Protein AF-0000000080700295 (afdb_homodimer)

InterPro domains:
  IPR006282 Thiamin pyrophosphokinase [TIGR01378] (30-219)
  IPR006282 Thiamin pyrophosphokinase [cd07995] (3-220)
  IPR007371 Thiamin pyrophosphokinase, catalytic domain [PF04263] (30-128)
  IPR007373 Thiamin pyrophosphokinase, thiamin-binding domain [PF04265] (153-216)
  IPR007373 Thiamin pyrophosphokinase, thiamin-binding domain [SM00983] (151-217)
  IPR036759 Thiamin pyrophosphokinase, catalytic domain superfamily [G3DSA:3.40.50.10240] (13-223)
  IPR036759 Thiamin pyrophosphokinase, catalytic domain superfamily [SSF63999] (5-131)
  IPR053149 Thiamine pyrophosphokinase [PTHR41299] (23-222)

Organism: Aerococcus viridans (strain ATCC 11563 / DSM 20340 / CCUG 4311 / JCM 20461 / NBRC 12219 / NCTC 8251 / M1) (NCBI:txid655812)

pLDDT: mean 96.18, std 3.32, range [81.44, 98.94]

Sequence (446 aa):
MQVYLIGSGPFDPEFFKGYVERQKVAHNDSETAFVGVDLGAKQLLDMNFPIDLAVGDFDSIEDKVYQQVAKKAASIEKLEPMKDETDTEHALGSVADLYPNARYHLFGMLGGRVDHLLSNLWLIYQERFASMIDRVHLVEENNAVSFLRPGQHQVDRLKEMKYLSFVAMTPITDLTLKNVVYPLDNYQMSTPLALISNEFLPGQNTMKIAFSNGLILAIQARDMQVYLIGSGPFDPEFFKGYVERQKVAHNDSETAFVGVDLGAKQLLDMNFPIDLAVGDFDSIEDKVYQQVAKKAASIEKLEPMKDETDTEHALGSVADLYPNARYHLFGMLGGRVDHLLSNLWLIYQERFASMIDRVHLVEENNAVSFLRPGQHQVDRLKEMKYLSFVAMTPITDLTLKNVVYPLDNYQMSTPLALISNEFLPGQNTMKIAFSNGLILAIQARD

Secondary structure (DSSP, 8-state):
-EEEEE-SS---HHHHHHHHHHHHHHTTT--EEEEEETHHHHHHHHTT---SEEEE--TTS-HHHHHHHHHH-S-EEE--SS-SS-HHHHHHHHHHHH-TT-EEEEES-SSS-HHHHHHHHHGGGSGGGGGGGGGEEEE-SSEEEEEE-SEEEEEEPPTT--EEEEEESS-EEEEEEESBSS-EEEEEESS--EEEEE-BPTT--EEEEEESBS-EEEEEE--/-EEEEE-SS---HHHHHHHHHHHHHHTTT--EEEEEETHHHHHHHHTT---SEEEE--TTS-HHHHHHHHHH-S-EEE--SS-SS-HHHHHHHHHHHH-TT-EEEEES-SSS-HHHHHHHHHGGGSGGGGGGGGGEEEE-SSEEEEEE-SEEEEEEPPTT--EEEEEESS-EEEEEEESBSS-EEEEEESS--EEEEE-BPTT--EEEEEESBS-EEEEEE--

Foldseek 3Di:
DAEEEEEDADADLVVVVVVVVVVCVVVVNDDYAYEAEQVRLLSCVVSVHAAQEYWYLNPVPDPVSVVVSVVRYVYYHHDDPDDDDHRVLVRVLVVCVVPVPYQYEYENQCDDDVVSNVVSVCSCVDPSNVSCQQRHWYDHPFKIKGKDFAFKDKDFADPNFFKKKKWFPAWFFQKFKFQKPDTDGRDTGNGIDIGIRIGGHVPDGMIMIHTHDGMIMIMTGDD/DAEEEEEDADADLVVVVVVVVVVCVVVVNDDYAYEAEQVRLLSCVVSVHAAAEYWYLNPVPDPVSVVVSVVRYVYYHHDDPDDDDHRVLVRVLVCCVVPVPYQYEYENQCDDDVVSNVVSVCSCVDPSNVSCQQRHWYDHPFKIKGKDFAFKDKDFADPNFFKKKKWFPAWFFQKFKFQKPDTDGRDTGNGIDIGIRIGGHVPDGMIMIHTHHGMIMIMTGDD

Radius of gyration: 22.12 Å; Cα contacts (8 Å, |Δi|>4): 1066; chains: 2; bounding box: 58×57×48 Å

Solvent-accessible surface area (backbone atoms only — not comparable to full-atom values): 23023 Å² total; per-residue (Å²): 82,40,33,40,36,28,32,66,31,64,68,57,69,67,54,50,55,52,48,54,53,52,49,31,63,77,50,73,58,49,55,72,43,34,34,13,26,39,57,12,30,54,50,32,55,74,69,69,45,71,30,53,33,31,28,23,52,49,80,89,50,54,68,72,57,49,52,52,45,62,70,60,25,76,34,75,50,82,45,68,80,84,62,90,66,51,51,64,57,50,44,52,53,52,46,45,68,75,44,71,82,39,38,37,40,32,29,18,49,80,38,89,42,62,62,56,25,51,34,58,65,36,50,58,67,38,73,92,37,55,89,43,38,77,36,41,30,43,48,55,92,41,34,38,39,36,42,43,66,56,42,81,45,76,50,71,63,57,86,88,42,61,28,35,21,45,32,36,70,31,40,32,37,43,32,26,35,42,55,35,70,74,58,43,72,57,38,73,31,90,52,41,48,52,51,60,75,31,29,62,28,89,95,45,57,50,32,40,40,32,28,73,39,48,40,32,35,42,33,37,26,37,135,80,40,33,40,37,28,32,68,30,65,68,58,68,66,54,49,55,53,48,54,52,52,49,33,64,76,50,72,59,48,57,74,44,33,33,12,27,40,58,12,31,53,50,32,55,75,68,69,45,73,31,52,32,32,28,24,54,49,79,89,49,54,66,72,56,49,51,52,43,61,70,60,26,74,36,74,48,80,45,68,81,86,64,92,67,50,52,64,58,50,44,52,53,51,46,44,67,76,42,72,82,39,38,36,41,32,28,18,50,79,38,85,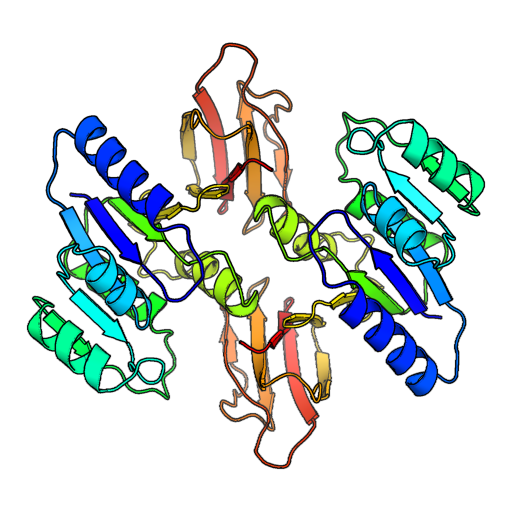42,62,62,54,24,52,33,56,65,35,50,58,67,38,73,90,37,56,89,43,38,77,36,41,30,44,48,54,92,40,34,38,37,35,42,44,67,55,42,80,45,77,49,70,65,56,88,89,43,62,29,35,22,45,34,35,71,33,41,33,38,45,32,27,36,43,55,36,69,72,58,42,73,58,40,74,30,88,50,39,47,52,50,59,74,32,29,62,28,90,95,46,58,51,32,39,40,32,27,73,38,50,39,34,37,41,33,36,26,39,135

Nearest PDB structures (foldseek):
  3mel-assembly2_D  TM=9.257E-01  e=7.668E-27  Enterococcus faecalis
  3ihk-assembly1_A  TM=8.777E-01  e=2.770E-23  Streptococcus mutans
  3cq9-assembly1_A  TM=8.918E-01  e=3.316E-22  Lactiplantibacillus plantarum WCFS1
  3cq9-assembly2_D  TM=9.016E-01  e=7.905E-22  Lactiplantibacillus plantarum WCFS1
  3cq9-assembly2_C  TM=8.589E-01  e=3.528E-22  Lactiplantibacillus plantarum WCFS1

Structure (mmCIF, N/CA/C/O backbone):
data_AF-0000000080700295-model_v1
#
loop_
_entity.id
_entity.type
_entity.pdbx_description
1 polymer 'Thiamine diphosphokinase'
#
loop_
_atom_site.group_PDB
_atom_site.id
_atom_site.type_symbol
_atom_site.label_atom_id
_atom_site.label_alt_id
_atom_site.label_comp_id
_atom_site.label_asym_id
_atom_site.label_entity_id
_atom_site.label_seq_id
_atom_site.pdbx_PDB_ins_code
_atom_site.Cartn_x
_atom_site.Cartn_y
_atom_site.Cartn_z
_atom_site.occupancy
_atom_site.B_iso_or_equiv
_atom_site.auth_seq_id
_atom_site.auth_comp_id
_atom_site.auth_asym_id
_atom_site.auth_atom_id
_atom_site.pdbx_PDB_model_num
ATOM 1 N N . MET A 1 1 ? -5.211 25.438 11.703 1 94.25 1 MET A N 1
ATOM 2 C CA . MET A 1 1 ? -3.961 25.438 10.945 1 94.25 1 MET A CA 1
ATOM 3 C C . MET A 1 1 ? -3.877 24.203 10.047 1 94.25 1 MET A C 1
ATOM 5 O O . MET A 1 1 ? -4.246 23.109 10.453 1 94.25 1 MET A O 1
ATOM 9 N N . GLN A 1 2 ? -3.5 24.422 8.789 1 97.25 2 GLN A N 1
ATOM 10 C CA . GLN A 1 2 ? -3.338 23.344 7.812 1 97.25 2 GLN A CA 1
ATOM 11 C C . GLN A 1 2 ? -1.872 23.172 7.422 1 97.25 2 GLN A C 1
ATOM 13 O O . GLN A 1 2 ? -1.161 24.156 7.211 1 97.25 2 GLN A O 1
ATOM 18 N N . VAL A 1 3 ? -1.432 21.969 7.453 1 98.38 3 VAL A N 1
ATOM 19 C CA . VAL A 1 3 ? -0.077 21.656 7.008 1 98.38 3 VAL A CA 1
ATOM 20 C C . VAL A 1 3 ? -0.13 20.781 5.762 1 98.38 3 VAL A C 1
ATOM 22 O O . VAL A 1 3 ? -0.789 19.734 5.766 1 98.38 3 VAL A O 1
ATOM 25 N N . TYR A 1 4 ? 0.465 21.25 4.707 1 98.62 4 TYR A N 1
ATOM 26 C CA . TYR A 1 4 ? 0.631 20.453 3.494 1 98.62 4 TYR A CA 1
ATOM 27 C C . TYR A 1 4 ? 2.064 19.953 3.361 1 98.62 4 TYR A C 1
ATOM 29 O O . TYR A 1 4 ? 3.002 20.75 3.271 1 98.62 4 TYR A O 1
ATOM 37 N N . LEU A 1 5 ? 2.281 18.688 3.438 1 98.69 5 LEU A N 1
ATOM 38 C CA . LEU A 1 5 ? 3.584 18.047 3.32 1 98.69 5 LEU A CA 1
ATOM 39 C C . LEU A 1 5 ? 3.689 17.266 2.014 1 98.69 5 LEU A C 1
ATOM 41 O O . LEU A 1 5 ? 2.91 16.344 1.773 1 98.69 5 LEU A O 1
ATOM 45 N N . ILE A 1 6 ? 4.621 17.672 1.139 1 98.44 6 ILE A N 1
ATOM 46 C CA . ILE A 1 6 ? 4.797 17.016 -0.152 1 98.44 6 ILE A CA 1
ATOM 47 C C . ILE A 1 6 ? 6.043 16.141 -0.117 1 98.44 6 ILE A C 1
ATOM 49 O O . ILE A 1 6 ? 7.145 16.625 0.145 1 98.44 6 ILE A O 1
ATOM 53 N N . GLY A 1 7 ? 5.824 14.852 -0.318 1 96.56 7 GLY A N 1
ATOM 54 C CA . GLY A 1 7 ? 6.93 13.914 -0.405 1 96.56 7 GLY A CA 1
ATOM 55 C C . GLY A 1 7 ? 7.523 13.812 -1.798 1 96.56 7 GLY A C 1
ATOM 56 O O . GLY A 1 7 ? 7.32 14.703 -2.627 1 96.56 7 GLY A O 1
ATOM 57 N N . SER A 1 8 ? 8.281 12.781 -2.059 1 93.06 8 SER A N 1
ATOM 58 C CA . SER A 1 8 ? 9.039 12.656 -3.299 1 93.06 8 SER A CA 1
ATOM 59 C C . SER A 1 8 ? 8.289 11.82 -4.328 1 93.06 8 SER A C 1
ATOM 61 O O . SER A 1 8 ? 8.711 11.719 -5.48 1 93.06 8 SER A O 1
ATOM 63 N N . GLY A 1 9 ? 7.176 11.219 -3.885 1 92.69 9 GLY A N 1
ATOM 64 C CA . GLY A 1 9 ? 6.406 10.398 -4.812 1 92.69 9 GLY A CA 1
ATOM 65 C C . GLY A 1 9 ? 5.625 11.219 -5.824 1 92.69 9 GLY A C 1
ATOM 66 O O . GLY A 1 9 ? 5.535 12.445 -5.699 1 92.69 9 GLY A O 1
ATOM 67 N N . PRO A 1 10 ? 5.168 10.539 -6.805 1 90.38 10 PRO A N 1
ATOM 68 C CA . PRO A 1 10 ? 4.398 11.234 -7.836 1 90.38 10 PRO A CA 1
ATOM 69 C C . PRO A 1 10 ? 3.066 11.773 -7.316 1 90.38 10 PRO A C 1
ATOM 71 O O . PRO A 1 10 ? 2.439 11.156 -6.453 1 90.38 10 PRO A O 1
ATOM 74 N N . PHE A 1 11 ? 2.68 12.938 -7.754 1 90.19 11 PHE A N 1
ATOM 75 C CA . PHE A 1 11 ? 1.348 13.492 -7.551 1 90.19 11 PHE A CA 1
ATOM 76 C C . PHE A 1 11 ? 1.018 14.516 -8.633 1 90.19 11 PHE A C 1
ATOM 78 O O . PHE A 1 11 ? 1.89 14.906 -9.406 1 90.19 11 PHE A O 1
ATOM 85 N N . ASP A 1 12 ? -0.195 14.875 -8.727 1 94.88 12 ASP A N 1
ATOM 86 C CA . ASP A 1 12 ? -0.649 15.852 -9.711 1 94.88 12 ASP A CA 1
ATOM 87 C C . ASP A 1 12 ? -0.607 17.266 -9.141 1 94.88 12 ASP A C 1
ATOM 89 O O . ASP A 1 12 ? -1.436 17.625 -8.297 1 94.88 12 ASP A O 1
ATOM 93 N N . PRO A 1 13 ? 0.3 18.078 -9.703 1 96.88 13 PRO A N 1
ATOM 94 C CA . PRO A 1 13 ? 0.433 19.438 -9.164 1 96.88 13 PRO A CA 1
ATOM 95 C C . PRO A 1 13 ? -0.85 20.25 -9.305 1 96.88 13 PRO A C 1
ATOM 97 O O . PRO A 1 13 ? -1.158 21.078 -8.445 1 96.88 13 PRO A O 1
ATOM 100 N N . GLU A 1 14 ? -1.571 20.016 -10.398 1 97.12 14 GLU A N 1
ATOM 101 C CA . GLU A 1 14 ? -2.811 20.766 -10.594 1 97.12 14 GLU A CA 1
ATOM 102 C C . GLU A 1 14 ? -3.873 20.344 -9.586 1 97.12 14 GLU A C 1
ATOM 104 O O . GLU A 1 14 ? -4.617 21.188 -9.078 1 97.12 14 GLU A O 1
ATOM 109 N N . PHE A 1 15 ? -3.943 19.156 -9.352 1 97 15 PHE A N 1
ATOM 110 C CA . PHE A 1 15 ? -4.859 18.688 -8.32 1 97 15 PHE A CA 1
ATOM 111 C C . PHE A 1 15 ? -4.492 19.266 -6.965 1 97 15 PHE A C 1
ATOM 113 O O . PHE A 1 15 ? -5.367 19.672 -6.199 1 97 15 PHE A O 1
ATOM 120 N N . PHE A 1 16 ? -3.176 19.297 -6.656 1 98 16 PHE A N 1
ATOM 121 C CA . PHE A 1 16 ? -2.688 19.844 -5.398 1 98 16 PHE A CA 1
ATOM 122 C C . PHE A 1 16 ? -3.125 21.297 -5.238 1 98 16 PHE A C 1
ATOM 124 O O . PHE A 1 16 ? -3.676 21.672 -4.199 1 98 16 PHE A O 1
ATOM 131 N N . LYS A 1 17 ? -2.947 22.078 -6.262 1 97.5 17 LYS A N 1
ATOM 132 C CA . LYS A 1 17 ? -3.326 23.5 -6.227 1 97.5 17 LYS A CA 1
ATOM 133 C C . LYS A 1 17 ? -4.816 23.656 -5.941 1 97.5 17 LYS A C 1
ATOM 135 O O . LYS A 1 17 ? -5.207 24.453 -5.09 1 97.5 17 LYS A O 1
ATOM 140 N N . GLY A 1 18 ? -5.602 22.859 -6.695 1 96.44 18 GLY A N 1
ATOM 141 C CA . GLY A 1 18 ? -7.039 22.906 -6.484 1 96.44 18 GLY A CA 1
ATOM 142 C C . GLY A 1 18 ? -7.449 22.469 -5.09 1 96.44 18 GLY A C 1
ATOM 143 O O . GLY A 1 18 ? -8.359 23.047 -4.496 1 96.44 18 GLY A O 1
ATOM 144 N N . TYR A 1 19 ? -6.805 21.469 -4.562 1 96.62 19 TYR A N 1
ATOM 145 C CA . TYR A 1 19 ? -7.09 20.953 -3.227 1 96.62 19 TYR A CA 1
ATOM 146 C C . TYR A 1 19 ? -6.812 22.016 -2.168 1 96.62 19 TYR A C 1
ATOM 148 O O . TYR A 1 19 ? -7.633 22.234 -1.271 1 96.62 19 TYR A O 1
ATOM 156 N N . VAL A 1 20 ? -5.672 22.672 -2.234 1 97 20 VAL A N 1
ATOM 157 C CA . VAL A 1 20 ? -5.285 23.719 -1.283 1 97 20 VAL A CA 1
ATOM 158 C C . VAL A 1 20 ? -6.316 24.828 -1.294 1 97 20 VAL A C 1
ATOM 160 O O . VAL A 1 20 ? -6.734 25.312 -0.237 1 97 20 VAL A O 1
ATOM 163 N N . GLU A 1 21 ? -6.738 25.203 -2.486 1 95.44 21 GLU A N 1
ATOM 164 C CA . GLU A 1 21 ? -7.727 26.266 -2.617 1 95.44 21 GLU A CA 1
ATOM 165 C C . GLU A 1 21 ? -9.055 25.875 -1.97 1 95.44 21 GLU A C 1
ATOM 167 O O . GLU A 1 21 ? -9.664 26.672 -1.265 1 95.44 21 GLU A O 1
ATOM 172 N N . ARG A 1 22 ? -9.461 24.688 -2.229 1 94.69 22 ARG A N 1
ATOM 173 C CA . ARG A 1 22 ? -10.711 24.203 -1.655 1 94.69 22 ARG A CA 1
ATOM 174 C C . ARG A 1 22 ? -10.633 24.156 -0.133 1 94.69 22 ARG A C 1
ATOM 176 O O . ARG A 1 22 ? -11.594 24.516 0.554 1 94.69 22 ARG A O 1
ATOM 183 N N . GLN A 1 23 ? -9.477 23.703 0.376 1 94.56 23 GLN A N 1
ATOM 184 C CA . GLN A 1 23 ? -9.289 23.625 1.821 1 94.56 23 GLN A CA 1
ATOM 185 C C . GLN A 1 23 ? -9.273 25.016 2.445 1 94.56 23 GLN A C 1
ATOM 187 O O . GLN A 1 23 ? -9.766 25.219 3.559 1 94.56 23 GLN A O 1
ATOM 192 N N . LYS A 1 24 ? -8.688 25.969 1.766 1 92.88 24 LYS A N 1
ATOM 193 C CA . LYS A 1 24 ? -8.648 27.344 2.248 1 92.88 24 LYS A CA 1
ATOM 194 C C . LYS A 1 24 ? -10.062 27.906 2.414 1 92.88 24 LYS A C 1
ATOM 196 O O . LYS A 1 24 ? -10.359 28.562 3.416 1 92.88 24 LYS A O 1
ATOM 201 N N . VAL A 1 25 ? -10.875 27.641 1.469 1 92.06 25 VAL A N 1
ATOM 202 C CA . VAL A 1 25 ? -12.258 28.109 1.501 1 92.06 25 VAL A CA 1
ATOM 203 C C . VAL A 1 25 ? -13.023 27.422 2.621 1 92.06 25 VAL A C 1
ATOM 205 O O . VAL A 1 25 ? -13.703 28.062 3.414 1 92.06 25 VAL A O 1
ATOM 208 N N . ALA A 1 26 ? -12.844 26.125 2.723 1 90.38 26 ALA A N 1
ATOM 209 C CA . ALA A 1 26 ? -13.586 25.312 3.682 1 90.38 26 ALA A CA 1
ATOM 210 C C . ALA A 1 26 ? -13.195 25.656 5.113 1 90.38 26 ALA A C 1
ATOM 212 O O . ALA A 1 26 ? -14 25.5 6.039 1 90.38 26 ALA A O 1
ATOM 213 N N . HIS A 1 27 ? -11.953 26.188 5.309 1 91.25 27 HIS A N 1
ATOM 214 C CA . HIS A 1 27 ? -11.461 26.438 6.66 1 91.25 27 HIS A CA 1
ATOM 215 C C . HIS A 1 27 ? -11.18 27.906 6.887 1 91.25 27 HIS A C 1
ATOM 217 O O . HIS A 1 27 ? -10.359 28.266 7.727 1 91.25 27 HIS A O 1
ATOM 223 N N . ASN A 1 28 ? -11.844 28.75 6.172 1 90.62 28 ASN A N 1
ATOM 224 C CA . ASN A 1 28 ? -11.852 30.188 6.324 1 90.62 28 ASN A CA 1
ATOM 225 C C . ASN A 1 28 ? -10.43 30.766 6.336 1 90.62 28 ASN A C 1
ATOM 227 O O . ASN A 1 28 ? -10.07 31.531 7.227 1 90.62 28 ASN A O 1
ATOM 231 N N . ASP A 1 29 ? -9.672 30.188 5.449 1 81.44 29 ASP A N 1
ATOM 232 C CA . ASP A 1 29 ? -8.32 30.672 5.207 1 81.44 29 ASP A CA 1
ATOM 233 C C . ASP A 1 29 ? -7.465 30.562 6.469 1 81.44 29 ASP A C 1
ATOM 235 O O . ASP A 1 29 ? -6.75 31.5 6.828 1 81.44 29 ASP A O 1
ATOM 239 N N . SER A 1 30 ? -7.613 29.516 7.039 1 86.19 30 SER A N 1
ATOM 240 C CA . SER A 1 30 ? -6.793 29.219 8.211 1 86.19 30 SER A CA 1
ATOM 241 C C . SER A 1 30 ? -5.305 29.266 7.871 1 86.19 30 SER A C 1
ATOM 243 O O . SER A 1 30 ? -4.93 29.188 6.699 1 86.19 30 SER A O 1
ATOM 245 N N . GLU A 1 31 ? -4.516 29.469 8.875 1 93.56 31 GLU A N 1
ATOM 246 C CA . GLU A 1 31 ? -3.064 29.453 8.703 1 93.56 31 GLU A CA 1
ATOM 247 C C . GLU A 1 31 ? -2.598 28.156 8.055 1 93.56 31 GLU A C 1
ATOM 249 O O . GLU A 1 31 ? -3.15 27.094 8.328 1 93.56 31 GLU A O 1
ATOM 254 N N . THR A 1 32 ? -1.574 28.344 7.156 1 96.38 32 THR A N 1
ATOM 255 C CA . THR A 1 32 ? -1.104 27.203 6.375 1 96.38 32 THR A CA 1
ATOM 256 C C . THR A 1 32 ? 0.42 27.125 6.406 1 96.38 32 THR A C 1
ATOM 258 O O . THR A 1 32 ? 1.104 28.156 6.422 1 96.38 32 THR A O 1
ATOM 261 N N . ALA A 1 33 ? 0.942 25.984 6.512 1 98.06 33 ALA A N 1
ATOM 262 C CA . ALA A 1 33 ? 2.367 25.703 6.34 1 98.06 33 ALA A CA 1
ATOM 263 C C . ALA A 1 33 ? 2.604 24.703 5.219 1 98.06 33 ALA A C 1
ATOM 265 O O . ALA A 1 33 ? 1.875 23.703 5.102 1 98.06 33 ALA A O 1
ATOM 266 N N . PHE A 1 34 ? 3.555 25.031 4.383 1 98.69 34 PHE A N 1
ATOM 267 C CA . PHE A 1 34 ? 3.953 24.156 3.293 1 98.69 34 PHE A CA 1
ATOM 268 C C . PHE A 1 34 ? 5.316 23.531 3.57 1 98.69 34 PHE A C 1
ATOM 270 O O . PHE A 1 34 ? 6.297 24.25 3.779 1 98.69 34 PHE A O 1
ATOM 277 N N . VAL A 1 35 ? 5.371 22.219 3.58 1 98.75 35 VAL A N 1
ATOM 278 C CA . VAL A 1 35 ? 6.578 21.453 3.887 1 98.75 35 VAL A CA 1
ATOM 279 C C . VAL A 1 35 ? 6.969 20.594 2.684 1 98.75 35 VAL A C 1
ATOM 281 O O . VAL A 1 35 ? 6.145 19.859 2.15 1 98.75 35 VAL A O 1
ATOM 284 N N . GLY A 1 36 ? 8.242 20.703 2.252 1 98.31 36 GLY A N 1
ATOM 285 C CA . GLY A 1 36 ? 8.758 19.906 1.153 1 98.31 36 GLY A CA 1
ATOM 286 C C . GLY A 1 36 ? 9.828 18.922 1.585 1 98.31 36 GLY A C 1
ATOM 287 O O . GLY A 1 36 ? 10.828 19.312 2.197 1 98.31 36 GLY A O 1
ATOM 288 N N . VAL A 1 37 ? 9.633 17.656 1.268 1 97.31 37 VAL A N 1
ATOM 289 C CA . VAL A 1 37 ? 10.602 16.609 1.563 1 97.31 37 VAL A CA 1
ATOM 290 C C . VAL A 1 37 ? 11.344 16.219 0.288 1 97.31 37 VAL A C 1
ATOM 292 O O . VAL A 1 37 ? 10.75 15.672 -0.646 1 97.31 37 VAL A O 1
ATOM 295 N N . ASP A 1 38 ? 12.633 16.422 0.215 1 95 38 ASP A N 1
ATOM 296 C CA . ASP A 1 38 ? 13.469 16.141 -0.945 1 95 38 ASP A CA 1
ATOM 297 C C . ASP A 1 38 ? 12.867 16.719 -2.219 1 95 38 ASP A C 1
ATOM 299 O O . ASP A 1 38 ? 12.664 17.938 -2.312 1 95 38 ASP A O 1
ATOM 303 N N . LEU A 1 39 ? 12.445 15.867 -3.098 1 94.62 39 LEU A N 1
ATOM 304 C CA . LEU A 1 39 ? 11.883 16.344 -4.355 1 94.62 39 LEU A CA 1
ATOM 305 C C . LEU A 1 39 ? 10.609 17.141 -4.117 1 94.62 39 LEU A C 1
ATOM 307 O O . LEU A 1 39 ? 10.211 17.953 -4.957 1 94.62 39 LEU A O 1
ATOM 311 N N . GLY A 1 40 ? 9.984 16.891 -2.977 1 97 40 GLY A N 1
ATOM 312 C CA . GLY A 1 40 ? 8.805 17.672 -2.623 1 97 40 GLY A CA 1
ATOM 313 C C . GLY A 1 40 ? 9.086 19.156 -2.475 1 97 40 GLY A C 1
ATOM 314 O O . GLY A 1 40 ? 8.234 19.984 -2.789 1 97 40 GLY A O 1
ATOM 315 N N . ALA A 1 41 ? 10.258 19.469 -2.008 1 97.31 41 ALA A N 1
ATOM 316 C CA . ALA A 1 41 ? 10.656 20.875 -1.904 1 97.31 41 ALA A CA 1
ATOM 317 C C . ALA A 1 41 ? 10.781 21.5 -3.285 1 97.31 41 ALA A C 1
ATOM 319 O O . ALA A 1 41 ? 10.344 22.641 -3.492 1 97.31 41 ALA A O 1
ATOM 320 N N . LYS A 1 42 ? 11.367 20.734 -4.152 1 96.06 42 LYS A N 1
ATOM 321 C CA . LYS A 1 42 ? 11.477 21.203 -5.531 1 96.06 42 LYS A CA 1
ATOM 322 C C . LYS A 1 42 ? 10.102 21.438 -6.141 1 96.06 42 LYS A C 1
ATOM 324 O O . LYS A 1 42 ? 9.898 22.391 -6.883 1 96.06 42 LYS A O 1
ATOM 329 N N . GLN A 1 43 ? 9.164 20.547 -5.836 1 96.5 43 GLN A N 1
ATOM 330 C CA . GLN A 1 43 ? 7.816 20.656 -6.383 1 96.5 43 GLN A CA 1
ATOM 331 C C . GLN A 1 43 ? 7.121 21.922 -5.879 1 96.5 43 GLN A C 1
ATOM 333 O O . GLN A 1 43 ? 6.438 22.609 -6.645 1 96.5 43 GLN A O 1
ATOM 338 N N . LEU A 1 44 ? 7.289 22.234 -4.625 1 97.88 44 LEU A N 1
ATOM 339 C CA . LEU A 1 44 ? 6.734 23.453 -4.074 1 97.88 44 LEU A CA 1
ATOM 340 C C . LEU A 1 44 ? 7.324 24.672 -4.773 1 97.88 44 LEU A C 1
ATOM 342 O O . LEU A 1 44 ? 6.598 25.625 -5.109 1 97.88 44 LEU A O 1
ATOM 346 N N . LEU A 1 45 ? 8.625 24.625 -4.957 1 96.5 45 LEU A N 1
ATOM 347 C CA . LEU A 1 45 ? 9.32 25.688 -5.664 1 96.5 45 LEU A CA 1
ATOM 348 C C . LEU A 1 45 ? 8.758 25.859 -7.074 1 96.5 45 LEU A C 1
ATOM 350 O O . LEU A 1 45 ? 8.438 26.984 -7.484 1 96.5 45 LEU A O 1
ATOM 354 N N . ASP A 1 46 ? 8.594 24.719 -7.773 1 96.38 46 ASP A N 1
ATOM 355 C CA . ASP A 1 46 ? 8.125 24.734 -9.156 1 96.38 46 ASP A CA 1
ATOM 356 C C . ASP A 1 46 ? 6.695 25.266 -9.242 1 96.38 46 ASP A C 1
ATOM 358 O O . ASP A 1 46 ? 6.328 25.906 -10.227 1 96.38 46 ASP A O 1
ATOM 362 N N . MET A 1 47 ? 5.895 25.062 -8.188 1 97.5 47 MET A N 1
ATOM 363 C CA . MET A 1 47 ? 4.504 25.5 -8.164 1 97.5 47 MET A CA 1
ATOM 364 C C . MET A 1 47 ? 4.387 26.891 -7.566 1 97.5 47 MET A C 1
ATOM 366 O O . MET A 1 47 ? 3.285 27.438 -7.441 1 97.5 47 MET A O 1
ATOM 370 N N . ASN A 1 48 ? 5.484 27.469 -7.137 1 96.88 48 ASN A N 1
ATOM 371 C CA . ASN A 1 48 ? 5.574 28.812 -6.57 1 96.88 48 ASN A CA 1
ATOM 372 C C . ASN A 1 48 ? 4.816 28.922 -5.254 1 96.88 48 ASN A C 1
ATOM 374 O O . ASN A 1 48 ? 4.156 29.922 -4.992 1 96.88 48 ASN A O 1
ATOM 378 N N . PHE A 1 49 ? 4.77 27.875 -4.539 1 97.88 49 PHE A N 1
ATOM 379 C CA . PHE A 1 49 ? 4.258 27.906 -3.172 1 97.88 49 PHE A CA 1
ATOM 380 C C . PHE A 1 49 ? 5.359 28.297 -2.191 1 97.88 49 PHE A C 1
ATOM 382 O O . PHE A 1 49 ? 6.543 28.094 -2.469 1 97.88 49 PHE A O 1
ATOM 389 N N . PRO A 1 50 ? 4.965 28.891 -1.076 1 97.56 50 PRO A N 1
ATOM 390 C CA . PRO A 1 50 ? 5.977 29.062 -0.028 1 97.56 50 PRO A CA 1
ATOM 391 C C . PRO A 1 50 ? 6.527 27.719 0.469 1 97.56 50 PRO A C 1
ATOM 393 O O . PRO A 1 50 ? 5.891 26.688 0.293 1 97.56 50 PRO A O 1
ATOM 396 N N . ILE A 1 51 ? 7.719 27.781 0.957 1 98.56 51 ILE A N 1
ATOM 397 C CA . ILE A 1 51 ? 8.344 26.656 1.63 1 98.56 51 ILE A CA 1
ATOM 398 C C . ILE A 1 51 ? 8.68 27.031 3.07 1 98.56 51 ILE A C 1
ATOM 400 O O . ILE A 1 51 ? 9.703 27.672 3.324 1 98.56 51 ILE A O 1
ATOM 404 N N . ASP A 1 52 ? 7.805 26.578 3.969 1 98.62 52 ASP A N 1
ATOM 405 C CA . ASP A 1 52 ? 8.023 26.906 5.375 1 98.62 52 ASP A CA 1
ATOM 406 C C . ASP A 1 52 ? 9.109 26.031 5.984 1 98.62 52 ASP A C 1
ATOM 408 O O . ASP A 1 52 ? 9.828 26.453 6.891 1 98.62 52 ASP A O 1
ATOM 412 N N . LEU A 1 53 ? 9.211 24.828 5.477 1 98.62 53 LEU A N 1
ATOM 413 C CA . LEU A 1 53 ? 10.219 23.875 5.926 1 98.62 53 LEU A CA 1
ATOM 414 C C . LEU A 1 53 ? 10.602 22.922 4.797 1 98.62 53 LEU A C 1
ATOM 416 O O . LEU A 1 53 ? 9.734 22.359 4.129 1 98.62 53 LEU A O 1
ATOM 420 N N . ALA A 1 54 ? 11.844 22.797 4.488 1 98.44 54 ALA A N 1
ATOM 421 C CA . ALA A 1 54 ? 12.398 21.781 3.59 1 98.44 54 ALA A CA 1
ATOM 422 C C . ALA A 1 54 ? 13.195 20.75 4.367 1 98.44 54 ALA A C 1
ATOM 424 O O . ALA A 1 54 ? 14.016 21.094 5.223 1 98.44 54 ALA A O 1
ATOM 425 N N . VAL A 1 55 ? 12.898 19.484 4.105 1 98 55 VAL A N 1
ATOM 426 C CA . VAL A 1 55 ? 13.539 18.406 4.844 1 98 55 VAL A CA 1
ATOM 427 C C . VAL A 1 55 ? 14.094 17.359 3.871 1 98 55 VAL A C 1
ATOM 429 O O . VAL A 1 55 ? 13.445 17.031 2.877 1 98 55 VAL A O 1
ATOM 432 N N . GLY A 1 56 ? 15.258 16.844 4.141 1 96.5 56 GLY A N 1
ATOM 433 C CA . GLY A 1 56 ? 15.773 15.703 3.385 1 96.5 56 GLY A CA 1
ATOM 434 C C . GLY A 1 56 ? 17.281 15.68 3.299 1 96.5 56 GLY A C 1
ATOM 435 O O . GLY A 1 56 ? 17.953 16.547 3.867 1 96.5 56 GLY A O 1
ATOM 436 N N . ASP A 1 57 ? 17.828 14.727 2.693 1 93.31 57 ASP A N 1
ATOM 437 C CA . ASP A 1 57 ? 19.266 14.703 2.412 1 93.31 57 ASP A CA 1
ATOM 438 C C . ASP A 1 57 ? 19.562 15.359 1.066 1 93.31 57 ASP A C 1
ATOM 440 O O . ASP A 1 57 ? 20.719 15.672 0.77 1 93.31 57 ASP A O 1
ATOM 444 N N . PHE A 1 58 ? 18.562 15.531 0.244 1 92.44 58 PHE A N 1
ATOM 445 C CA . PHE A 1 58 ? 18.578 16.266 -1.012 1 92.44 58 PHE A CA 1
ATOM 446 C C . PHE A 1 58 ? 19.594 15.672 -1.98 1 92.44 58 PHE A C 1
ATOM 448 O O . PHE A 1 58 ? 20.203 16.391 -2.777 1 92.44 58 PHE A O 1
ATOM 455 N N . ASP A 1 59 ? 19.844 14.375 -1.785 1 85 59 ASP A N 1
ATOM 456 C CA . ASP A 1 59 ? 20.766 13.703 -2.697 1 85 59 ASP A CA 1
ATOM 457 C C . ASP A 1 59 ? 20.109 13.453 -4.051 1 85 59 ASP A C 1
ATOM 459 O O . ASP A 1 59 ? 20.797 13.211 -5.047 1 85 59 ASP A O 1
ATOM 463 N N . SER A 1 60 ? 18.828 13.578 -4.094 1 81.44 60 SER A N 1
ATOM 464 C CA . SER A 1 60 ? 18.062 13.289 -5.301 1 81.44 60 SER A CA 1
ATOM 465 C C . SER A 1 60 ? 17.828 14.547 -6.125 1 81.44 60 SER A C 1
ATOM 467 O O . SER A 1 60 ? 17.188 14.5 -7.176 1 81.44 60 SER A O 1
ATOM 469 N N . ILE A 1 61 ? 18.234 15.672 -5.637 1 87.19 61 ILE A N 1
ATOM 470 C CA . ILE A 1 61 ? 18 16.891 -6.387 1 87.19 61 ILE A CA 1
ATOM 471 C C . ILE A 1 61 ? 19.328 17.5 -6.82 1 87.19 61 ILE A C 1
ATOM 473 O O . ILE A 1 61 ? 20.344 17.359 -6.129 1 87.19 61 ILE A O 1
ATOM 477 N N . GLU A 1 62 ? 19.344 18.172 -7.906 1 90.56 62 GLU A N 1
ATOM 478 C CA . GLU A 1 62 ? 20.516 18.859 -8.414 1 90.56 62 GLU A CA 1
ATOM 479 C C . GLU A 1 62 ? 20.922 20.016 -7.5 1 90.56 62 GLU A C 1
ATOM 481 O O . GLU A 1 62 ? 20.062 20.656 -6.895 1 90.56 62 GLU A O 1
ATOM 486 N N . ASP A 1 63 ? 22.188 20.297 -7.547 1 93 63 ASP A N 1
ATOM 487 C CA . ASP A 1 63 ? 22.734 21.328 -6.672 1 93 63 ASP A CA 1
ATOM 488 C C . ASP A 1 63 ? 22.078 22.672 -6.934 1 93 63 ASP A C 1
ATOM 490 O O . ASP A 1 63 ? 21.766 23.406 -5.992 1 93 63 ASP A O 1
ATOM 494 N N . LYS A 1 64 ? 21.953 23 -8.133 1 93.81 64 LYS A N 1
ATOM 495 C CA . LYS A 1 64 ? 21.328 24.281 -8.484 1 93.81 64 LYS A CA 1
ATOM 496 C C . LYS A 1 64 ? 19.922 24.391 -7.906 1 93.81 64 LYS A C 1
ATOM 498 O O . LYS A 1 64 ? 19.531 25.438 -7.391 1 93.81 64 LYS A O 1
ATOM 503 N N . VAL A 1 65 ? 19.219 23.328 -7.961 1 93.06 65 VAL A N 1
ATOM 504 C CA . VAL A 1 65 ? 17.859 23.281 -7.453 1 93.06 65 VAL A CA 1
ATOM 505 C C . VAL A 1 65 ? 17.875 23.391 -5.926 1 93.06 65 VAL A C 1
ATOM 507 O O . VAL A 1 65 ? 17.047 24.094 -5.336 1 93.06 65 VAL A O 1
ATOM 510 N N . TYR A 1 66 ? 18.797 22.688 -5.34 1 94.94 66 TYR A N 1
ATOM 511 C CA . TYR A 1 66 ? 18.922 22.766 -3.889 1 94.94 66 TYR A CA 1
ATOM 512 C C . TYR A 1 66 ? 19.141 24.203 -3.43 1 94.94 66 TYR A C 1
ATOM 514 O O . TYR A 1 66 ? 18.562 24.641 -2.439 1 94.94 66 TYR A O 1
ATOM 522 N N . GLN A 1 67 ? 19.984 24.891 -4.113 1 95.94 67 GLN A N 1
ATOM 523 C CA . GLN A 1 67 ? 20.266 26.281 -3.758 1 95.94 67 GLN A CA 1
ATOM 524 C C . GLN A 1 67 ? 19.031 27.141 -3.859 1 95.94 67 GLN A C 1
ATOM 526 O O . GLN A 1 67 ? 18.812 28.047 -3.039 1 95.94 67 GLN A O 1
ATOM 531 N N . GLN A 1 68 ? 18.266 26.906 -4.824 1 96.25 68 GLN A N 1
ATOM 532 C CA . GLN A 1 68 ? 17 27.641 -4.98 1 96.25 68 GLN A CA 1
ATOM 533 C C . GLN A 1 68 ? 16.047 27.344 -3.828 1 96.25 68 GLN A C 1
ATOM 535 O O . GLN A 1 68 ? 15.398 28.266 -3.307 1 96.25 68 GLN A O 1
ATOM 540 N N . VAL A 1 69 ? 16 26.109 -3.43 1 96.56 69 VAL A N 1
ATOM 541 C CA . VAL A 1 69 ? 15.164 25.688 -2.311 1 96.56 69 VAL A CA 1
ATOM 542 C C . VAL A 1 69 ? 15.648 26.359 -1.026 1 96.56 69 VAL A C 1
ATOM 544 O O . VAL A 1 69 ? 14.844 26.891 -0.253 1 96.56 69 VAL A O 1
ATOM 547 N N . ALA A 1 70 ? 16.953 26.344 -0.896 1 95.88 70 ALA A N 1
ATOM 548 C CA . ALA A 1 70 ? 17.562 26.906 0.307 1 95.88 70 ALA A CA 1
ATOM 549 C C . ALA A 1 70 ? 17.281 28.406 0.414 1 95.88 70 ALA A C 1
ATOM 551 O O . ALA A 1 70 ? 17.109 28.938 1.514 1 95.88 70 ALA A O 1
ATOM 552 N N . LYS A 1 71 ? 17.234 29.031 -0.645 1 96.19 71 LYS A N 1
ATOM 553 C CA . LYS A 1 71 ? 16.984 30.484 -0.667 1 96.19 71 LYS A CA 1
ATOM 554 C C . LYS A 1 71 ? 15.516 30.781 -0.383 1 96.19 71 LYS A C 1
ATOM 556 O O . LYS A 1 71 ? 15.203 31.797 0.253 1 96.19 71 LYS A O 1
ATOM 561 N N . LYS A 1 72 ? 14.695 29.938 -0.831 1 96.62 72 LYS A N 1
ATOM 562 C CA . LYS A 1 72 ? 13.266 30.188 -0.746 1 96.62 72 LYS A CA 1
ATOM 563 C C . LYS A 1 72 ? 12.695 29.703 0.587 1 96.62 72 LYS A C 1
ATOM 565 O O . LYS A 1 72 ? 11.758 30.297 1.119 1 96.62 72 LYS A O 1
ATOM 570 N N . ALA A 1 73 ? 13.203 28.641 1.099 1 98.06 73 ALA A N 1
ATOM 571 C CA . ALA A 1 73 ? 12.656 27.984 2.283 1 98.06 73 ALA A CA 1
ATOM 572 C C . ALA A 1 73 ? 12.883 28.844 3.531 1 98.06 73 ALA A C 1
ATOM 574 O O . ALA A 1 73 ? 13.953 29.422 3.705 1 98.06 73 ALA A O 1
ATOM 575 N N . ALA A 1 74 ? 11.859 28.984 4.375 1 98 74 ALA A N 1
ATOM 576 C CA . ALA A 1 74 ? 12 29.672 5.648 1 98 74 ALA A CA 1
ATOM 577 C C . ALA A 1 74 ? 12.938 28.922 6.59 1 98 74 ALA A C 1
ATOM 579 O O . ALA A 1 74 ? 13.633 29.531 7.402 1 98 74 ALA A O 1
ATOM 580 N N . SER A 1 75 ? 12.922 27.609 6.504 1 97.88 75 SER A N 1
ATOM 581 C CA . SER A 1 75 ? 13.789 26.734 7.285 1 97.88 75 SER A CA 1
ATOM 582 C C . SER A 1 75 ? 14.148 25.469 6.508 1 97.88 75 SER A C 1
ATOM 584 O O . SER A 1 75 ? 13.359 25 5.699 1 97.88 75 SER A O 1
ATOM 586 N N . ILE A 1 76 ? 15.359 24.922 6.785 1 97.56 76 ILE A N 1
ATOM 587 C CA . ILE A 1 76 ? 15.82 23.703 6.113 1 97.56 76 ILE A CA 1
ATOM 588 C C . ILE A 1 76 ? 16.406 22.734 7.141 1 97.56 76 ILE A C 1
ATOM 590 O O . ILE A 1 76 ? 17.188 23.141 8 1 97.56 76 ILE A O 1
ATOM 594 N N . GLU A 1 77 ? 15.945 21.562 7.137 1 97.69 77 GLU A N 1
ATOM 595 C CA . GLU A 1 77 ? 16.547 20.469 7.887 1 97.69 77 GLU A CA 1
ATOM 596 C C . GLU A 1 77 ? 17.25 19.484 6.953 1 97.69 77 GLU A C 1
ATOM 598 O O . GLU A 1 77 ? 16.609 18.594 6.387 1 97.69 77 GLU A O 1
ATOM 603 N N . LYS A 1 78 ? 18.531 19.672 6.816 1 95.81 78 LYS A N 1
ATOM 604 C CA . LYS A 1 78 ? 19.344 18.766 5.996 1 95.81 78 LYS A CA 1
ATOM 605 C C . LYS A 1 78 ? 19.75 17.531 6.785 1 95.81 78 LYS A C 1
ATOM 607 O O . LYS A 1 78 ? 20.359 17.641 7.852 1 95.81 78 LYS A O 1
ATOM 612 N N . LEU A 1 79 ? 19.391 16.359 6.246 1 95.62 79 LEU A N 1
ATOM 613 C CA . LEU A 1 79 ? 19.609 15.109 6.957 1 95.62 79 LEU A CA 1
ATOM 614 C C . LEU A 1 79 ? 20.75 14.32 6.336 1 95.62 79 LEU A C 1
ATOM 616 O O . LEU A 1 79 ? 21.141 14.578 5.195 1 95.62 79 LEU A O 1
ATOM 620 N N . GLU A 1 80 ? 21.281 13.375 7.133 1 91.56 80 GLU A N 1
ATOM 621 C CA . GLU A 1 80 ? 22.266 12.438 6.598 1 91.56 80 GLU A CA 1
ATOM 622 C C . GLU A 1 80 ? 21.609 11.391 5.711 1 91.56 80 GLU A C 1
ATOM 624 O O . GLU A 1 80 ? 20.5 10.93 6.008 1 91.56 80 GLU A O 1
ATOM 629 N N . PRO A 1 81 ? 22.266 11.031 4.707 1 85.75 81 PRO A N 1
ATOM 630 C CA . PRO A 1 81 ? 21.688 10.008 3.838 1 85.75 81 PRO A CA 1
ATOM 631 C C . PRO A 1 81 ? 21.5 8.664 4.547 1 85.75 81 PRO A C 1
ATOM 633 O O . PRO A 1 81 ? 20.484 7.988 4.34 1 85.75 81 PRO A O 1
ATOM 636 N N . MET A 1 82 ? 22.547 8.297 5.223 1 83.25 82 MET A N 1
ATOM 637 C CA . MET A 1 82 ? 22.453 7.047 5.969 1 83.25 82 MET A CA 1
ATOM 638 C C . MET A 1 82 ? 21.906 7.289 7.371 1 83.25 82 MET A C 1
ATOM 640 O O . MET A 1 82 ? 22.547 7.949 8.188 1 83.25 82 MET A O 1
ATOM 644 N N . LYS A 1 83 ? 20.672 6.949 7.566 1 81.56 83 LYS A N 1
ATOM 645 C CA . LYS A 1 83 ? 19.953 7.137 8.828 1 81.56 83 LYS A CA 1
ATOM 646 C C . LYS A 1 83 ? 18.828 6.121 8.969 1 81.56 83 LYS A C 1
ATOM 648 O O . LYS A 1 83 ? 18.469 5.434 8.008 1 81.56 83 LYS A O 1
ATOM 653 N N . ASP A 1 84 ? 18.266 6.043 10.102 1 83.75 84 ASP A N 1
ATOM 654 C CA . ASP A 1 84 ? 17.25 5.043 10.414 1 83.75 84 ASP A CA 1
ATOM 655 C C . ASP A 1 84 ? 15.852 5.527 10 1 83.75 84 ASP A C 1
ATOM 657 O O . ASP A 1 84 ? 15.016 4.73 9.562 1 83.75 84 ASP A O 1
ATOM 661 N N . GLU A 1 85 ? 15.68 6.777 10.086 1 91.12 85 GLU A N 1
ATOM 662 C CA . GLU A 1 85 ? 14.367 7.348 9.789 1 91.12 85 GLU A CA 1
ATOM 663 C C . GLU A 1 85 ? 14.297 7.84 8.344 1 91.12 85 GLU A C 1
ATOM 665 O O . GLU A 1 85 ? 15.258 8.422 7.832 1 91.12 85 GLU A O 1
ATOM 670 N N . THR A 1 86 ? 13.188 7.582 7.723 1 94.31 86 THR A N 1
ATOM 671 C CA . THR A 1 86 ? 13.016 8.156 6.391 1 94.31 86 THR A CA 1
ATOM 672 C C . THR A 1 86 ? 12.875 9.672 6.473 1 94.31 86 THR A C 1
ATOM 674 O O . THR A 1 86 ? 12.516 10.211 7.52 1 94.31 86 THR A O 1
ATOM 677 N N . ASP A 1 87 ? 13.141 10.32 5.34 1 96.12 87 ASP A N 1
ATOM 678 C CA . ASP A 1 87 ? 12.977 11.766 5.285 1 96.12 87 ASP A CA 1
ATOM 679 C C . ASP A 1 87 ? 11.539 12.172 5.598 1 96.12 87 ASP A C 1
ATOM 681 O O . ASP A 1 87 ? 11.305 13.156 6.309 1 96.12 87 ASP A O 1
ATOM 685 N N . THR A 1 88 ? 10.555 11.422 5.125 1 97.06 88 THR A N 1
ATOM 686 C CA . THR A 1 88 ? 9.148 11.703 5.379 1 97.06 88 THR A CA 1
ATOM 687 C C . THR A 1 88 ? 8.82 11.539 6.859 1 97.06 88 THR A C 1
ATOM 689 O O . THR A 1 88 ? 8.102 12.352 7.438 1 97.06 88 THR A O 1
ATOM 692 N N . GLU A 1 89 ? 9.32 10.484 7.438 1 97.25 89 GLU A N 1
ATOM 693 C CA . GLU A 1 89 ? 9.125 10.25 8.867 1 97.25 89 GLU A CA 1
ATOM 694 C C . GLU A 1 89 ? 9.68 11.414 9.695 1 97.25 89 GLU A C 1
ATOM 696 O O . GLU A 1 89 ? 9.008 11.906 10.602 1 97.25 89 GLU A O 1
ATOM 701 N N . HIS A 1 90 ? 10.898 11.82 9.344 1 97.69 90 HIS A N 1
ATOM 702 C CA . HIS A 1 90 ? 11.508 12.945 10.039 1 97.69 90 HIS A CA 1
ATOM 703 C C . HIS A 1 90 ? 10.688 14.219 9.867 1 97.69 90 HIS A C 1
ATOM 705 O O . HIS A 1 90 ? 10.422 14.93 10.844 1 97.69 90 HIS A O 1
ATOM 711 N N . ALA A 1 91 ? 10.289 14.469 8.672 1 98.31 91 ALA A N 1
ATOM 712 C CA . ALA A 1 91 ? 9.516 15.664 8.367 1 98.31 91 ALA A CA 1
ATOM 713 C C . ALA A 1 91 ? 8.203 15.68 9.141 1 98.31 91 ALA A C 1
ATOM 715 O O . ALA A 1 91 ? 7.805 16.703 9.688 1 98.31 91 ALA A O 1
ATOM 716 N N . LEU A 1 92 ? 7.516 14.555 9.172 1 98.25 92 LEU A N 1
ATOM 717 C CA . LEU A 1 92 ? 6.254 14.469 9.898 1 98.25 92 LEU A CA 1
ATOM 718 C C . LEU A 1 92 ? 6.465 14.727 11.383 1 98.25 92 LEU A C 1
ATOM 720 O O . LEU A 1 92 ? 5.652 15.398 12.023 1 98.25 92 LEU A O 1
ATOM 724 N N . GLY A 1 93 ? 7.52 14.148 11.914 1 97.94 93 GLY A N 1
ATOM 725 C CA . GLY A 1 93 ? 7.863 14.43 13.305 1 97.94 93 GLY A CA 1
ATOM 726 C C . GLY A 1 93 ? 8.102 15.906 13.562 1 97.94 93 GLY A C 1
ATOM 727 O O . GLY A 1 93 ? 7.582 16.453 14.539 1 97.94 93 GLY A O 1
ATOM 728 N N . SER A 1 94 ? 8.859 16.547 12.688 1 98.06 94 SER A N 1
ATOM 729 C CA . SER A 1 94 ? 9.172 17.969 12.828 1 98.06 94 SER A CA 1
ATOM 730 C C . SER A 1 94 ? 7.91 18.828 12.797 1 98.06 94 SER A C 1
ATOM 732 O O . SER A 1 94 ? 7.73 19.703 13.641 1 98.06 94 SER A O 1
ATOM 734 N N . VAL A 1 95 ? 7.027 18.547 11.867 1 97.25 95 VAL A N 1
ATOM 735 C CA . VAL A 1 95 ? 5.844 19.391 11.742 1 97.25 95 VAL A CA 1
ATOM 736 C C . VAL A 1 95 ? 4.875 19.094 12.883 1 97.25 95 VAL A C 1
ATOM 738 O O . VAL A 1 95 ? 4.141 19.984 13.328 1 97.25 95 VAL A O 1
ATOM 741 N N . ALA A 1 96 ? 4.828 17.844 13.344 1 97.5 96 ALA A N 1
ATOM 742 C CA . ALA A 1 96 ? 4.023 17.531 14.516 1 97.5 96 ALA A CA 1
ATOM 743 C C . ALA A 1 96 ? 4.465 18.344 15.734 1 97.5 96 ALA A C 1
ATOM 745 O O . ALA A 1 96 ? 3.639 18.734 16.562 1 97.5 96 ALA A O 1
ATOM 746 N N . ASP A 1 97 ? 5.793 18.547 15.852 1 97.56 97 ASP A N 1
ATOM 747 C CA . ASP A 1 97 ? 6.344 19.344 16.953 1 97.56 97 ASP A CA 1
ATOM 748 C C . ASP A 1 97 ? 6.055 20.828 16.75 1 97.56 97 ASP A C 1
ATOM 750 O O . ASP A 1 97 ? 5.664 21.516 17.703 1 97.56 97 ASP A O 1
ATOM 754 N N . LEU A 1 98 ? 6.191 21.328 15.578 1 96.81 98 LEU A N 1
ATOM 755 C CA . LEU A 1 98 ? 6.035 22.734 15.273 1 96.81 98 LEU A CA 1
ATOM 756 C C . LEU A 1 98 ? 4.566 23.156 15.328 1 96.81 98 LEU A C 1
ATOM 758 O O . LEU A 1 98 ? 4.246 24.25 15.773 1 96.81 98 LEU A O 1
ATOM 762 N N . TYR A 1 99 ? 3.701 22.219 14.789 1 96.75 99 TYR A N 1
ATOM 763 C CA . TYR A 1 99 ? 2.271 22.5 14.688 1 96.75 99 TYR A CA 1
ATOM 764 C C . TYR A 1 99 ? 1.457 21.359 15.289 1 96.75 99 TYR A C 1
ATOM 766 O O . TYR A 1 99 ? 0.708 20.672 14.578 1 96.75 99 TYR A O 1
ATOM 774 N N . PRO A 1 100 ? 1.44 21.203 16.594 1 96.62 100 PRO A N 1
ATOM 775 C CA . PRO A 1 100 ? 0.909 20.016 17.25 1 96.62 100 PRO A CA 1
ATOM 776 C C . PRO A 1 100 ? -0.599 19.859 17.062 1 96.62 100 PRO A C 1
ATOM 778 O O . PRO A 1 100 ? -1.13 18.75 17.188 1 96.62 100 PRO A O 1
ATOM 781 N N . ASN A 1 101 ? -1.322 20.922 16.688 1 95.94 101 ASN A N 1
ATOM 782 C CA . ASN A 1 101 ? -2.775 20.844 16.594 1 95.94 101 ASN A CA 1
ATOM 783 C C . ASN A 1 101 ? -3.256 21 15.156 1 95.94 101 ASN A C 1
ATOM 785 O O . ASN A 1 101 ? -4.449 21.188 14.914 1 95.94 101 ASN A O 1
ATOM 789 N N . ALA A 1 102 ? -2.371 20.891 14.203 1 97.69 102 ALA A N 1
ATOM 790 C CA . ALA A 1 102 ? -2.713 21.125 12.797 1 97.69 102 ALA A CA 1
ATOM 791 C C . ALA A 1 102 ? -3.432 19.922 12.211 1 97.69 102 ALA A C 1
ATOM 793 O O . ALA A 1 102 ? -3.5 18.859 12.836 1 97.69 102 ALA A O 1
ATOM 794 N N . ARG A 1 103 ? -4.098 20.141 11.125 1 97.75 103 ARG A N 1
ATOM 795 C CA . ARG A 1 103 ? -4.492 19.094 10.195 1 97.75 103 ARG A CA 1
ATOM 796 C C . ARG A 1 103 ? -3.418 18.859 9.133 1 97.75 103 ARG A C 1
ATOM 798 O O . ARG A 1 103 ? -2.932 19.812 8.523 1 97.75 103 ARG A O 1
ATOM 805 N N . TYR A 1 104 ? -3.027 17.641 8.969 1 98.56 104 TYR A N 1
ATOM 806 C CA . TYR A 1 104 ? -1.89 17.328 8.109 1 98.56 104 TYR A CA 1
ATOM 807 C C . TYR A 1 104 ? -2.35 16.656 6.816 1 98.56 104 TYR A C 1
ATOM 809 O O . TYR A 1 104 ? -3.02 15.625 6.844 1 98.56 104 TYR A O 1
ATOM 817 N N . HIS A 1 105 ? -2.061 17.281 5.707 1 98.56 105 HIS A N 1
ATOM 818 C CA . HIS A 1 105 ? -2.355 16.766 4.379 1 98.56 105 HIS A CA 1
ATOM 819 C C . HIS A 1 105 ? -1.078 16.359 3.646 1 98.56 105 HIS A C 1
ATOM 821 O O . HIS A 1 105 ? -0.28 17.219 3.266 1 98.56 105 HIS A O 1
ATOM 827 N N . LEU A 1 106 ? -0.861 15.109 3.449 1 98.75 106 LEU A N 1
ATOM 828 C CA . LEU A 1 106 ? 0.361 14.578 2.855 1 98.75 106 LEU A CA 1
ATOM 829 C C . LEU A 1 106 ? 0.139 14.211 1.392 1 98.75 106 LEU A C 1
ATOM 831 O O . LEU A 1 106 ? -0.804 13.484 1.065 1 98.75 106 LEU A O 1
ATOM 835 N N . PHE A 1 107 ? 0.938 14.734 0.503 1 98.44 107 PHE A N 1
ATOM 836 C CA . PHE A 1 107 ? 0.915 14.453 -0.928 1 98.44 107 PHE A CA 1
ATOM 837 C C . PHE A 1 107 ? 2.188 13.734 -1.359 1 98.44 107 PHE A C 1
ATOM 839 O O . PHE A 1 107 ? 3.232 13.875 -0.721 1 98.44 107 PHE A O 1
ATOM 846 N N . GLY A 1 108 ? 2.088 12.969 -2.457 1 97.19 108 GLY A N 1
ATOM 847 C CA . GLY A 1 108 ? 3.25 12.242 -2.947 1 97.19 108 GLY A CA 1
ATOM 848 C C . GLY A 1 108 ? 3.648 11.086 -2.057 1 97.19 108 GLY A C 1
ATOM 849 O O . GLY A 1 108 ? 4.836 10.789 -1.905 1 97.19 108 GLY A O 1
ATOM 850 N N . MET A 1 109 ? 2.697 10.484 -1.425 1 97.25 109 MET A N 1
ATOM 851 C CA . MET A 1 109 ? 2.961 9.461 -0.419 1 97.25 109 MET A CA 1
ATOM 852 C C . MET A 1 109 ? 2.605 8.078 -0.947 1 97.25 109 MET A C 1
ATOM 854 O O . MET A 1 109 ? 3.053 7.066 -0.403 1 97.25 109 MET A O 1
ATOM 858 N N . LEU A 1 110 ? 1.756 7.977 -2.021 1 95.81 110 LEU A N 1
ATOM 859 C CA . LEU A 1 110 ? 1.029 6.734 -2.266 1 95.81 110 LEU A CA 1
ATOM 860 C C . LEU A 1 110 ? 1.456 6.109 -3.59 1 95.81 110 LEU A C 1
ATOM 862 O O . LEU A 1 110 ? 0.93 5.066 -3.984 1 95.81 110 LEU A O 1
ATOM 866 N N . GLY A 1 111 ? 2.43 6.648 -4.289 1 88.44 111 GLY A N 1
ATOM 867 C CA . GLY A 1 111 ? 2.797 6.129 -5.594 1 88.44 111 GLY A CA 1
ATOM 868 C C . GLY A 1 111 ? 4.273 5.793 -5.711 1 88.44 111 GLY A C 1
ATOM 869 O O . GLY A 1 111 ? 5.074 6.203 -4.871 1 88.44 111 GLY A O 1
ATOM 870 N N . GLY A 1 112 ? 4.605 5.016 -6.754 1 89.94 112 GLY A N 1
ATOM 871 C CA . GLY A 1 112 ? 5.988 4.668 -7.035 1 89.94 112 GLY A CA 1
ATOM 872 C C . GLY A 1 112 ? 6.43 3.385 -6.359 1 89.94 112 GLY A C 1
ATOM 873 O O . GLY A 1 112 ? 5.988 2.295 -6.727 1 89.94 112 GLY A O 1
ATOM 874 N N . ARG A 1 113 ? 7.301 3.555 -5.414 1 94.81 113 ARG A N 1
ATOM 875 C CA . ARG A 1 113 ? 7.809 2.398 -4.68 1 94.81 113 ARG A CA 1
ATOM 876 C C . ARG A 1 113 ? 6.824 1.967 -3.598 1 94.81 113 ARG A C 1
ATOM 878 O O . ARG A 1 113 ? 6.465 2.762 -2.725 1 94.81 113 ARG A O 1
ATOM 885 N N . VAL A 1 114 ? 6.473 0.657 -3.637 1 97.44 114 VAL A N 1
ATOM 886 C CA . VAL A 1 114 ? 5.477 0.128 -2.711 1 97.44 114 VAL A CA 1
ATOM 887 C C . VAL A 1 114 ? 6.043 0.117 -1.293 1 97.44 114 VAL A C 1
ATOM 889 O O . VAL A 1 114 ? 5.309 0.319 -0.323 1 97.44 114 VAL A O 1
ATOM 892 N N . ASP A 1 115 ? 7.383 -0.082 -1.159 1 97.75 115 ASP A N 1
ATOM 893 C CA . ASP A 1 115 ? 7.973 -0.063 0.176 1 97.75 115 ASP A CA 1
ATOM 894 C C . ASP A 1 115 ? 7.863 1.323 0.806 1 97.75 115 ASP A C 1
ATOM 896 O O . ASP A 1 115 ? 7.598 1.446 2.004 1 97.75 115 ASP A O 1
ATOM 900 N N . HIS A 1 116 ? 7.98 2.385 -0.031 1 96.94 116 HIS A N 1
ATOM 901 C CA . HIS A 1 116 ? 7.773 3.74 0.467 1 96.94 116 HIS A CA 1
ATOM 902 C C . HIS A 1 116 ? 6.312 3.971 0.842 1 96.94 116 HIS A C 1
ATOM 904 O O . HIS A 1 116 ? 6.023 4.566 1.884 1 96.94 116 HIS A O 1
ATOM 910 N N . LEU A 1 117 ? 5.453 3.539 -0.032 1 97.44 117 LEU A N 1
ATOM 911 C CA . LEU A 1 117 ? 4.027 3.689 0.239 1 97.44 117 LEU A CA 1
ATOM 912 C C . LEU A 1 117 ? 3.662 3.078 1.588 1 97.44 117 LEU A C 1
ATOM 914 O O . LEU A 1 117 ? 3.039 3.736 2.424 1 97.44 117 LEU A O 1
ATOM 918 N N . LEU A 1 118 ? 4.098 1.854 1.823 1 98.38 118 LEU A N 1
ATOM 919 C CA . LEU A 1 118 ? 3.779 1.153 3.062 1 98.38 118 LEU A CA 1
ATOM 920 C C . LEU A 1 118 ? 4.457 1.819 4.254 1 98.38 118 LEU A C 1
ATOM 922 O O . LEU A 1 118 ? 3.873 1.908 5.336 1 98.38 118 LEU A O 1
ATOM 926 N N . SER A 1 119 ? 5.699 2.27 4.039 1 97.88 119 SER A N 1
ATOM 927 C CA . SER A 1 119 ? 6.402 2.979 5.105 1 97.88 119 SER A CA 1
ATOM 928 C C . SER A 1 119 ? 5.637 4.223 5.539 1 97.88 119 SER A C 1
ATOM 930 O O . SER A 1 119 ? 5.566 4.531 6.73 1 97.88 119 SER A O 1
ATOM 932 N N . ASN A 1 120 ? 5.07 4.902 4.574 1 97.94 120 ASN A N 1
ATOM 933 C CA . ASN A 1 120 ? 4.305 6.109 4.875 1 97.94 120 ASN A CA 1
ATOM 934 C C . ASN A 1 120 ? 3.027 5.781 5.648 1 97.94 120 ASN A C 1
ATOM 936 O O . ASN A 1 120 ? 2.682 6.477 6.605 1 97.94 120 ASN A O 1
ATOM 940 N N . LEU A 1 121 ? 2.328 4.742 5.281 1 98.31 121 LEU A N 1
ATOM 941 C CA . LEU A 1 121 ? 1.109 4.336 5.969 1 98.31 121 LEU A CA 1
ATOM 942 C C . LEU A 1 121 ? 1.422 3.84 7.379 1 98.31 121 LEU A C 1
ATOM 944 O O . LEU A 1 121 ? 0.617 4.016 8.297 1 98.31 121 LEU A O 1
ATOM 948 N N . TRP A 1 122 ? 2.586 3.275 7.57 1 98.19 122 TRP A N 1
ATOM 949 C CA . TRP A 1 122 ? 2.961 2.631 8.828 1 98.19 122 TRP A CA 1
ATOM 950 C C . TRP A 1 122 ? 3.391 3.666 9.859 1 98.19 122 TRP A C 1
ATOM 952 O O . TRP A 1 122 ? 3.502 3.354 11.047 1 98.19 122 TRP A O 1
ATOM 962 N N . LEU A 1 123 ? 3.654 4.91 9.422 1 97.19 123 LEU A N 1
ATOM 963 C CA . LEU A 1 123 ? 4.098 5.941 10.352 1 97.19 123 LEU A CA 1
ATOM 964 C C . LEU A 1 123 ? 3.115 6.086 11.516 1 97.19 123 LEU A C 1
ATOM 966 O O . LEU A 1 123 ? 3.52 6.355 12.648 1 97.19 123 LEU A O 1
ATOM 970 N N . ILE A 1 124 ? 1.897 5.805 11.234 1 96.44 124 ILE A N 1
ATOM 971 C CA . ILE A 1 124 ? 0.827 6.07 12.195 1 96.44 124 ILE A CA 1
ATOM 972 C C . ILE A 1 124 ? 0.893 5.059 13.336 1 96.44 124 ILE A C 1
ATOM 974 O O . ILE A 1 124 ? 0.261 5.246 14.375 1 96.44 124 ILE A O 1
ATOM 978 N N . TYR A 1 125 ? 1.63 3.953 13.156 1 96 125 TYR A N 1
ATOM 979 C CA . TYR A 1 125 ? 1.815 2.973 14.227 1 96 125 TYR A CA 1
ATOM 980 C C . TYR A 1 125 ? 2.693 3.533 15.336 1 96 125 TYR A C 1
ATOM 982 O O . TYR A 1 125 ? 2.705 3.006 16.453 1 96 125 TYR A O 1
ATOM 990 N N . GLN A 1 126 ? 3.482 4.488 15 1 95.62 126 GLN A N 1
ATOM 991 C CA . GLN A 1 126 ? 4.453 4.996 15.961 1 95.62 126 GLN A CA 1
ATOM 992 C C . GLN A 1 126 ? 3.762 5.777 17.078 1 95.62 126 GLN A C 1
ATOM 994 O O . GLN A 1 126 ? 2.898 6.617 16.812 1 95.62 126 GLN A O 1
ATOM 999 N N . GLU A 1 127 ? 4.219 5.535 18.266 1 95.25 127 GLU A N 1
ATOM 1000 C CA . GLU A 1 127 ? 3.611 6.156 19.438 1 95.25 127 GLU A CA 1
ATOM 1001 C C . GLU A 1 127 ? 3.678 7.676 19.344 1 95.25 127 GLU A C 1
ATOM 1003 O O . GLU A 1 127 ? 2.756 8.367 19.781 1 95.25 127 GLU A O 1
ATOM 1008 N N . ARG A 1 128 ? 4.695 8.195 18.812 1 94.88 128 ARG A N 1
ATOM 1009 C CA . ARG A 1 128 ? 4.887 9.641 18.781 1 94.88 128 ARG A CA 1
ATOM 1010 C C . ARG A 1 128 ? 3.852 10.312 17.891 1 94.88 128 ARG A C 1
ATOM 1012 O O . ARG A 1 128 ? 3.658 11.523 17.953 1 94.88 128 ARG A O 1
ATOM 1019 N N . PHE A 1 129 ? 3.195 9.531 17.031 1 96.81 129 PHE A N 1
ATOM 1020 C CA . PHE A 1 129 ? 2.188 10.102 16.141 1 96.81 129 PHE A CA 1
ATOM 1021 C C . PHE A 1 129 ? 0.784 9.758 16.625 1 96.81 129 PHE A C 1
ATOM 1023 O O . PHE A 1 129 ? -0.202 10.062 15.953 1 96.81 129 PHE A O 1
ATOM 1030 N N . ALA A 1 130 ? 0.605 9.156 17.812 1 94.94 130 ALA A N 1
ATOM 1031 C CA . ALA A 1 130 ? -0.665 8.648 18.328 1 94.94 130 ALA A CA 1
ATOM 1032 C C . ALA A 1 130 ? -1.679 9.781 18.484 1 94.94 130 ALA A C 1
ATOM 1034 O O . ALA A 1 130 ? -2.865 9.602 18.188 1 94.94 130 ALA A O 1
ATOM 1035 N N . SER A 1 131 ? -1.22 10.93 18.875 1 95.19 131 SER A N 1
ATOM 1036 C CA . SER A 1 131 ? -2.129 12.016 19.203 1 95.19 131 SER A CA 1
ATOM 1037 C C . SER A 1 131 ? -2.66 12.703 17.938 1 95.19 131 SER A C 1
ATOM 1039 O O . SER A 1 131 ? -3.625 13.461 18 1 95.19 131 SER A O 1
ATOM 1041 N N . MET A 1 132 ? -2.061 12.406 16.797 1 96.81 132 MET A N 1
ATOM 1042 C CA . MET A 1 132 ? -2.453 13.141 15.602 1 96.81 132 MET A CA 1
ATOM 1043 C C . MET A 1 132 ? -3.068 12.211 14.562 1 96.81 132 MET A C 1
ATOM 1045 O O . MET A 1 132 ? -3.344 12.625 13.438 1 96.81 132 MET A O 1
ATOM 1049 N N . ILE A 1 133 ? -3.326 11.016 14.883 1 95.62 133 ILE A N 1
ATOM 1050 C CA . ILE A 1 133 ? -3.721 9.961 13.953 1 95.62 133 ILE A CA 1
ATOM 1051 C C . ILE A 1 133 ? -4.957 10.398 13.172 1 95.62 133 ILE A C 1
ATOM 1053 O O . ILE A 1 133 ? -5.016 10.242 11.953 1 95.62 133 ILE A O 1
ATOM 1057 N N . ASP A 1 134 ? -5.887 10.992 13.82 1 95.19 134 ASP A N 1
ATOM 1058 C CA . ASP A 1 134 ? -7.168 11.328 13.203 1 95.19 134 ASP A CA 1
ATOM 1059 C C . ASP A 1 134 ? -7.062 12.594 12.367 1 95.19 134 ASP A C 1
ATOM 1061 O O . ASP A 1 134 ? -8.023 12.992 11.703 1 95.19 134 ASP A O 1
ATOM 1065 N N . ARG A 1 135 ? -5.867 13.211 12.391 1 97.75 135 ARG A N 1
ATOM 1066 C CA . ARG A 1 135 ? -5.707 14.477 11.68 1 97.75 135 ARG A CA 1
ATOM 1067 C C . ARG A 1 135 ? -4.707 14.336 10.539 1 97.75 135 ARG A C 1
ATOM 1069 O O . ARG A 1 135 ? -4.352 15.328 9.891 1 97.75 135 ARG A O 1
ATOM 1076 N N . VAL A 1 136 ? -4.266 13.148 10.266 1 98.56 136 VAL A N 1
ATOM 1077 C CA . VAL A 1 136 ? -3.348 12.875 9.164 1 98.56 136 VAL A CA 1
ATOM 1078 C C . VAL A 1 136 ? -4.125 12.336 7.969 1 98.56 136 VAL A C 1
ATOM 1080 O O . VAL A 1 136 ? -4.887 11.375 8.094 1 98.56 136 VAL A O 1
ATOM 1083 N N . HIS A 1 137 ? -3.975 13.008 6.836 1 98.5 137 HIS A N 1
ATOM 1084 C CA . HIS A 1 137 ? -4.633 12.633 5.59 1 98.5 137 HIS A CA 1
ATOM 1085 C C . HIS A 1 137 ? -3.623 12.469 4.461 1 98.5 137 HIS A C 1
ATOM 1087 O O . HIS A 1 137 ? -2.838 13.375 4.188 1 98.5 137 HIS A O 1
ATOM 1093 N N . LEU A 1 138 ? -3.533 11.328 3.857 1 98.69 138 LEU A N 1
ATOM 1094 C CA . LEU A 1 138 ? -2.793 11.164 2.611 1 98.69 138 LEU A CA 1
ATOM 1095 C C . LEU A 1 138 ? -3.703 11.359 1.405 1 98.69 138 LEU A C 1
ATOM 1097 O O . LEU A 1 138 ? -4.742 10.703 1.289 1 98.69 138 LEU A O 1
ATOM 1101 N N . VAL A 1 139 ? -3.289 12.281 0.504 1 97.81 139 VAL A N 1
ATOM 1102 C CA . VAL A 1 139 ? -4.234 12.742 -0.507 1 97.81 139 VAL A CA 1
ATOM 1103 C C . VAL A 1 139 ? -3.59 12.672 -1.889 1 97.81 139 VAL A C 1
ATOM 1105 O O . VAL A 1 139 ? -2.473 13.148 -2.084 1 97.81 139 VAL A O 1
ATOM 1108 N N . GLU A 1 140 ? -4.246 12.047 -2.799 1 95.81 140 GLU A N 1
ATOM 1109 C CA . GLU A 1 140 ? -3.996 12.078 -4.234 1 95.81 140 GLU A CA 1
ATOM 1110 C C . GLU A 1 140 ? -5.293 12.273 -5.016 1 95.81 140 GLU A C 1
ATOM 1112 O O . GLU A 1 140 ? -6.379 12.297 -4.434 1 95.81 140 GLU A O 1
ATOM 1117 N N . GLU A 1 141 ? -5.094 12.445 -6.344 1 94.94 141 GLU A N 1
ATOM 1118 C CA . GLU A 1 141 ? -6.242 12.727 -7.199 1 94.94 141 GLU A CA 1
ATOM 1119 C C . GLU A 1 141 ? -7.281 11.617 -7.117 1 94.94 141 GLU A C 1
ATOM 1121 O O . GLU A 1 141 ? -8.484 11.875 -7.141 1 94.94 141 GLU A O 1
ATOM 1126 N N . ASN A 1 142 ? -6.855 10.367 -6.973 1 95.94 142 ASN A N 1
ATOM 1127 C CA . ASN A 1 142 ? -7.789 9.25 -7.043 1 95.94 142 ASN A CA 1
ATOM 1128 C C . ASN A 1 142 ? -7.824 8.477 -5.73 1 95.94 142 ASN A C 1
ATOM 1130 O O . ASN A 1 142 ? -8.461 7.422 -5.648 1 95.94 142 ASN A O 1
ATOM 1134 N N . ASN A 1 143 ? -7.113 8.906 -4.773 1 97.81 143 ASN A N 1
ATOM 1135 C CA . ASN A 1 143 ? -7.047 8.258 -3.469 1 97.81 143 ASN A CA 1
ATOM 1136 C C . ASN A 1 143 ? -7.055 9.281 -2.334 1 97.81 143 ASN A C 1
ATOM 1138 O O . ASN A 1 143 ? -6.312 10.258 -2.369 1 97.81 143 ASN A O 1
ATOM 1142 N N . ALA A 1 144 ? -7.883 9.117 -1.362 1 98.38 144 ALA A N 1
ATOM 1143 C CA . ALA A 1 144 ? -7.863 9.852 -0.101 1 98.38 144 ALA A CA 1
ATOM 1144 C C . ALA A 1 144 ? -7.879 8.898 1.091 1 98.38 144 ALA A C 1
ATOM 1146 O O . ALA A 1 144 ? -8.836 8.141 1.275 1 98.38 144 ALA A O 1
ATOM 1147 N N . VAL A 1 145 ? -6.809 8.953 1.915 1 98.75 145 VAL A N 1
ATOM 1148 C CA . VAL A 1 145 ? -6.633 8.008 3.012 1 98.75 145 VAL A CA 1
ATOM 1149 C C . VAL A 1 145 ? -6.668 8.75 4.348 1 98.75 145 VAL A C 1
ATOM 1151 O O . VAL A 1 145 ? -5.984 9.766 4.52 1 98.75 145 VAL A O 1
ATOM 1154 N N . SER A 1 146 ? -7.441 8.367 5.258 1 98.69 146 SER A N 1
ATOM 1155 C CA . SER A 1 146 ? -7.457 8.82 6.648 1 98.69 146 SER A CA 1
ATOM 1156 C C . SER A 1 146 ? -7.395 7.641 7.613 1 98.69 146 SER A C 1
ATOM 1158 O O . SER A 1 146 ? -7.539 6.488 7.203 1 98.69 146 SER A O 1
ATOM 1160 N N . PHE A 1 147 ? -7.113 7.914 8.859 1 98.69 147 PHE A N 1
ATOM 1161 C CA . PHE A 1 147 ? -6.934 6.898 9.891 1 98.69 147 PHE A CA 1
ATOM 1162 C C . PHE A 1 147 ? -7.988 7.047 10.984 1 98.69 147 PHE A C 1
ATOM 1164 O O . PHE A 1 147 ? -8.328 8.164 11.375 1 98.69 147 PHE A O 1
ATOM 1171 N N . LEU A 1 148 ? -8.531 5.945 11.422 1 98.5 148 LEU A N 1
ATOM 1172 C CA . LEU A 1 148 ? -9.562 5.953 12.453 1 98.5 148 LEU A CA 1
ATOM 1173 C C . LEU A 1 148 ? -9.125 5.137 13.664 1 98.5 148 LEU A C 1
ATOM 1175 O O . LEU A 1 148 ? -8.781 3.957 13.531 1 98.5 148 LEU A O 1
ATOM 1179 N N . ARG A 1 149 ? -9.117 5.734 14.844 1 97.62 149 ARG A N 1
ATOM 1180 C CA . ARG A 1 149 ? -8.906 5.047 16.109 1 97.62 149 ARG A CA 1
ATOM 1181 C C . ARG A 1 149 ? -10.219 4.523 16.688 1 97.62 149 ARG A C 1
ATOM 1183 O O . ARG A 1 149 ? -11.297 4.863 16.188 1 97.62 149 ARG A O 1
ATOM 1190 N N . PRO A 1 150 ? -10.164 3.609 17.656 1 98.25 150 PRO A N 1
ATOM 1191 C CA . PRO A 1 150 ? -11.414 3.09 18.219 1 98.25 150 PRO A CA 1
ATOM 1192 C C . PRO A 1 150 ? -12.367 4.195 18.672 1 98.25 150 PRO A C 1
ATOM 1194 O O . PRO A 1 150 ? -11.922 5.223 19.203 1 98.25 150 PRO A O 1
ATOM 1197 N N . GLY A 1 151 ? -13.609 4.023 18.484 1 98.38 151 GLY A N 1
ATOM 1198 C CA . GLY A 1 151 ? -14.641 5 18.797 1 98.38 151 GLY A CA 1
ATOM 1199 C C . GLY A 1 151 ? -15.711 5.109 17.734 1 98.38 151 GLY A C 1
ATOM 1200 O O . GLY A 1 151 ? -15.883 4.199 16.922 1 98.38 151 GLY A O 1
ATOM 1201 N N . GLN A 1 152 ? -16.547 6.148 17.891 1 98.44 152 GLN A N 1
ATOM 1202 C CA . GLN A 1 152 ? -17.578 6.473 16.906 1 98.44 152 GLN A CA 1
ATOM 1203 C C . GLN A 1 152 ? -17.156 7.641 16.031 1 98.44 152 GLN A C 1
ATOM 1205 O O . GLN A 1 152 ? -16.688 8.664 16.531 1 98.44 152 GLN A O 1
ATOM 1210 N N . HIS A 1 153 ? -17.25 7.414 14.758 1 98.44 153 HIS A N 1
ATOM 1211 C CA . HIS A 1 153 ? -16.812 8.43 13.812 1 98.44 153 HIS A CA 1
ATOM 1212 C C . HIS A 1 153 ? -17.859 8.656 12.719 1 98.44 153 HIS A C 1
ATOM 1214 O O . HIS A 1 153 ? -18.641 7.758 12.406 1 98.44 153 HIS A O 1
ATOM 1220 N N . GLN A 1 154 ? -17.891 9.875 12.242 1 98.19 154 GLN A N 1
ATOM 1221 C CA . GLN A 1 154 ? -18.594 10.211 11.008 1 98.19 154 GLN A CA 1
ATOM 1222 C C . GLN A 1 154 ? -17.609 10.43 9.867 1 98.19 154 GLN A C 1
ATOM 1224 O O . GLN A 1 154 ? -16.594 11.102 10.031 1 98.19 154 GLN A O 1
ATOM 1229 N N . VAL A 1 155 ? -17.797 9.812 8.758 1 98.25 155 VAL A N 1
ATOM 1230 C CA . VAL A 1 155 ? -17 10.023 7.551 1 98.25 155 VAL A CA 1
ATOM 1231 C C . VAL A 1 155 ? -17.844 10.734 6.496 1 98.25 155 VAL A C 1
ATOM 1233 O O . VAL A 1 155 ? -18.953 10.289 6.176 1 98.25 155 VAL A O 1
ATOM 1236 N N . ASP A 1 156 ? -17.344 11.852 5.992 1 97.75 156 ASP A N 1
ATOM 1237 C CA . ASP A 1 156 ? -18.047 12.625 4.973 1 97.75 156 ASP A CA 1
ATOM 1238 C C . ASP A 1 156 ? -17.578 12.234 3.572 1 97.75 156 ASP A C 1
ATOM 1240 O O . ASP A 1 156 ? -16.391 12.008 3.35 1 97.75 156 ASP A O 1
ATOM 1244 N N . ARG A 1 157 ? -18.531 12.219 2.674 1 97.69 157 ARG A N 1
ATOM 1245 C CA . ARG A 1 157 ? -18.234 11.883 1.283 1 97.69 157 ARG A CA 1
ATOM 1246 C C . ARG A 1 157 ? -17.391 12.961 0.617 1 97.69 157 ARG A C 1
ATOM 1248 O O . ARG A 1 157 ? -17.703 14.148 0.724 1 97.69 157 ARG A O 1
ATOM 1255 N N . LEU A 1 158 ? -16.281 12.562 0.007 1 95.81 158 LEU A N 1
ATOM 1256 C CA . LEU A 1 158 ? -15.547 13.445 -0.898 1 95.81 158 LEU A CA 1
ATOM 1257 C C . LEU A 1 158 ? -16.188 13.453 -2.281 1 95.81 158 LEU A C 1
ATOM 1259 O O . LEU A 1 158 ? -16.281 12.414 -2.934 1 95.81 158 LEU A O 1
ATOM 1263 N N . LYS A 1 159 ? -16.641 14.539 -2.766 1 89.69 159 LYS A N 1
ATOM 1264 C CA . LYS A 1 159 ? -17.5 14.703 -3.938 1 89.69 159 LYS A CA 1
ATOM 1265 C C . LYS A 1 159 ? -16.891 14.039 -5.164 1 89.69 159 LYS A C 1
ATOM 1267 O O . LYS A 1 159 ? -17.594 13.484 -6.004 1 89.69 159 LYS A O 1
ATOM 1272 N N . GLU A 1 160 ? -15.609 14.07 -5.309 1 90.56 160 GLU A N 1
ATOM 1273 C CA . GLU A 1 160 ? -14.992 13.578 -6.539 1 90.56 160 GLU A CA 1
ATOM 1274 C C . GLU A 1 160 ? -14.68 12.086 -6.445 1 90.56 160 GLU A C 1
ATOM 1276 O O . GLU A 1 160 ? -14.227 11.484 -7.418 1 90.56 160 GLU A O 1
ATOM 1281 N N . MET A 1 161 ? -14.891 11.469 -5.27 1 96.25 161 MET A N 1
ATOM 1282 C CA . MET A 1 161 ? -14.578 10.055 -5.082 1 96.25 161 MET A CA 1
ATOM 1283 C C . MET A 1 161 ? -15.836 9.203 -5.215 1 96.25 161 MET A C 1
ATOM 1285 O O . MET A 1 161 ? -16.953 9.703 -5.102 1 96.25 161 MET A O 1
ATOM 1289 N N . LYS A 1 162 ? -15.641 7.941 -5.531 1 95.5 162 LYS A N 1
ATOM 1290 C CA . LYS A 1 162 ? -16.766 7.031 -5.742 1 95.5 162 LYS A CA 1
ATOM 1291 C C . LYS A 1 162 ? -16.828 5.977 -4.645 1 95.5 162 LYS A C 1
ATOM 1293 O O . LYS A 1 162 ? -17.891 5.734 -4.07 1 95.5 162 LYS A O 1
ATOM 1298 N N . TYR A 1 163 ? -15.727 5.387 -4.387 1 97 163 TYR A N 1
ATOM 1299 C CA . TYR A 1 163 ? -15.688 4.219 -3.512 1 97 163 TYR A CA 1
ATOM 1300 C C . TYR A 1 163 ? -15.258 4.605 -2.104 1 97 163 TYR A C 1
ATOM 1302 O O . TYR A 1 163 ? -14.531 5.586 -1.918 1 97 163 TYR A O 1
ATOM 1310 N N . LEU A 1 164 ? -15.766 3.93 -1.125 1 98.38 164 LEU A N 1
ATOM 1311 C CA . LEU A 1 164 ? -15.383 4.02 0.282 1 98.38 164 LEU A CA 1
ATOM 1312 C C . LEU A 1 164 ? -14.93 2.662 0.808 1 98.38 164 LEU A C 1
ATOM 1314 O O . LEU A 1 164 ? -15.672 1.682 0.739 1 98.38 164 LEU A O 1
ATOM 1318 N N . SER A 1 165 ? -13.719 2.6 1.243 1 98.62 165 SER A N 1
ATOM 1319 C CA . SER A 1 165 ? -13.141 1.348 1.719 1 98.62 165 SER A CA 1
ATOM 1320 C C . SER A 1 165 ? -12.648 1.477 3.156 1 98.62 165 SER A C 1
ATOM 1322 O O . SER A 1 165 ? -12.242 2.557 3.582 1 98.62 165 SER A O 1
ATOM 1324 N N . PHE A 1 166 ? -12.742 0.453 3.9 1 98.75 166 PHE A N 1
ATOM 1325 C CA . PHE A 1 166 ? -12.227 0.338 5.262 1 98.75 166 PHE A CA 1
ATOM 1326 C C . PHE A 1 166 ? -11.203 -0.786 5.359 1 98.75 166 PHE A C 1
ATOM 1328 O O . PHE A 1 166 ? -11.562 -1.965 5.305 1 98.75 166 PHE A O 1
ATOM 1335 N N . VAL A 1 167 ? -9.953 -0.431 5.512 1 98.75 167 VAL A N 1
ATOM 1336 C CA . VAL A 1 167 ? -8.859 -1.393 5.531 1 98.75 167 VAL A CA 1
ATOM 1337 C C . VAL A 1 167 ? -8.305 -1.516 6.953 1 98.75 167 VAL A C 1
ATOM 1339 O O . VAL A 1 167 ? -7.758 -0.555 7.496 1 98.75 167 VAL A O 1
ATOM 1342 N N . ALA A 1 168 ? -8.445 -2.695 7.547 1 98.69 168 ALA A N 1
ATOM 1343 C CA . ALA A 1 168 ? -7.957 -2.926 8.906 1 98.69 168 ALA A CA 1
ATOM 1344 C C . ALA A 1 168 ? -6.434 -3.004 8.93 1 98.69 168 ALA A C 1
ATOM 1346 O O . ALA A 1 168 ? -5.832 -3.764 8.164 1 98.69 168 ALA A O 1
ATOM 1347 N N . MET A 1 169 ? -5.852 -2.191 9.758 1 98 169 MET A N 1
ATOM 1348 C CA . MET A 1 169 ? -4.406 -2.264 9.961 1 98 169 MET A CA 1
ATOM 1349 C C . MET A 1 169 ? -4.059 -3.275 11.047 1 98 169 MET A C 1
ATOM 1351 O O . MET A 1 169 ? -2.914 -3.723 11.141 1 98 169 MET A O 1
ATOM 1355 N N . THR A 1 170 ? -4.973 -3.58 11.898 1 97.44 170 THR A N 1
ATOM 1356 C CA . THR A 1 170 ? -4.918 -4.555 12.984 1 97.44 170 THR A CA 1
ATOM 1357 C C . THR A 1 170 ? -6.211 -5.359 13.055 1 97.44 170 THR A C 1
ATOM 1359 O O . THR A 1 170 ? -7.164 -5.078 12.328 1 97.44 170 THR A O 1
ATOM 1362 N N . PRO A 1 171 ? -6.215 -6.465 13.898 1 97.44 171 PRO A N 1
ATOM 1363 C CA . PRO A 1 171 ? -7.539 -7.012 14.203 1 97.44 171 PRO A CA 1
ATOM 1364 C C . PRO A 1 171 ? -8.508 -5.949 14.727 1 97.44 171 PRO A C 1
ATOM 1366 O O . PRO A 1 171 ? -8.078 -4.969 15.344 1 97.44 171 PRO A O 1
ATOM 1369 N N . ILE A 1 172 ? -9.75 -6.082 14.375 1 98.56 172 ILE A N 1
ATOM 1370 C CA . ILE A 1 172 ? -10.766 -5.098 14.734 1 98.56 172 ILE A CA 1
ATOM 1371 C C . ILE A 1 172 ? -11.859 -5.77 15.555 1 98.56 172 ILE A C 1
ATOM 1373 O O . ILE A 1 172 ? -12.297 -6.875 15.234 1 98.56 172 ILE A O 1
ATOM 1377 N N . THR A 1 173 ? -12.289 -5.121 16.625 1 98.75 173 THR A N 1
ATOM 1378 C CA . THR A 1 173 ? -13.375 -5.621 17.453 1 98.75 173 THR A CA 1
ATOM 1379 C C . THR A 1 173 ? -14.625 -4.762 17.297 1 98.75 173 THR A C 1
ATOM 1381 O O . THR A 1 173 ? -14.539 -3.531 17.312 1 98.75 173 THR A O 1
ATOM 1384 N N . ASP A 1 174 ? -15.781 -5.383 17.047 1 98.69 174 ASP A N 1
ATOM 1385 C CA . ASP A 1 174 ? -17.109 -4.773 17.094 1 98.69 174 ASP A CA 1
ATOM 1386 C C . ASP A 1 174 ? -17.25 -3.693 16.031 1 98.69 174 ASP A C 1
ATOM 1388 O O . ASP A 1 174 ? -17.703 -2.58 16.312 1 98.69 174 ASP A O 1
ATOM 1392 N N . LEU A 1 175 ? -16.828 -3.973 14.797 1 98.88 175 LEU A N 1
ATOM 1393 C CA . LEU A 1 175 ? -16.953 -3.006 13.711 1 98.88 175 LEU A CA 1
ATOM 1394 C C . LEU A 1 175 ? -18.406 -2.854 13.273 1 98.88 175 LEU A C 1
ATOM 1396 O O . LEU A 1 175 ? -19.062 -3.844 12.945 1 98.88 175 LEU A O 1
ATOM 1400 N N . THR A 1 176 ? -18.906 -1.691 13.305 1 98.94 176 THR A N 1
ATOM 1401 C CA . THR A 1 176 ? -20.234 -1.364 12.812 1 98.94 176 THR A CA 1
ATOM 1402 C C . THR A 1 176 ? -20.156 -0.273 11.742 1 98.94 176 THR A C 1
ATOM 1404 O O . THR A 1 176 ? -19.5 0.749 11.938 1 98.94 176 THR A O 1
ATOM 1407 N N . LEU A 1 177 ? -20.688 -0.484 10.617 1 98.75 177 LEU A N 1
ATOM 1408 C CA . LEU A 1 177 ? -20.828 0.465 9.516 1 98.75 177 LEU A CA 1
ATOM 1409 C C . LEU A 1 177 ? -22.297 0.771 9.234 1 98.75 177 LEU A C 1
ATOM 1411 O O . LEU A 1 177 ? -23.078 -0.142 8.992 1 98.75 177 LEU A O 1
ATOM 1415 N N . LYS A 1 178 ? -22.656 2.012 9.242 1 98.5 178 LYS A N 1
ATOM 1416 C CA . LYS A 1 178 ? -24.016 2.441 8.945 1 98.5 178 LYS A CA 1
ATOM 1417 C C . LYS A 1 178 ? -24.047 3.475 7.824 1 98.5 178 LYS A C 1
ATOM 1419 O O . LYS A 1 178 ? -23.078 4.23 7.652 1 98.5 178 LYS A O 1
ATOM 1424 N N . ASN A 1 179 ? -25.141 3.484 7.035 1 98 179 ASN A N 1
ATOM 1425 C CA . ASN A 1 179 ? -25.391 4.43 5.953 1 98 179 ASN A CA 1
ATOM 1426 C C . ASN A 1 179 ? -24.438 4.211 4.785 1 98 179 ASN A C 1
ATOM 1428 O O . ASN A 1 179 ? -23.938 5.168 4.188 1 98 179 ASN A O 1
ATOM 1432 N N . VAL A 1 180 ? -24.125 2.994 4.578 1 98.06 180 VAL A N 1
ATOM 1433 C CA . VAL A 1 180 ? -23.328 2.562 3.43 1 98.06 180 VAL A CA 1
ATOM 1434 C C . VAL A 1 180 ? -24.062 1.432 2.701 1 98.06 180 VAL A C 1
ATOM 1436 O O . VAL A 1 180 ? -25.016 0.86 3.227 1 98.06 180 VAL A O 1
ATOM 1439 N N . VAL A 1 181 ? -23.609 1.162 1.522 1 96.75 181 VAL A N 1
ATOM 1440 C CA . VAL A 1 181 ? -24.25 0.14 0.693 1 96.75 181 VAL A CA 1
ATOM 1441 C C . VAL A 1 181 ? -24.047 -1.235 1.324 1 96.75 181 VAL A C 1
ATOM 1443 O O . VAL A 1 181 ? -24.953 -2.074 1.3 1 96.75 181 VAL A O 1
ATOM 1446 N N . TYR A 1 182 ? -22.844 -1.548 1.926 1 96.75 182 TYR A N 1
ATOM 1447 C CA . TYR A 1 182 ? -22.531 -2.803 2.6 1 96.75 182 TYR A CA 1
ATOM 1448 C C . TYR A 1 182 ? -22.328 -2.584 4.094 1 96.75 182 TYR A C 1
ATOM 1450 O O . TYR A 1 182 ? -21.188 -2.521 4.562 1 96.75 182 TYR A O 1
ATOM 1458 N N . PRO A 1 183 ? -23.453 -2.512 4.809 1 97.62 183 PRO A N 1
ATOM 1459 C CA . PRO A 1 183 ? -23.344 -2.264 6.246 1 97.62 183 PRO A CA 1
ATOM 1460 C C . PRO A 1 183 ? -22.812 -3.469 7.02 1 97.62 183 PRO A C 1
ATOM 1462 O O . PRO A 1 183 ? -22.734 -4.57 6.473 1 97.62 183 PRO A O 1
ATOM 1465 N N . LEU A 1 184 ? -22.266 -3.217 8.18 1 98.25 184 LEU A N 1
ATOM 1466 C CA . LEU A 1 184 ? -21.844 -4.234 9.141 1 98.25 184 LEU A CA 1
ATOM 1467 C C . LEU A 1 184 ? -22.359 -3.914 10.531 1 98.25 184 LEU A C 1
ATOM 1469 O O . LEU A 1 184 ? -22.594 -2.75 10.867 1 98.25 184 LEU A O 1
ATOM 1473 N N . ASP A 1 185 ? -22.562 -4.914 11.32 1 98.56 185 ASP A N 1
ATOM 1474 C CA . ASP A 1 185 ? -23.031 -4.785 12.703 1 98.56 185 ASP A CA 1
ATOM 1475 C C . ASP A 1 185 ? -22.172 -5.641 13.641 1 98.56 185 ASP A C 1
ATOM 1477 O O . ASP A 1 185 ? -22.281 -6.867 13.641 1 98.56 185 ASP A O 1
ATOM 1481 N N . ASN A 1 186 ? -21.391 -4.973 14.453 1 98.5 186 ASN A N 1
ATOM 1482 C CA . ASN A 1 186 ? -20.547 -5.605 15.461 1 98.5 186 ASN A CA 1
ATOM 1483 C C . ASN A 1 186 ? -19.688 -6.719 14.859 1 98.5 186 ASN A C 1
ATOM 1485 O O . ASN A 1 186 ? -19.641 -7.828 15.398 1 98.5 186 ASN A O 1
ATOM 1489 N N . TYR A 1 187 ? -19.219 -6.461 13.742 1 98.19 187 TYR A N 1
ATOM 1490 C CA . TYR A 1 187 ? -18.391 -7.418 13.016 1 98.19 187 TYR A CA 1
ATOM 1491 C C . TYR A 1 187 ? -17.016 -7.57 13.672 1 98.19 187 TYR A C 1
ATOM 1493 O O . TYR A 1 187 ? -16.422 -6.586 14.102 1 98.19 187 TYR A O 1
ATOM 1501 N N . GLN A 1 188 ? -16.547 -8.812 13.828 1 98.38 188 GLN A N 1
ATOM 1502 C CA . GLN A 1 188 ? -15.242 -9.117 14.414 1 98.38 188 GLN A CA 1
ATOM 1503 C C . GLN A 1 188 ? -14.227 -9.5 13.336 1 98.38 188 GLN A C 1
ATOM 1505 O O . GLN A 1 188 ? -14.531 -10.305 12.453 1 98.38 188 GLN A O 1
ATOM 1510 N N . MET A 1 189 ? -13.078 -8.859 13.375 1 97.06 189 MET A N 1
ATOM 1511 C CA . MET A 1 189 ? -11.969 -9.211 12.5 1 97.06 189 MET A CA 1
ATOM 1512 C C . MET A 1 189 ? -10.781 -9.727 13.305 1 97.06 189 MET A C 1
ATOM 1514 O O . MET A 1 189 ? -10.031 -8.938 13.883 1 97.06 189 MET A O 1
ATOM 1518 N N . SER A 1 190 ? -10.539 -11.023 13.266 1 96.25 190 SER A N 1
ATOM 1519 C CA . SER A 1 190 ? -9.422 -11.594 14.008 1 96.25 190 SER A CA 1
ATOM 1520 C C . SER A 1 190 ? -8.102 -11.352 13.289 1 96.25 190 SER A C 1
ATOM 1522 O O . SER A 1 190 ? -7.031 -11.43 13.898 1 96.25 190 SER A O 1
ATOM 1524 N N . THR A 1 191 ? -8.164 -11.125 12.008 1 95.56 191 THR A N 1
ATOM 1525 C CA . THR A 1 191 ? -7.02 -10.719 11.203 1 95.56 191 THR A CA 1
ATOM 1526 C C . THR A 1 191 ? -7.359 -9.5 10.352 1 95.56 191 THR A C 1
ATOM 1528 O O . THR A 1 191 ? -8.531 -9.227 10.086 1 95.56 191 THR A O 1
ATOM 1531 N N . PRO A 1 192 ? -6.371 -8.711 9.992 1 97.31 192 PRO A N 1
ATOM 1532 C CA . PRO A 1 192 ? -6.672 -7.555 9.148 1 97.31 192 PRO A CA 1
ATOM 1533 C C . PRO A 1 192 ? -7.336 -7.938 7.824 1 97.31 192 PRO A C 1
ATOM 1535 O O . PRO A 1 192 ? -6.844 -8.828 7.121 1 97.31 192 PRO A O 1
ATOM 1538 N N . LEU A 1 193 ? -8.422 -7.293 7.566 1 96.5 193 LEU A N 1
ATOM 1539 C CA . LEU A 1 193 ? -9.148 -7.441 6.309 1 96.5 193 LEU A CA 1
ATOM 1540 C C . LEU A 1 193 ? -9.344 -6.09 5.629 1 96.5 193 LEU A C 1
ATOM 1542 O O . LEU A 1 193 ? -9.438 -5.062 6.301 1 96.5 193 LEU A O 1
ATOM 1546 N N . ALA A 1 194 ? -9.258 -6.129 4.316 1 97.69 194 ALA A N 1
ATOM 1547 C CA . ALA A 1 194 ? -9.625 -4.941 3.547 1 97.69 194 ALA A CA 1
ATOM 1548 C C . ALA A 1 194 ? -11.039 -5.059 2.998 1 97.69 194 ALA A C 1
ATOM 1550 O O . ALA A 1 194 ? -11.305 -5.891 2.129 1 97.69 194 ALA A O 1
ATOM 1551 N N . LEU A 1 195 ? -11.961 -4.293 3.578 1 97.75 195 LEU A N 1
ATOM 1552 C CA . LEU A 1 195 ? -13.32 -4.172 3.061 1 97.75 195 LEU A CA 1
ATOM 1553 C C . LEU A 1 195 ? -13.414 -3.047 2.033 1 97.75 195 LEU A C 1
ATOM 1555 O O . LEU A 1 195 ? -13.594 -1.883 2.395 1 97.75 195 LEU A O 1
ATOM 1559 N N . ILE A 1 196 ? -13.266 -3.412 0.683 1 96.88 196 ILE A N 1
ATOM 1560 C CA . ILE A 1 196 ? -13.039 -2.361 -0.302 1 96.88 196 ILE A CA 1
ATOM 1561 C C . ILE A 1 196 ? -14.273 -2.209 -1.191 1 96.88 196 ILE A C 1
ATOM 1563 O O . ILE A 1 196 ? -15.133 -3.09 -1.222 1 96.88 196 ILE A O 1
ATOM 1567 N N . SER A 1 197 ? -14.32 -1.06 -1.855 1 94.25 197 SER A N 1
ATOM 1568 C CA . SER A 1 197 ? -15.305 -0.723 -2.877 1 94.25 197 SER A CA 1
ATOM 1569 C C . SER A 1 197 ? -16.719 -0.665 -2.289 1 94.25 197 SER A C 1
ATOM 1571 O O . SER A 1 197 ? -17.672 -1.074 -2.936 1 94.25 197 SER A O 1
ATOM 1573 N N . ASN A 1 198 ? -16.812 -0.396 -0.938 1 96.75 198 ASN A N 1
ATOM 1574 C CA . ASN A 1 198 ? -18.109 0.045 -0.421 1 96.75 198 ASN A CA 1
ATOM 1575 C C . ASN A 1 198 ? -18.531 1.377 -1.033 1 96.75 198 ASN A C 1
ATOM 1577 O O . ASN A 1 198 ? -17.859 1.896 -1.928 1 96.75 198 ASN A O 1
ATOM 1581 N N . GLU A 1 199 ? -19.688 1.885 -0.725 1 96.69 199 GLU A N 1
ATOM 1582 C CA . GLU A 1 199 ? -20.172 3.182 -1.188 1 96.69 199 GLU A CA 1
ATOM 1583 C C . GLU A 1 199 ? -21.109 3.822 -0.16 1 96.69 199 GLU A C 1
ATOM 1585 O O . GLU A 1 199 ? -21.719 3.123 0.651 1 96.69 199 GLU A O 1
ATOM 1590 N N . PHE A 1 200 ? -21.047 5.152 -0.195 1 97.69 200 PHE A N 1
ATOM 1591 C CA . PHE A 1 200 ? -22.109 5.836 0.551 1 97.69 200 PHE A CA 1
ATOM 1592 C C . PHE A 1 200 ? -23.484 5.461 0.014 1 97.69 200 PHE A C 1
ATOM 1594 O O . PHE A 1 200 ? -23.641 5.188 -1.178 1 97.69 200 PHE A O 1
ATOM 1601 N N . LEU A 1 201 ? -24.516 5.418 0.867 1 96.75 201 LEU A N 1
ATOM 1602 C CA . LEU A 1 201 ? -25.875 5.195 0.389 1 96.75 201 LEU A CA 1
ATOM 1603 C C . LEU A 1 201 ? -26.297 6.285 -0.59 1 96.75 201 LEU A C 1
ATOM 1605 O O . LEU A 1 201 ? -25.922 7.449 -0.424 1 96.75 201 LEU A O 1
ATOM 1609 N N . PRO A 1 202 ? -27.141 5.812 -1.553 1 94 202 PRO A N 1
ATOM 1610 C CA . PRO A 1 202 ? -27.609 6.832 -2.494 1 94 202 PRO A CA 1
ATOM 1611 C C . PRO A 1 202 ? -28.266 8.016 -1.795 1 94 202 PRO A C 1
ATOM 1613 O O . PRO A 1 202 ? -29.109 7.832 -0.905 1 94 202 PRO A O 1
ATOM 1616 N N . GLY A 1 203 ? -27.875 9.156 -2.115 1 93.5 203 GLY A N 1
ATOM 1617 C CA . GLY A 1 203 ? -28.469 10.367 -1.565 1 93.5 203 GLY A CA 1
ATOM 1618 C C . GLY A 1 203 ? -27.859 10.773 -0.236 1 93.5 203 GLY A C 1
ATOM 1619 O O . GLY A 1 203 ? -28.188 11.836 0.302 1 93.5 203 GLY A O 1
ATOM 1620 N N . GLN A 1 204 ? -26.984 9.961 0.33 1 95.19 204 GLN A N 1
ATOM 1621 C CA . GLN A 1 204 ? -26.328 10.273 1.595 1 95.19 204 GLN A CA 1
ATOM 1622 C C . GLN A 1 204 ? -24.891 10.758 1.37 1 95.19 204 GLN A C 1
ATOM 1624 O O . GLN A 1 204 ? -24.203 10.25 0.489 1 95.19 204 GLN A O 1
ATOM 1629 N N . ASN A 1 205 ? -24.531 11.711 2.201 1 96.75 205 ASN A N 1
ATOM 1630 C CA . ASN A 1 205 ? -23.172 12.25 2.057 1 96.75 205 ASN A CA 1
ATOM 1631 C C . ASN A 1 205 ? -22.328 11.977 3.293 1 96.75 205 ASN A C 1
ATOM 1633 O O . ASN A 1 205 ? -21.203 12.461 3.395 1 96.75 205 ASN A O 1
ATOM 1637 N N . THR A 1 206 ? -22.891 11.242 4.219 1 9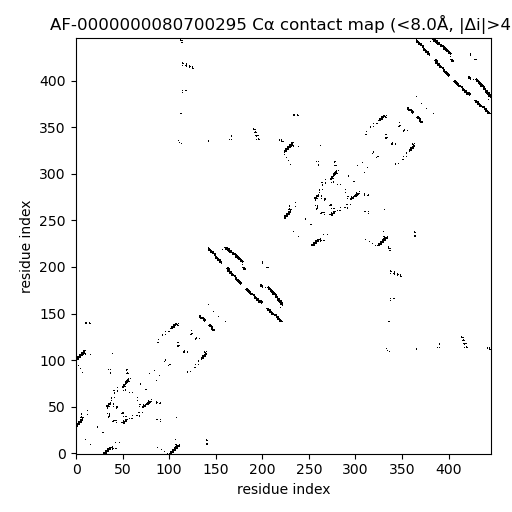8.12 206 THR A N 1
ATOM 1638 C CA . THR A 1 206 ? -22.156 10.875 5.422 1 98.12 206 THR A CA 1
ATOM 1639 C C . THR A 1 206 ? -22.453 9.43 5.812 1 98.12 206 THR A C 1
ATOM 1641 O O . THR A 1 206 ? -23.484 8.875 5.422 1 98.12 206 THR A O 1
ATOM 1644 N N . MET A 1 207 ? -21.562 8.82 6.453 1 98.5 207 MET A N 1
ATOM 1645 C CA . MET A 1 207 ? -21.75 7.504 7.055 1 98.5 207 MET A CA 1
ATOM 1646 C C . MET A 1 207 ? -21.156 7.449 8.453 1 98.5 207 MET A C 1
ATOM 1648 O O . MET A 1 207 ? -20.422 8.352 8.859 1 98.5 207 MET A O 1
ATOM 1652 N N . LYS A 1 208 ? -21.578 6.504 9.234 1 98.75 208 LYS A N 1
ATOM 1653 C CA . LYS A 1 208 ? -21.094 6.312 10.602 1 98.75 208 LYS A CA 1
ATOM 1654 C C . LYS A 1 208 ? -20.328 5 10.734 1 98.75 208 LYS A C 1
ATOM 1656 O O . LYS A 1 208 ? -20.734 3.977 10.188 1 98.75 208 LYS A O 1
ATOM 1661 N N . ILE A 1 209 ? -19.203 5.066 11.359 1 98.88 209 ILE A N 1
ATOM 1662 C CA . ILE A 1 209 ? -18.391 3.893 11.656 1 98.88 209 ILE A CA 1
ATOM 1663 C C . ILE A 1 209 ? -18.047 3.867 13.141 1 98.88 209 ILE A C 1
ATOM 1665 O O . ILE A 1 209 ? -17.766 4.906 13.742 1 98.88 209 ILE A O 1
ATOM 1669 N N . ALA A 1 210 ? -18.125 2.682 13.727 1 98.88 210 ALA A N 1
ATOM 1670 C CA . ALA A 1 210 ? -17.75 2.508 15.125 1 98.88 210 ALA A CA 1
ATOM 1671 C C . ALA A 1 210 ? -17.031 1.183 15.344 1 98.88 210 ALA A C 1
ATOM 1673 O O . ALA A 1 210 ? -17.359 0.18 14.703 1 98.88 210 ALA A O 1
ATOM 1674 N N . PHE A 1 211 ? -16.062 1.114 16.141 1 98.88 211 PHE A N 1
ATOM 1675 C CA . PHE A 1 211 ? -15.375 -0.092 16.578 1 98.88 211 PHE A CA 1
ATOM 1676 C C . PHE A 1 211 ? -14.672 0.14 17.906 1 98.88 211 PHE A C 1
ATOM 1678 O O . PHE A 1 211 ? -14.453 1.285 18.312 1 98.88 211 PHE A O 1
ATOM 1685 N N . SER A 1 212 ? -14.289 -0.903 18.625 1 98.81 212 SER A N 1
ATOM 1686 C CA . SER A 1 212 ? -13.859 -0.734 20.016 1 98.81 212 SER A CA 1
ATOM 1687 C C . SER A 1 212 ? -12.359 -0.979 20.172 1 98.81 212 SER A C 1
ATOM 1689 O O . SER A 1 212 ? -11.773 -0.64 21.188 1 98.81 212 SER A O 1
ATOM 1691 N N . ASN A 1 213 ? -11.766 -1.666 19.234 1 98.44 213 ASN A N 1
ATOM 1692 C CA . ASN A 1 213 ? -10.328 -1.937 19.266 1 98.44 213 ASN A CA 1
ATOM 1693 C C . ASN A 1 213 ? -9.734 -2.033 17.875 1 98.44 213 ASN A C 1
ATOM 1695 O O . ASN A 1 213 ? -10.375 -2.564 16.953 1 98.44 213 ASN A O 1
ATOM 1699 N N . GLY A 1 214 ? -8.477 -1.519 17.797 1 97.69 214 GLY A N 1
ATOM 1700 C CA . GLY A 1 214 ? -7.746 -1.651 16.547 1 97.69 214 GLY A CA 1
ATOM 1701 C C . GLY A 1 214 ? -7.512 -0.324 15.852 1 97.69 214 GLY A C 1
ATOM 1702 O O . GLY A 1 214 ? -7.555 0.732 16.484 1 97.69 214 GLY A O 1
ATOM 1703 N N . LEU A 1 215 ? -7.129 -0.379 14.625 1 98.25 215 LEU A N 1
ATOM 1704 C CA . LEU A 1 215 ? -6.812 0.757 13.766 1 98.25 215 LEU A CA 1
ATOM 1705 C C . LEU A 1 215 ? -7.281 0.503 12.336 1 98.25 215 LEU A C 1
ATOM 1707 O O . LEU A 1 215 ? -7.055 -0.577 11.781 1 98.25 215 LEU A O 1
ATOM 1711 N N . ILE A 1 216 ? -8.023 1.514 11.75 1 98.75 216 ILE A N 1
ATOM 1712 C CA . ILE A 1 216 ? -8.602 1.319 10.422 1 98.75 216 ILE A CA 1
ATOM 1713 C C . ILE A 1 216 ? -8.188 2.461 9.5 1 98.75 216 ILE A C 1
ATOM 1715 O O . ILE A 1 216 ? -8.164 3.625 9.914 1 98.75 216 ILE A O 1
ATOM 1719 N N . LEU A 1 217 ? -7.75 2.133 8.281 1 98.81 217 LEU A N 1
ATOM 1720 C CA . LEU A 1 217 ? -7.691 3.105 7.191 1 98.81 217 LEU A CA 1
ATOM 1721 C C . LEU A 1 217 ? -9.062 3.301 6.559 1 98.81 217 LEU A C 1
ATOM 1723 O O . LEU A 1 217 ? -9.695 2.334 6.129 1 98.81 217 LEU A O 1
ATOM 1727 N N . ALA A 1 218 ? -9.602 4.477 6.562 1 98.88 218 ALA A N 1
ATOM 1728 C CA . ALA A 1 218 ? -10.719 4.844 5.703 1 98.88 218 ALA A CA 1
ATOM 1729 C C . ALA A 1 218 ? -10.234 5.438 4.383 1 98.88 218 ALA A C 1
ATOM 1731 O O . ALA A 1 218 ? -9.531 6.449 4.375 1 98.88 218 ALA A O 1
ATOM 1732 N N . ILE A 1 219 ? -10.617 4.816 3.293 1 98.88 219 ILE A N 1
ATOM 1733 C CA . ILE A 1 219 ? -10.078 5.211 1.995 1 98.88 219 ILE A CA 1
ATOM 1734 C C . ILE A 1 219 ? -11.227 5.551 1.046 1 98.88 219 ILE A C 1
ATOM 1736 O O . ILE A 1 219 ? -12.141 4.75 0.854 1 98.88 219 ILE A O 1
ATOM 1740 N N . GLN A 1 220 ? -11.312 6.695 0.564 1 98.75 220 GLN A N 1
ATOM 1741 C CA . GLN A 1 220 ? -12.18 7.043 -0.557 1 98.75 220 GLN A CA 1
ATOM 1742 C C . GLN A 1 220 ? -11.391 7.094 -1.865 1 98.75 220 GLN A C 1
ATOM 1744 O O . GLN A 1 220 ? -10.305 7.676 -1.921 1 98.75 220 GLN A O 1
ATOM 1749 N N . ALA A 1 221 ? -11.852 6.398 -2.855 1 98.06 221 ALA A N 1
ATOM 1750 C CA . ALA A 1 221 ? -11.086 6.227 -4.086 1 98.06 221 ALA A CA 1
ATOM 1751 C C . ALA A 1 221 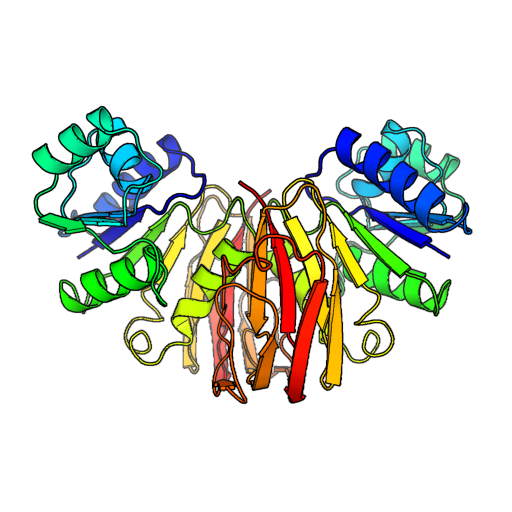? -11.992 6.328 -5.312 1 98.06 221 ALA A C 1
ATOM 1753 O O . ALA A 1 221 ? -13.219 6.254 -5.199 1 98.06 221 ALA A O 1
ATOM 1754 N N . ARG A 1 222 ? -11.383 6.602 -6.41 1 95.75 222 ARG A N 1
ATOM 1755 C CA . ARG A 1 222 ? -12.008 6.547 -7.727 1 95.75 222 ARG A CA 1
ATOM 1756 C C . ARG A 1 222 ? -11.047 5.992 -8.766 1 95.75 222 ARG A C 1
ATOM 1758 O O . ARG A 1 222 ? -9.828 6 -8.562 1 95.75 222 ARG A O 1
ATOM 1765 N N . ASP A 1 223 ? -11.555 5.379 -9.891 1 87.94 223 ASP A N 1
ATOM 1766 C CA . ASP A 1 223 ? -10.727 4.848 -10.977 1 87.94 223 ASP A CA 1
ATOM 1767 C C . ASP A 1 223 ? -10.164 5.969 -11.836 1 87.94 223 ASP A C 1
ATOM 1769 O O . ASP A 1 223 ? -10.773 7.031 -11.961 1 87.94 223 ASP A O 1
ATOM 1773 N N . MET B 1 1 ? 5.543 -25.891 -11.578 1 94.31 1 MET B N 1
ATOM 1774 C CA . MET B 1 1 ? 4.449 -25.203 -12.25 1 94.31 1 MET B CA 1
ATOM 1775 C C . MET B 1 1 ? 4.418 -23.719 -11.875 1 94.31 1 MET B C 1
ATOM 1777 O O . MET B 1 1 ? 4.617 -23.375 -10.711 1 94.31 1 MET B O 1
ATOM 1781 N N . GLN B 1 2 ? 4.281 -22.859 -12.875 1 97.31 2 GLN B N 1
ATOM 1782 C CA . GLN B 1 2 ? 4.203 -21.422 -12.688 1 97.31 2 GLN B CA 1
ATOM 1783 C C . GLN B 1 2 ? 2.816 -20.891 -13.047 1 97.31 2 GLN B C 1
ATOM 1785 O O . GLN B 1 2 ? 2.234 -21.297 -14.055 1 97.31 2 GLN B O 1
ATOM 1790 N N . VAL B 1 3 ? 2.277 -20.109 -12.164 1 98.38 3 VAL B N 1
ATOM 1791 C CA . VAL B 1 3 ? 1 -19.469 -12.438 1 98.38 3 VAL B CA 1
ATOM 1792 C C . VAL B 1 3 ? 1.192 -17.953 -12.516 1 98.38 3 VAL B C 1
ATOM 1794 O O . VAL B 1 3 ? 1.758 -17.344 -11.602 1 98.38 3 VAL B O 1
ATOM 1797 N N . TYR B 1 4 ? 0.825 -17.391 -13.633 1 98.62 4 TYR B N 1
ATOM 1798 C CA . TYR B 1 4 ? 0.805 -15.945 -13.797 1 98.62 4 TYR B CA 1
ATOM 1799 C C . TYR B 1 4 ? -0.62 -15.406 -13.742 1 98.62 4 TYR B C 1
ATOM 1801 O O . TYR B 1 4 ? -1.461 -15.773 -14.57 1 98.62 4 TYR B O 1
ATOM 1809 N N . LEU B 1 5 ? -0.952 -14.648 -12.75 1 98.75 5 LEU B N 1
ATOM 1810 C CA . LEU B 1 5 ? -2.266 -14.047 -12.555 1 98.75 5 LEU B CA 1
ATOM 1811 C C . LEU B 1 5 ? -2.211 -12.539 -12.773 1 98.75 5 LEU B C 1
ATOM 1813 O O . LEU B 1 5 ? -1.482 -11.828 -12.078 1 98.75 5 LEU B O 1
ATOM 1817 N N . ILE B 1 6 ? -2.941 -12.055 -13.797 1 98.44 6 ILE B N 1
ATOM 1818 C CA . ILE B 1 6 ? -2.941 -10.633 -14.117 1 98.44 6 ILE B CA 1
ATOM 1819 C C . ILE B 1 6 ? -4.242 -10 -13.641 1 98.44 6 ILE B C 1
ATOM 1821 O O . ILE B 1 6 ? -5.332 -10.414 -14.031 1 98.44 6 ILE B O 1
ATOM 1825 N N . GLY B 1 7 ? -4.105 -9.039 -12.742 1 96.62 7 GLY B N 1
ATOM 1826 C CA . GLY B 1 7 ? -5.254 -8.289 -12.266 1 96.62 7 GLY B CA 1
ATOM 1827 C C . GLY B 1 7 ? -5.602 -7.105 -13.156 1 96.62 7 GLY B C 1
ATOM 1828 O O . GLY B 1 7 ? -5.191 -7.055 -14.312 1 96.62 7 GLY B O 1
ATOM 1829 N N . SER B 1 8 ? -6.391 -6.188 -12.648 1 93.06 8 SER B N 1
ATOM 1830 C CA . SER B 1 8 ? -6.93 -5.094 -13.445 1 93.06 8 SER B CA 1
ATOM 1831 C C . SER B 1 8 ? -6.078 -3.836 -13.312 1 93.06 8 SER B C 1
ATOM 1833 O O . SER B 1 8 ? -6.309 -2.846 -14.008 1 93.06 8 SER B O 1
ATOM 1835 N N . GLY B 1 9 ? -5.105 -3.895 -12.391 1 92.75 9 GLY B N 1
ATOM 1836 C CA . GLY B 1 9 ? -4.258 -2.729 -12.195 1 92.75 9 GLY B CA 1
ATOM 1837 C C . GLY B 1 9 ? -3.25 -2.535 -13.312 1 92.75 9 GLY B C 1
ATOM 1838 O O . GLY B 1 9 ? -3.082 -3.414 -14.164 1 92.75 9 GLY B O 1
ATOM 1839 N N . PRO B 1 10 ? -2.695 -1.379 -13.32 1 90.31 10 PRO B N 1
ATOM 1840 C CA . PRO B 1 10 ? -1.702 -1.097 -14.359 1 90.31 10 PRO B CA 1
ATOM 1841 C C . PRO B 1 10 ? -0.443 -1.948 -14.227 1 90.31 10 PRO B C 1
ATOM 1843 O O . PRO B 1 10 ? -0.031 -2.27 -13.109 1 90.31 10 PRO B O 1
ATOM 1846 N N . PHE B 1 11 ? 0.118 -2.375 -15.312 1 90 11 PHE B N 1
ATOM 1847 C CA . PHE B 1 11 ? 1.437 -2.992 -15.391 1 90 11 PHE B CA 1
ATOM 1848 C C . PHE B 1 11 ? 2.029 -2.84 -16.781 1 90 11 PHE B C 1
ATOM 1850 O O . PHE B 1 11 ? 1.338 -2.424 -17.719 1 90 11 PHE B O 1
ATOM 1857 N N . ASP B 1 12 ? 3.273 -3.09 -16.906 1 94.81 12 ASP B N 1
ATOM 1858 C CA . ASP B 1 12 ? 3.971 -2.99 -18.188 1 94.81 12 ASP B CA 1
ATOM 1859 C C . ASP B 1 12 ? 3.945 -4.324 -18.938 1 94.81 12 ASP B C 1
ATOM 1861 O O . ASP B 1 12 ? 4.648 -5.266 -18.547 1 94.81 12 ASP B O 1
ATOM 1865 N N . PRO B 1 13 ? 3.211 -4.34 -20.078 1 96.88 13 PRO B N 1
ATOM 1866 C CA . PRO B 1 13 ? 3.1 -5.602 -20.812 1 96.88 13 PRO B CA 1
ATOM 1867 C C . PRO B 1 13 ? 4.449 -6.117 -21.297 1 96.88 13 PRO B C 1
ATOM 1869 O O . PRO B 1 13 ? 4.672 -7.332 -21.344 1 96.88 13 PRO B O 1
ATOM 1872 N N . GLU B 1 14 ? 5.332 -5.188 -21.656 1 97.06 14 GLU B N 1
ATOM 1873 C CA . GLU B 1 14 ? 6.645 -5.613 -22.141 1 97.06 14 GLU B CA 1
ATOM 1874 C C . GLU B 1 14 ? 7.48 -6.211 -21.016 1 97.06 14 GLU B C 1
ATOM 1876 O O . GLU B 1 14 ? 8.188 -7.199 -21.219 1 97.06 14 GLU B O 1
ATOM 1881 N N . PHE B 1 15 ? 7.41 -5.629 -19.938 1 96.94 15 PHE B N 1
ATOM 1882 C CA . PHE B 1 15 ? 8.094 -6.195 -18.781 1 96.94 15 PHE B CA 1
ATOM 1883 C C . PHE B 1 15 ? 7.543 -7.578 -18.453 1 96.94 15 PHE B C 1
ATOM 1885 O O . PHE B 1 15 ? 8.305 -8.5 -18.156 1 96.94 15 PHE B O 1
ATOM 1892 N N . PHE B 1 16 ? 6.203 -7.719 -18.531 1 98 16 PHE B N 1
ATOM 1893 C CA . PHE B 1 16 ? 5.555 -9 -18.25 1 98 16 PHE B CA 1
ATOM 1894 C C . PHE B 1 16 ? 6.07 -10.078 -19.188 1 98 16 PHE B C 1
ATOM 1896 O O . PHE B 1 16 ? 6.461 -11.164 -18.75 1 98 16 PHE B O 1
ATOM 1903 N N . LYS B 1 17 ? 6.137 -9.781 -20.453 1 97.56 17 LYS B N 1
ATOM 1904 C CA . LYS B 1 17 ? 6.621 -10.734 -21.453 1 97.56 17 LYS B CA 1
ATOM 1905 C C . LYS B 1 17 ? 8.047 -11.18 -21.141 1 97.56 17 LYS B C 1
ATOM 1907 O O . LYS B 1 17 ? 8.344 -12.375 -21.156 1 97.56 17 LYS B O 1
ATOM 1912 N N . GLY B 1 18 ? 8.875 -10.164 -20.844 1 96.5 18 GLY B N 1
ATOM 1913 C CA . GLY B 1 18 ? 10.25 -10.477 -20.5 1 96.5 18 GLY B CA 1
ATOM 1914 C C . GLY B 1 18 ? 10.375 -11.305 -19.234 1 96.5 18 GLY B C 1
ATOM 1915 O O . GLY B 1 18 ? 11.219 -12.203 -19.156 1 96.5 18 GLY B O 1
ATOM 1916 N N . TYR B 1 19 ? 9.578 -11.016 -18.266 1 96.62 19 TYR B N 1
ATOM 1917 C CA . TYR B 1 19 ? 9.586 -11.734 -17 1 96.62 19 TYR B CA 1
ATOM 1918 C C . TYR B 1 19 ? 9.219 -13.203 -17.203 1 96.62 19 TYR B C 1
ATOM 1920 O O . TYR B 1 19 ? 9.883 -14.094 -16.672 1 96.62 19 TYR B O 1
ATOM 1928 N N . VAL B 1 20 ? 8.156 -13.469 -17.938 1 97.06 20 VAL B N 1
ATOM 1929 C CA . VAL B 1 20 ? 7.695 -14.82 -18.219 1 97.06 20 VAL B CA 1
ATOM 1930 C C . VAL B 1 20 ? 8.805 -15.617 -18.906 1 97.06 20 VAL B C 1
ATOM 1932 O O . VAL B 1 20 ? 9.07 -16.766 -18.547 1 97.06 20 VAL B O 1
ATOM 1935 N N . GLU B 1 21 ? 9.453 -14.977 -19.844 1 95.56 21 GLU B N 1
ATOM 1936 C CA . GLU B 1 21 ? 10.539 -15.633 -20.578 1 95.56 21 GLU B CA 1
ATOM 1937 C C . GLU B 1 21 ? 11.688 -15.992 -19.641 1 95.56 21 GLU B C 1
ATOM 1939 O O . GLU B 1 21 ? 12.234 -17.094 -19.719 1 95.56 21 GLU B O 1
ATOM 1944 N N . ARG B 1 22 ? 12.047 -15.055 -18.812 1 94.75 22 ARG B N 1
ATOM 1945 C CA . ARG B 1 22 ? 13.133 -15.297 -17.875 1 94.75 22 ARG B CA 1
ATOM 1946 C C . ARG B 1 22 ? 12.789 -16.422 -16.922 1 94.75 22 ARG B C 1
ATOM 1948 O O . ARG B 1 22 ? 13.641 -17.266 -16.594 1 94.75 22 ARG B O 1
ATOM 1955 N N . GLN B 1 23 ? 11.531 -16.438 -16.453 1 94.62 23 GLN B N 1
ATOM 1956 C CA . GLN B 1 23 ? 11.094 -17.484 -15.547 1 94.62 23 GLN B CA 1
ATOM 1957 C C . GLN B 1 23 ? 11.078 -18.844 -16.234 1 94.62 23 GLN B C 1
ATOM 1959 O O . GLN B 1 23 ? 11.383 -19.859 -15.609 1 94.62 23 GLN B O 1
ATOM 1964 N N . LYS B 1 24 ? 10.695 -18.875 -17.5 1 93 24 LYS B N 1
ATOM 1965 C CA . LYS B 1 24 ? 10.695 -20.109 -18.266 1 93 24 LYS B CA 1
ATOM 1966 C C . LYS B 1 24 ? 12.102 -20.703 -18.344 1 93 24 LYS B C 1
ATOM 1968 O O . LYS B 1 24 ? 12.281 -21.922 -18.188 1 93 24 LYS B O 1
ATOM 1973 N N . VAL B 1 25 ? 13.039 -19.875 -18.578 1 92.25 25 VAL B N 1
ATOM 1974 C CA . VAL B 1 25 ? 14.422 -20.312 -18.688 1 92.25 25 VAL B CA 1
ATOM 1975 C C . VAL B 1 25 ? 14.922 -20.797 -17.328 1 92.25 25 VAL B C 1
ATOM 1977 O O . VAL B 1 25 ? 15.516 -21.875 -17.219 1 92.25 25 VAL B O 1
ATOM 1980 N N . ALA B 1 26 ? 14.633 -20.047 -16.312 1 90.75 26 ALA B N 1
ATOM 1981 C CA . ALA B 1 26 ? 15.125 -20.328 -14.961 1 90.75 26 ALA B CA 1
ATOM 1982 C C . ALA B 1 26 ? 14.531 -21.625 -14.422 1 90.75 26 ALA B C 1
ATOM 1984 O O . ALA B 1 26 ? 15.148 -22.312 -13.602 1 90.75 26 ALA B O 1
ATOM 1985 N N . HIS B 1 27 ? 13.312 -21.984 -14.914 1 91.5 27 HIS B N 1
ATOM 1986 C CA . HIS B 1 27 ? 12.625 -23.141 -14.367 1 91.5 27 HIS B CA 1
ATOM 1987 C C . HIS B 1 27 ? 12.445 -24.234 -15.422 1 91.5 27 HIS B C 1
ATOM 1989 O O . HIS B 1 27 ? 11.516 -25.047 -15.328 1 91.5 27 HIS B O 1
ATOM 1995 N N . ASN B 1 28 ? 13.289 -24.266 -16.391 1 91 28 ASN B N 1
ATOM 1996 C CA . ASN B 1 28 ? 13.391 -25.297 -17.422 1 91 28 ASN B CA 1
ATOM 1997 C C . ASN B 1 28 ? 12.039 -25.547 -18.094 1 91 28 ASN B C 1
ATOM 1999 O O . ASN B 1 28 ? 11.609 -26.703 -18.203 1 91 28 ASN B O 1
ATOM 2003 N N . ASP B 1 29 ? 11.391 -24.438 -18.328 1 83.81 29 ASP B N 1
ATOM 2004 C CA . ASP B 1 29 ? 10.133 -24.453 -19.078 1 83.81 29 ASP B CA 1
ATOM 2005 C C . ASP B 1 29 ? 9.078 -25.297 -18.359 1 83.81 29 ASP B C 1
ATOM 2007 O O . ASP B 1 29 ? 8.406 -26.125 -18.984 1 83.81 29 ASP B O 1
ATOM 2011 N N . SER B 1 30 ? 9.039 -25.094 -17.156 1 86.81 30 SER B N 1
ATOM 2012 C CA . SER B 1 30 ? 8.008 -25.75 -16.359 1 86.81 30 SER B CA 1
ATOM 2013 C C . SER B 1 30 ? 6.609 -25.391 -16.844 1 86.81 30 SER B C 1
ATOM 2015 O O . SER B 1 30 ? 6.434 -24.406 -17.562 1 86.81 30 SER B O 1
ATOM 2017 N N . GLU B 1 31 ? 5.684 -26.234 -16.531 1 93.94 31 GLU B N 1
ATOM 2018 C CA . GLU B 1 31 ? 4.285 -25.984 -16.875 1 93.94 31 GLU B CA 1
ATOM 2019 C C . GLU B 1 31 ? 3.836 -24.609 -16.344 1 93.94 31 GLU B C 1
ATOM 2021 O O . GLU B 1 31 ? 4.242 -24.188 -15.266 1 93.94 31 GLU B O 1
ATOM 2026 N N . THR B 1 32 ? 3.002 -23.953 -17.234 1 96.5 32 THR B N 1
ATOM 2027 C CA . THR B 1 32 ? 2.582 -22.594 -16.922 1 96.5 32 THR B CA 1
ATOM 2028 C C . THR B 1 32 ? 1.075 -22.438 -17.094 1 96.5 32 THR B C 1
ATOM 2030 O O . THR B 1 32 ? 0.484 -23.047 -17.984 1 96.5 32 THR B O 1
ATOM 2033 N N . ALA B 1 33 ? 0.446 -21.734 -16.234 1 98.06 33 ALA B N 1
ATOM 2034 C CA . ALA B 1 33 ? -0.946 -21.312 -16.391 1 98.06 33 ALA B CA 1
ATOM 2035 C C . ALA B 1 33 ? -1.067 -19.797 -16.344 1 98.06 33 ALA B C 1
ATOM 2037 O O . ALA B 1 33 ? -0.407 -19.141 -15.531 1 98.06 33 ALA B O 1
ATOM 2038 N N . PHE B 1 34 ? -1.835 -19.297 -17.281 1 98.69 34 PHE B N 1
ATOM 2039 C CA . PHE B 1 34 ? -2.111 -17.859 -17.344 1 98.69 34 PHE B CA 1
ATOM 2040 C C . PHE B 1 34 ? -3.549 -17.578 -16.922 1 98.69 34 PHE B C 1
ATOM 2042 O O . PHE B 1 34 ? -4.492 -18.109 -17.516 1 98.69 34 PHE B O 1
ATOM 2049 N N . VAL B 1 35 ? -3.709 -16.75 -15.906 1 98.75 35 VAL B N 1
ATOM 2050 C CA . VAL B 1 35 ? -5.012 -16.406 -15.344 1 98.75 35 VAL B CA 1
ATOM 2051 C C . VAL B 1 35 ? -5.262 -14.898 -15.492 1 98.75 35 VAL B C 1
ATOM 2053 O O . VAL B 1 35 ? -4.422 -14.086 -15.102 1 98.75 35 VAL B O 1
ATOM 2056 N N . GLY B 1 36 ? -6.441 -14.539 -16.062 1 98.31 36 GLY B N 1
ATOM 2057 C CA . GLY B 1 36 ? -6.828 -13.141 -16.219 1 98.31 36 GLY B CA 1
ATOM 2058 C C . GLY B 1 36 ? -8.031 -12.758 -15.375 1 98.31 36 GLY B C 1
ATOM 2059 O O . GLY B 1 36 ? -9.086 -13.398 -15.461 1 98.31 36 GLY B O 1
ATOM 2060 N N . VAL B 1 37 ? -7.887 -11.719 -14.562 1 97.38 37 VAL B N 1
ATOM 2061 C CA . VAL B 1 37 ? -8.977 -11.203 -13.742 1 97.38 37 VAL B CA 1
ATOM 2062 C C . VAL B 1 37 ? -9.523 -9.914 -14.359 1 97.38 37 VAL B C 1
ATOM 2064 O O . VAL B 1 37 ? -8.82 -8.898 -14.422 1 97.38 37 VAL B O 1
ATOM 2067 N N . ASP B 1 38 ? -10.758 -9.898 -14.789 1 95.06 38 ASP B N 1
ATOM 2068 C CA . ASP B 1 38 ? -11.398 -8.75 -15.43 1 95.06 38 ASP B CA 1
ATOM 2069 C C . ASP B 1 38 ? -10.539 -8.195 -16.562 1 95.06 38 ASP B C 1
ATOM 2071 O O . ASP B 1 38 ? -10.211 -8.914 -17.5 1 95.06 38 ASP B O 1
ATOM 2075 N N . LEU B 1 39 ? -10.062 -7.004 -16.375 1 94.69 39 LEU B N 1
ATOM 2076 C CA . LEU B 1 39 ? -9.242 -6.375 -17.406 1 94.69 39 LEU B CA 1
ATOM 2077 C C . LEU B 1 39 ? -7.969 -7.176 -17.656 1 94.69 39 LEU B C 1
ATOM 2079 O O . LEU B 1 39 ? -7.363 -7.074 -18.719 1 94.69 39 LEU B O 1
ATOM 2083 N N . GLY B 1 40 ? -7.559 -7.938 -16.656 1 96.94 40 GLY B N 1
ATOM 2084 C CA . GLY B 1 40 ? -6.398 -8.797 -16.828 1 96.94 40 GLY B CA 1
ATOM 2085 C C . GLY B 1 40 ? -6.578 -9.828 -17.922 1 96.94 40 GLY B C 1
ATOM 2086 O O . GLY B 1 40 ? -5.621 -10.188 -18.609 1 96.94 40 GLY B O 1
ATOM 2087 N N . ALA B 1 41 ? -7.789 -10.297 -18.078 1 97.31 41 ALA B N 1
ATOM 2088 C CA . ALA B 1 41 ? -8.078 -11.234 -19.156 1 97.31 41 ALA B CA 1
ATOM 2089 C C . ALA B 1 41 ? -7.91 -10.57 -20.516 1 97.31 41 ALA B C 1
ATOM 2091 O O . ALA B 1 41 ? -7.352 -11.164 -21.453 1 97.31 41 ALA B O 1
ATOM 2092 N N . LYS B 1 42 ? -8.398 -9.367 -20.562 1 96.06 42 LYS B N 1
ATOM 2093 C CA . LYS B 1 42 ? -8.234 -8.602 -21.797 1 96.06 42 LYS B CA 1
ATOM 2094 C C . LYS B 1 42 ? -6.758 -8.391 -22.109 1 96.06 42 LYS B C 1
ATOM 2096 O O . LYS B 1 42 ? -6.352 -8.453 -23.281 1 96.06 42 LYS B O 1
ATOM 2101 N N . GLN B 1 43 ? -5.969 -8.133 -21.094 1 96.5 43 GLN B N 1
ATOM 2102 C CA . GLN B 1 43 ? -4.539 -7.891 -21.281 1 96.5 43 GLN B CA 1
ATOM 2103 C C . GLN B 1 43 ? -3.842 -9.133 -21.828 1 96.5 43 GLN B C 1
ATOM 2105 O O . GLN B 1 43 ? -2.986 -9.039 -22.703 1 96.5 43 GLN B O 1
ATOM 2110 N N . LEU B 1 44 ? -4.188 -10.273 -21.312 1 97.88 44 LEU B N 1
ATOM 2111 C CA . LEU B 1 44 ? -3.637 -11.523 -21.828 1 97.88 44 LEU B CA 1
ATOM 2112 C C . LEU B 1 44 ? -3.996 -11.719 -23.297 1 97.88 44 LEU B C 1
ATOM 2114 O O . LEU B 1 44 ? -3.148 -12.109 -24.094 1 97.88 44 LEU B O 1
ATOM 2118 N N . LEU B 1 45 ? -5.246 -11.438 -23.578 1 96.5 45 LEU B N 1
ATOM 2119 C CA . LEU B 1 45 ? -5.719 -11.516 -24.969 1 96.5 45 LEU B CA 1
ATOM 2120 C C . LEU B 1 45 ? -4.91 -10.586 -25.859 1 96.5 45 LEU B C 1
ATOM 2122 O O . LEU B 1 45 ? -4.434 -11.008 -26.922 1 96.5 45 LEU B O 1
ATOM 2126 N N 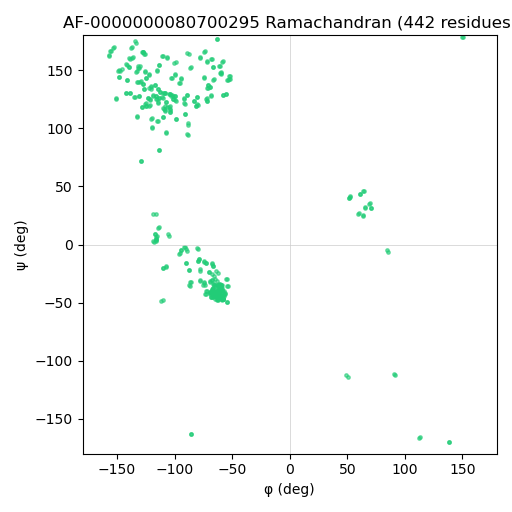. ASP B 1 46 ? -4.73 -9.344 -25.391 1 96.38 46 ASP B N 1
ATOM 2127 C CA . ASP B 1 46 ? -4.027 -8.328 -26.156 1 96.38 46 ASP B CA 1
ATOM 2128 C C . ASP B 1 46 ? -2.568 -8.719 -26.391 1 96.38 46 ASP B C 1
ATOM 2130 O O . ASP B 1 46 ? -1.983 -8.398 -27.422 1 96.38 46 ASP B O 1
ATOM 2134 N N . MET B 1 47 ? -1.974 -9.453 -25.438 1 97.5 47 MET B N 1
ATOM 2135 C CA . MET B 1 47 ? -0.575 -9.867 -25.516 1 97.5 47 MET B CA 1
ATOM 2136 C C . MET B 1 47 ? -0.448 -11.219 -26.203 1 97.5 47 MET B C 1
ATOM 2138 O O . MET B 1 47 ? 0.656 -11.75 -26.344 1 97.5 47 MET B O 1
ATOM 2142 N N . ASN B 1 48 ? -1.55 -11.828 -26.578 1 96.94 48 ASN B N 1
ATOM 2143 C CA . ASN B 1 48 ? -1.627 -13.109 -27.281 1 96.94 48 ASN B CA 1
ATOM 2144 C C . ASN B 1 48 ? -1.099 -14.25 -26.406 1 96.94 48 ASN B C 1
ATOM 2146 O O . ASN B 1 48 ? -0.416 -15.148 -26.906 1 96.94 48 ASN B O 1
ATOM 2150 N N . PHE B 1 49 ? -1.267 -14.148 -25.172 1 97.94 49 PHE B N 1
ATOM 2151 C CA . PHE B 1 49 ? -0.997 -15.258 -24.266 1 97.94 49 PHE B CA 1
ATOM 2152 C C . PHE B 1 49 ? -2.215 -16.172 -24.141 1 97.94 49 PHE B C 1
ATOM 2154 O O . PHE B 1 49 ? -3.346 -15.734 -24.375 1 97.94 49 PHE B O 1
ATOM 2161 N N . PRO B 1 50 ? -1.963 -17.438 -23.859 1 97.56 50 PRO B N 1
ATOM 2162 C CA . PRO B 1 50 ? -3.123 -18.266 -23.516 1 97.56 50 PRO B CA 1
ATOM 2163 C C . PRO B 1 50 ? -3.861 -17.75 -22.281 1 97.56 50 PRO B C 1
ATOM 2165 O O . PRO B 1 50 ? -3.293 -17 -21.469 1 97.56 50 PRO B O 1
ATOM 2168 N N . ILE B 1 51 ? -5.109 -18.062 -22.234 1 98.56 51 ILE B N 1
ATOM 2169 C CA . ILE B 1 51 ? -5.926 -17.812 -21.047 1 98.56 51 ILE B CA 1
ATOM 2170 C C . ILE B 1 51 ? -6.477 -19.125 -20.516 1 98.56 51 ILE B C 1
ATOM 2172 O O . ILE B 1 51 ? -7.473 -19.656 -21.031 1 98.56 51 ILE B O 1
ATOM 2176 N N . ASP B 1 52 ? -5.816 -19.609 -19.453 1 98.62 52 ASP B N 1
ATOM 2177 C CA . ASP B 1 52 ? -6.242 -20.875 -18.875 1 98.62 52 ASP B CA 1
ATOM 2178 C C . ASP B 1 52 ? -7.488 -20.703 -18.016 1 98.62 52 ASP B C 1
ATOM 2180 O O . ASP B 1 52 ? -8.312 -21.609 -17.906 1 98.62 52 ASP B O 1
ATOM 2184 N N . LEU B 1 53 ? -7.598 -19.531 -17.406 1 98.62 53 LEU B N 1
ATOM 2185 C CA . LEU B 1 53 ? -8.742 -19.188 -16.578 1 98.62 53 LEU B CA 1
ATOM 2186 C C . LEU B 1 53 ? -9.008 -17.688 -16.594 1 98.62 53 LEU B C 1
ATOM 2188 O O . LEU B 1 53 ? -8.078 -16.891 -16.438 1 98.62 53 LEU B O 1
ATOM 2192 N N . ALA B 1 54 ? -10.188 -17.281 -16.922 1 98.44 54 ALA B N 1
ATOM 2193 C CA . ALA B 1 54 ? -10.656 -15.898 -16.797 1 98.44 54 ALA B CA 1
ATOM 2194 C C . ALA B 1 54 ? -11.664 -15.773 -15.656 1 98.44 54 ALA B C 1
ATOM 2196 O O . ALA B 1 54 ? -12.586 -16.578 -15.539 1 98.44 54 ALA B O 1
ATOM 2197 N N . VAL B 1 55 ? -11.43 -14.797 -14.797 1 98 55 VAL B N 1
ATOM 2198 C CA . VAL B 1 55 ? -12.273 -14.625 -13.617 1 98 55 VAL B CA 1
ATOM 2199 C C . VAL B 1 55 ? -12.742 -13.172 -13.523 1 98 55 VAL B C 1
ATOM 2201 O O . VAL B 1 55 ? -11.961 -12.25 -13.766 1 98 55 VAL B O 1
ATOM 2204 N N . GLY B 1 56 ? -13.977 -12.945 -13.141 1 96.5 56 GLY B N 1
ATOM 2205 C CA . GLY B 1 56 ? -14.445 -11.609 -12.828 1 96.5 56 GLY B CA 1
ATOM 2206 C C . GLY B 1 56 ? -15.922 -11.406 -13.117 1 96.5 56 GLY B C 1
ATOM 2207 O O . GLY B 1 56 ? -16.609 -12.336 -13.547 1 96.5 56 GLY B O 1
ATOM 2208 N N . ASP B 1 57 ? -16.422 -10.289 -12.844 1 93.25 57 ASP B N 1
ATOM 2209 C CA . ASP B 1 57 ? -17.797 -9.945 -13.25 1 93.25 57 ASP B CA 1
ATOM 2210 C C . ASP B 1 57 ? -17.812 -9.297 -14.633 1 93.25 57 ASP B C 1
ATOM 2212 O O . ASP B 1 57 ? -18.859 -9.172 -15.25 1 93.25 57 ASP B O 1
ATOM 2216 N N . PHE B 1 58 ? -16.672 -8.852 -15.094 1 92.38 58 PHE B N 1
ATOM 2217 C CA . PHE B 1 58 ? -16.406 -8.359 -16.438 1 92.38 58 PHE B CA 1
ATOM 2218 C C . PHE B 1 58 ? -17.297 -7.148 -16.75 1 92.38 58 PHE B C 1
ATOM 2220 O O . PHE B 1 58 ? -17.688 -6.941 -17.906 1 92.38 58 PHE B O 1
ATOM 2227 N N . ASP B 1 59 ? -17.672 -6.449 -15.672 1 85 59 ASP B N 1
ATOM 2228 C CA . ASP B 1 59 ? -18.469 -5.246 -15.875 1 85 59 ASP B CA 1
ATOM 2229 C C . ASP B 1 59 ? -17.609 -4.098 -16.406 1 85 59 ASP B C 1
ATOM 2231 O O . ASP B 1 59 ? -18.141 -3.125 -16.953 1 85 59 ASP B O 1
ATOM 2235 N N . SER B 1 60 ? -16.328 -4.258 -16.312 1 81.69 60 SER B N 1
ATOM 2236 C CA . SER B 1 60 ? -15.391 -3.211 -16.703 1 81.69 60 SER B CA 1
ATOM 2237 C C . SER B 1 60 ? -14.922 -3.398 -18.141 1 81.69 60 SER B C 1
ATOM 2239 O O . SER B 1 60 ? -14.109 -2.621 -18.641 1 81.69 60 SER B O 1
ATOM 2241 N N . ILE B 1 61 ? -15.32 -4.449 -18.766 1 87.31 61 ILE B N 1
ATOM 2242 C CA . ILE B 1 61 ? -14.859 -4.676 -20.141 1 87.31 61 ILE B CA 1
ATOM 2243 C C . ILE B 1 61 ? -16.047 -4.613 -21.094 1 87.31 61 ILE B C 1
ATOM 2245 O O . ILE B 1 61 ? -17.172 -4.969 -20.734 1 87.31 61 ILE B O 1
ATOM 2249 N N . GLU B 1 62 ? -15.812 -4.191 -22.281 1 90.69 62 GLU B N 1
ATOM 2250 C CA . GLU B 1 62 ? -16.828 -4.141 -23.328 1 90.69 62 GLU B CA 1
ATOM 2251 C C . GLU B 1 62 ? -17.281 -5.547 -23.734 1 90.69 62 GLU B C 1
ATOM 2253 O O . GLU B 1 62 ? -16.484 -6.488 -23.703 1 90.69 62 GLU B O 1
ATOM 2258 N N . ASP B 1 63 ? -18.5 -5.59 -24.203 1 93.12 63 ASP B N 1
ATOM 2259 C CA . ASP B 1 63 ? -19.109 -6.875 -24.547 1 93.12 63 ASP B CA 1
ATOM 2260 C C . ASP B 1 63 ? -18.297 -7.586 -25.641 1 93.12 63 ASP B C 1
ATOM 2262 O O . ASP B 1 63 ? -18.078 -8.797 -25.562 1 93.12 63 ASP B O 1
ATOM 2266 N N . LYS B 1 64 ? -17.938 -6.875 -26.594 1 93.88 64 LYS B N 1
ATOM 2267 C CA . LYS B 1 64 ? -17.156 -7.461 -27.688 1 93.88 64 LYS B CA 1
ATOM 2268 C C . LYS B 1 64 ? -15.867 -8.086 -27.156 1 93.88 64 LYS B C 1
ATOM 2270 O O . LYS B 1 64 ? -15.484 -9.18 -27.578 1 93.88 64 LYS B O 1
ATOM 2275 N N . VAL B 1 65 ? -15.258 -7.434 -26.266 1 93 65 VAL B N 1
ATOM 2276 C CA . VAL B 1 65 ? -14.008 -7.906 -25.688 1 93 65 VAL B CA 1
ATOM 2277 C C . VAL B 1 65 ? -14.281 -9.141 -24.828 1 93 65 VAL B C 1
ATOM 2279 O O . VAL B 1 65 ? -13.516 -10.102 -24.859 1 93 65 VAL B O 1
ATOM 2282 N N . TYR B 1 66 ? -15.344 -9.055 -24.094 1 95 66 TYR B N 1
ATOM 2283 C CA . TYR B 1 66 ? -15.711 -10.203 -23.281 1 95 66 TYR B CA 1
ATOM 2284 C C . TYR B 1 66 ? -15.898 -11.453 -24.141 1 95 66 TYR B C 1
ATOM 2286 O O . TYR B 1 66 ? -15.453 -12.539 -23.766 1 95 66 TYR B O 1
ATOM 2294 N N . GLN B 1 67 ? -16.516 -11.305 -25.234 1 95.94 67 GLN B N 1
ATOM 2295 C CA . GLN B 1 67 ? -16.75 -12.438 -26.141 1 95.94 67 GLN B CA 1
ATOM 2296 C C . GLN B 1 67 ? -15.438 -13.008 -26.656 1 95.94 67 GLN B C 1
ATOM 2298 O O . GLN B 1 67 ? -15.297 -14.227 -26.797 1 95.94 67 GLN B O 1
ATOM 2303 N N . GLN B 1 68 ? -14.539 -12.188 -26.922 1 96.25 68 GLN B N 1
ATOM 2304 C CA . GLN B 1 68 ? -13.227 -12.641 -27.359 1 96.25 68 GLN B CA 1
ATOM 2305 C C . GLN B 1 68 ? -12.508 -13.414 -26.266 1 96.25 68 GLN B C 1
ATOM 2307 O O . GLN B 1 68 ? -11.883 -14.445 -26.531 1 96.25 68 GLN B O 1
ATOM 2312 N N . VAL B 1 69 ? -12.633 -12.922 -25.062 1 96.5 69 VAL B N 1
ATOM 2313 C CA . VAL B 1 69 ? -12.039 -13.586 -23.906 1 96.5 69 VAL B CA 1
ATOM 2314 C C . VAL B 1 69 ? -12.672 -14.953 -23.719 1 96.5 69 VAL B C 1
ATOM 2316 O O . VAL B 1 69 ? -11.977 -15.953 -23.516 1 96.5 69 VAL B O 1
ATOM 2319 N N . ALA B 1 70 ? -13.984 -14.945 -23.844 1 95.94 70 ALA B N 1
ATOM 2320 C CA . ALA B 1 70 ? -14.742 -16.172 -23.641 1 95.94 70 ALA B CA 1
ATOM 2321 C C . ALA B 1 70 ? -14.367 -17.234 -24.672 1 95.94 70 ALA B C 1
ATOM 2323 O O . ALA B 1 70 ? -14.336 -18.422 -24.359 1 95.94 70 ALA B O 1
ATOM 2324 N N 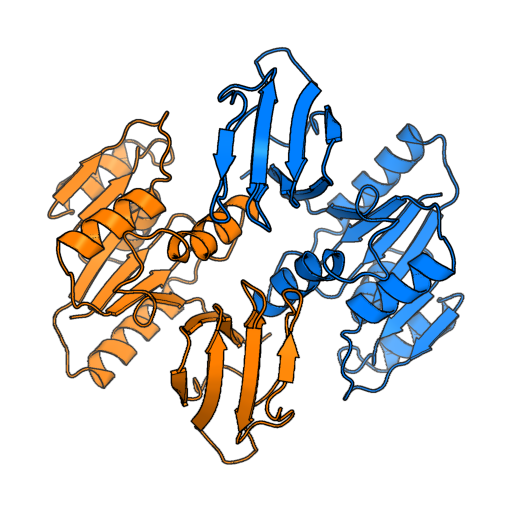. LYS B 1 71 ? -14.094 -16.828 -25.797 1 96.25 71 LYS B N 1
ATOM 2325 C CA . LYS B 1 71 ? -13.727 -17.734 -26.875 1 96.25 71 LYS B CA 1
ATOM 2326 C C . LYS B 1 71 ? -12.312 -18.281 -26.688 1 96.25 71 LYS B C 1
ATOM 2328 O O . LYS B 1 71 ? -12.031 -19.438 -27.016 1 96.25 71 LYS B O 1
ATOM 2333 N N . LYS B 1 72 ? -11.484 -17.469 -26.172 1 96.62 72 LYS B N 1
ATOM 2334 C CA . LYS B 1 72 ? -10.07 -17.812 -26.062 1 96.62 72 LYS B CA 1
ATOM 2335 C C . LYS B 1 72 ? -9.797 -18.578 -24.781 1 96.62 72 LYS B C 1
ATOM 2337 O O . LYS B 1 72 ? -8.914 -19.438 -24.734 1 96.62 72 LYS B O 1
ATOM 2342 N N . ALA B 1 73 ? -10.469 -18.25 -23.75 1 98.06 73 ALA B N 1
ATOM 2343 C CA . ALA B 1 73 ? -10.188 -18.797 -22.422 1 98.06 73 ALA B CA 1
ATOM 2344 C C . ALA B 1 73 ? -10.555 -20.266 -22.344 1 98.06 73 ALA B C 1
ATOM 2346 O O . ALA B 1 73 ? -11.594 -20.688 -22.859 1 98.06 73 ALA B O 1
ATOM 2347 N N . ALA B 1 74 ? -9.688 -21.094 -21.75 1 98.06 74 ALA B N 1
ATOM 2348 C CA . ALA B 1 74 ? -9.992 -22.5 -21.531 1 98.06 74 ALA B CA 1
ATOM 2349 C C . ALA B 1 74 ? -11.125 -22.672 -20.531 1 98.06 74 ALA B C 1
ATOM 2351 O O . ALA B 1 74 ? -11.898 -23.625 -20.609 1 98.06 74 ALA B O 1
ATOM 2352 N N . SER B 1 75 ? -11.195 -21.797 -19.562 1 97.94 75 SER B N 1
ATOM 2353 C CA . SER B 1 75 ? -12.25 -21.766 -18.562 1 97.94 75 SER B CA 1
ATOM 2354 C C . SER B 1 75 ? -12.578 -20.344 -18.141 1 97.94 75 SER B C 1
ATOM 2356 O O . SER B 1 75 ? -11.703 -19.484 -18.141 1 97.94 75 SER B O 1
ATOM 2358 N N . ILE B 1 76 ? -13.867 -20.109 -17.734 1 97.62 76 ILE B N 1
ATOM 2359 C CA . ILE B 1 76 ? -14.305 -18.781 -17.297 1 97.62 76 ILE B CA 1
ATOM 2360 C C . ILE B 1 76 ? -15.133 -18.906 -16.031 1 97.62 76 ILE B C 1
ATOM 2362 O O . ILE B 1 76 ? -16.016 -19.766 -15.938 1 97.62 76 ILE B O 1
ATOM 2366 N N . GLU B 1 77 ? -14.781 -18.188 -15.039 1 97.69 77 GLU B N 1
ATOM 2367 C CA . GLU B 1 77 ? -15.594 -18.016 -13.844 1 97.69 77 GLU B CA 1
ATOM 2368 C C . GLU B 1 77 ? -16.203 -16.625 -13.781 1 97.69 77 GLU B C 1
ATOM 2370 O O . GLU B 1 77 ? -15.547 -15.68 -13.336 1 97.69 77 GLU B O 1
ATOM 2375 N N . LYS B 1 78 ? -17.422 -16.531 -14.227 1 95.88 78 LYS B N 1
ATOM 2376 C CA . LYS B 1 78 ? -18.156 -15.258 -14.18 1 95.88 78 LYS B CA 1
ATOM 2377 C C . LYS B 1 78 ? -18.781 -15.039 -12.812 1 95.88 78 LYS B C 1
ATOM 2379 O O . LYS B 1 78 ? -19.562 -15.883 -12.336 1 95.88 78 LYS B O 1
ATOM 2384 N N . LEU B 1 79 ? -18.438 -13.906 -12.18 1 95.62 79 LEU B N 1
ATOM 2385 C CA . LEU B 1 79 ? -18.875 -13.641 -10.812 1 95.62 79 LEU B CA 1
ATOM 2386 C C . LEU B 1 79 ? -19.969 -12.57 -10.789 1 95.62 79 LEU B C 1
ATOM 2388 O O . LEU B 1 79 ? -20.125 -11.828 -11.758 1 95.62 79 LEU B O 1
ATOM 2392 N N . GLU B 1 80 ? -20.703 -12.547 -9.664 1 91.62 80 GLU B N 1
ATOM 2393 C CA . GLU B 1 80 ? -21.641 -11.461 -9.438 1 91.62 80 GLU B CA 1
ATOM 2394 C C . GLU B 1 80 ? -20.922 -10.172 -9.062 1 91.62 80 GLU B C 1
ATOM 2396 O O . GLU B 1 80 ? -19.938 -10.195 -8.344 1 91.62 80 GLU B O 1
ATOM 2401 N N . PRO B 1 81 ? -21.438 -9.125 -9.508 1 85.75 81 PRO B N 1
ATOM 2402 C CA . PRO B 1 81 ? -20.797 -7.852 -9.164 1 85.75 81 PRO B CA 1
ATOM 2403 C C . PRO B 1 81 ? -20.859 -7.559 -7.66 1 85.75 81 PRO B C 1
ATOM 2405 O O . PRO B 1 81 ? -19.891 -7.047 -7.094 1 85.75 81 PRO B O 1
ATOM 2408 N N . MET B 1 82 ? -22.031 -7.746 -7.129 1 83.38 82 MET B N 1
ATOM 2409 C CA . MET B 1 82 ? -22.172 -7.535 -5.691 1 83.38 82 MET B CA 1
ATOM 2410 C C . MET B 1 82 ? -21.859 -8.812 -4.922 1 83.38 82 MET B C 1
ATOM 2412 O O . MET B 1 82 ? -22.578 -9.805 -5.027 1 83.38 82 MET B O 1
ATOM 2416 N N . LYS B 1 83 ? -20.688 -8.859 -4.336 1 81.56 83 LYS B N 1
ATOM 2417 C CA . LYS B 1 83 ? -20.188 -10 -3.584 1 81.56 83 LYS B CA 1
ATOM 2418 C C . LYS B 1 83 ? -19.188 -9.562 -2.516 1 81.56 83 LYS B C 1
ATOM 2420 O O . LYS B 1 83 ? -18.734 -8.414 -2.516 1 81.56 83 LYS B O 1
ATOM 2425 N N . ASP B 1 84 ? -18.828 -10.43 -1.664 1 84.06 84 ASP B N 1
ATOM 2426 C CA . ASP B 1 84 ? -17.969 -10.117 -0.528 1 84.06 84 ASP B CA 1
ATOM 2427 C C . ASP B 1 84 ? -16.5 -10.219 -0.916 1 84.06 84 ASP B C 1
ATOM 2429 O O . ASP B 1 84 ? -15.672 -9.453 -0.42 1 84.06 84 ASP B O 1
ATOM 2433 N N . GLU B 1 85 ? -16.234 -11.102 -1.806 1 91.25 85 GLU B N 1
ATOM 2434 C CA . GLU B 1 85 ? -14.852 -11.336 -2.203 1 91.25 85 GLU B CA 1
ATOM 2435 C C . GLU B 1 85 ? -14.492 -10.539 -3.455 1 91.25 85 GLU B C 1
ATOM 2437 O O . GLU B 1 85 ? -15.297 -10.43 -4.379 1 91.25 85 GLU B O 1
ATOM 2442 N N . THR B 1 86 ? -13.312 -9.984 -3.447 1 94.38 86 THR B N 1
ATOM 2443 C CA . THR B 1 86 ? -12.867 -9.344 -4.676 1 94.38 86 THR B CA 1
ATOM 2444 C C . THR B 1 86 ? -12.625 -10.375 -5.773 1 94.38 86 THR B C 1
ATOM 2446 O O . THR B 1 86 ? -12.406 -11.555 -5.48 1 94.38 86 THR B O 1
ATOM 2449 N N . ASP B 1 87 ? -12.633 -9.891 -7.02 1 96.12 87 ASP B N 1
ATOM 2450 C CA . ASP B 1 87 ? -12.352 -10.781 -8.141 1 96.12 87 ASP B CA 1
ATOM 2451 C C . ASP B 1 87 ? -10.961 -11.398 -8.016 1 96.12 87 ASP B C 1
ATOM 2453 O O . ASP B 1 87 ? -10.773 -12.586 -8.289 1 96.12 87 ASP B O 1
ATOM 2457 N N . THR B 1 88 ? -9.969 -10.641 -7.559 1 97.06 88 THR B N 1
ATOM 2458 C CA . THR B 1 88 ? -8.609 -11.133 -7.375 1 97.06 88 THR B CA 1
ATOM 2459 C C . THR B 1 88 ? -8.562 -12.195 -6.277 1 97.06 88 THR B C 1
ATOM 2461 O O . THR B 1 88 ? -7.891 -13.219 -6.426 1 97.06 88 THR B O 1
ATOM 2464 N N . GLU B 1 89 ? -9.234 -11.914 -5.195 1 97.25 89 GLU B N 1
ATOM 2465 C CA . GLU B 1 89 ? -9.312 -12.883 -4.105 1 97.25 89 GLU B CA 1
ATOM 2466 C C . GLU B 1 89 ? -9.906 -14.211 -4.582 1 97.25 89 GLU B C 1
ATOM 2468 O O . GLU B 1 89 ? -9.359 -15.273 -4.285 1 97.25 89 GLU B O 1
ATOM 2473 N N . HIS B 1 90 ? -11.008 -14.094 -5.328 1 97.69 90 HIS B N 1
ATOM 2474 C CA . HIS B 1 90 ? -11.641 -15.289 -5.871 1 97.69 90 HIS B CA 1
ATOM 2475 C C . HIS B 1 90 ? -10.688 -16.031 -6.809 1 97.69 90 HIS B C 1
ATOM 2477 O O . HIS B 1 90 ? -10.539 -17.25 -6.707 1 97.69 90 HIS B O 1
ATOM 2483 N N . ALA B 1 91 ? -10.078 -15.312 -7.676 1 98.31 91 ALA B N 1
ATOM 2484 C CA . ALA B 1 91 ? -9.164 -15.898 -8.648 1 98.31 91 ALA B CA 1
ATOM 2485 C C . ALA B 1 91 ? -8.008 -16.609 -7.957 1 98.31 91 ALA B C 1
ATOM 2487 O O . ALA B 1 91 ? -7.629 -17.719 -8.344 1 98.31 91 ALA B O 1
ATOM 2488 N N . LEU B 1 92 ? -7.422 -15.984 -6.953 1 98.25 92 LEU B N 1
ATOM 2489 C CA . LEU B 1 92 ? -6.316 -16.594 -6.219 1 98.25 92 LEU B CA 1
ATOM 2490 C C . LEU B 1 92 ? -6.758 -17.875 -5.535 1 98.25 92 LEU B C 1
ATOM 2492 O O . LEU B 1 92 ? -6.016 -18.859 -5.52 1 98.25 92 LEU B O 1
ATOM 2496 N N . GLY B 1 93 ? -7.938 -17.828 -4.953 1 97.94 93 GLY B N 1
ATOM 2497 C CA . GLY B 1 93 ? -8.492 -19.047 -4.379 1 97.94 93 GLY B CA 1
ATOM 2498 C C . GLY B 1 93 ? -8.648 -20.156 -5.391 1 97.94 93 GLY B C 1
ATOM 2499 O O . GLY B 1 93 ? -8.258 -21.297 -5.125 1 97.94 93 GLY B O 1
ATOM 2500 N N . SER B 1 94 ? -9.188 -19.828 -6.555 1 98.06 94 SER B N 1
ATOM 2501 C CA . SER B 1 94 ? -9.406 -20.812 -7.609 1 98.06 94 SER B CA 1
ATOM 2502 C C . SER B 1 94 ? -8.086 -21.422 -8.07 1 98.06 94 SER B C 1
ATOM 2504 O O . SER B 1 94 ? -7.98 -22.656 -8.203 1 98.06 94 SER B O 1
ATOM 2506 N N . VAL B 1 95 ? -7.078 -20.625 -8.273 1 97.25 95 VAL B N 1
ATOM 2507 C CA . VAL B 1 95 ? -5.824 -21.156 -8.797 1 97.25 95 VAL B CA 1
ATOM 2508 C C . VAL B 1 95 ? -5.094 -21.922 -7.699 1 97.25 95 VAL B C 1
ATOM 2510 O O . V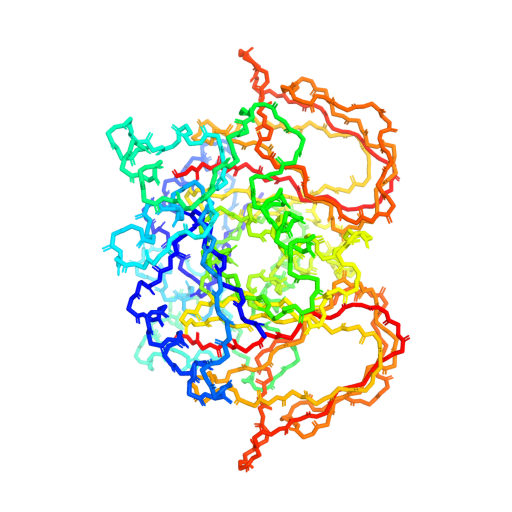AL B 1 95 ? -4.383 -22.891 -7.98 1 97.25 95 VAL B O 1
ATOM 2513 N N . ALA B 1 96 ? -5.238 -21.5 -6.457 1 97.5 96 ALA B N 1
ATOM 2514 C CA . ALA B 1 96 ? -4.672 -22.25 -5.344 1 97.5 96 ALA B CA 1
ATOM 2515 C C . ALA B 1 96 ? -5.246 -23.672 -5.301 1 97.5 96 ALA B C 1
ATOM 2517 O O . ALA B 1 96 ? -4.543 -24.625 -4.957 1 97.5 96 ALA B O 1
ATOM 2518 N N . ASP B 1 97 ? -6.551 -23.781 -5.633 1 97.56 97 ASP B N 1
ATOM 2519 C CA . ASP B 1 97 ? -7.215 -25.094 -5.656 1 97.56 97 ASP B CA 1
ATOM 2520 C C . ASP B 1 97 ? -6.77 -25.906 -6.867 1 97.56 97 ASP B C 1
ATOM 2522 O O . ASP B 1 97 ? -6.492 -27.094 -6.746 1 97.56 97 ASP B O 1
ATOM 2526 N N . LEU B 1 98 ? -6.668 -25.312 -7.996 1 96.81 98 LEU B N 1
ATOM 2527 C CA . LEU B 1 98 ? -6.344 -25.984 -9.25 1 96.81 98 LEU B CA 1
ATOM 2528 C C . LEU B 1 98 ? -4.879 -26.406 -9.273 1 96.81 98 LEU B C 1
ATOM 2530 O O . LEU B 1 98 ? -4.547 -27.469 -9.797 1 96.81 98 LEU B O 1
ATOM 2534 N N . TYR B 1 99 ? -4.016 -25.484 -8.742 1 96.81 99 TYR B N 1
ATOM 2535 C CA . TYR B 1 99 ? -2.572 -25.688 -8.773 1 96.81 99 TYR B CA 1
ATOM 2536 C C . TYR B 1 99 ? -1.969 -25.5 -7.383 1 96.81 99 TYR B C 1
ATOM 2538 O O . TYR B 1 99 ? -1.169 -24.578 -7.168 1 96.81 99 TYR B O 1
ATOM 2546 N N . PRO B 1 100 ? -2.184 -26.406 -6.461 1 96.69 100 PRO B N 1
ATOM 2547 C CA . PRO B 1 100 ? -1.874 -26.203 -5.047 1 96.69 100 PRO B CA 1
ATOM 2548 C C . PRO B 1 100 ? -0.375 -26.078 -4.777 1 96.69 100 PRO B C 1
ATOM 2550 O O . PRO B 1 100 ? 0.032 -25.516 -3.756 1 96.69 100 PRO B O 1
ATOM 2553 N N . ASN B 1 101 ? 0.483 -26.531 -5.715 1 96 101 ASN B N 1
ATOM 2554 C CA . ASN B 1 101 ? 1.919 -26.516 -5.457 1 96 101 ASN B CA 1
ATOM 2555 C C . ASN B 1 101 ? 2.65 -25.547 -6.379 1 96 101 ASN B C 1
ATOM 2557 O O . ASN B 1 101 ? 3.879 -25.578 -6.465 1 96 101 ASN B O 1
ATOM 2561 N N . ALA B 1 102 ? 1.928 -24.672 -7.035 1 97.69 102 ALA B N 1
ATOM 2562 C CA . ALA B 1 102 ? 2.52 -23.766 -8.016 1 97.69 102 ALA B CA 1
ATOM 2563 C C . ALA B 1 102 ? 3.23 -22.609 -7.328 1 97.69 102 ALA B C 1
ATOM 2565 O O . ALA B 1 102 ? 3.1 -22.422 -6.113 1 97.69 102 ALA B O 1
ATOM 2566 N N . ARG B 1 103 ? 4.102 -21.984 -8.055 1 97.81 103 ARG B N 1
ATOM 2567 C CA . ARG B 1 103 ? 4.562 -20.625 -7.746 1 97.81 103 ARG B CA 1
ATOM 2568 C C . ARG B 1 103 ? 3.676 -19.578 -8.406 1 97.81 103 ARG B C 1
ATOM 2570 O O . ARG B 1 103 ? 3.383 -19.688 -9.602 1 97.81 103 ARG B O 1
ATOM 2577 N N . TYR B 1 104 ? 3.223 -18.656 -7.641 1 98.56 104 TYR B N 1
ATOM 2578 C CA . TYR B 1 104 ? 2.227 -17.703 -8.109 1 98.56 104 TYR B CA 1
ATOM 2579 C C . TYR B 1 104 ? 2.848 -16.328 -8.328 1 98.56 104 TYR B C 1
ATOM 2581 O O . TYR B 1 104 ? 3.41 -15.742 -7.395 1 98.56 104 TYR B O 1
ATOM 2589 N N . HIS B 1 105 ? 2.803 -15.859 -9.523 1 98.62 105 HIS B N 1
ATOM 2590 C CA . HIS B 1 105 ? 3.279 -14.531 -9.891 1 98.62 105 HIS B CA 1
ATOM 2591 C C . HIS B 1 105 ? 2.119 -13.609 -10.258 1 98.62 105 HIS B C 1
ATOM 2593 O O . HIS B 1 105 ? 1.473 -13.797 -11.289 1 98.62 105 HIS B O 1
ATOM 2599 N N . LEU B 1 106 ? 1.837 -12.648 -9.445 1 98.81 106 LEU B N 1
ATOM 2600 C CA . LEU B 1 106 ? 0.697 -11.75 -9.617 1 98.81 106 LEU B CA 1
ATOM 2601 C C . LEU B 1 106 ? 1.139 -10.414 -10.195 1 98.81 106 LEU B C 1
ATOM 2603 O O . LEU B 1 106 ? 2.064 -9.781 -9.68 1 98.81 106 LEU B O 1
ATOM 2607 N N . PHE B 1 107 ? 0.545 -10 -11.289 1 98.44 107 PHE B N 1
ATOM 2608 C CA . PHE B 1 107 ? 0.791 -8.727 -11.953 1 98.44 107 PHE B CA 1
ATOM 2609 C C . PHE B 1 107 ? -0.445 -7.832 -11.883 1 98.44 107 PHE B C 1
ATOM 2611 O O . PHE B 1 107 ? -1.568 -8.328 -11.773 1 98.44 107 PHE B O 1
ATOM 2618 N N . GLY B 1 108 ? -0.216 -6.508 -11.961 1 97.19 108 GLY B N 1
ATOM 2619 C CA . GLY B 1 108 ? -1.332 -5.574 -11.906 1 97.19 108 GLY B CA 1
ATOM 2620 C C . GLY B 1 108 ? -1.971 -5.488 -10.531 1 97.19 108 GLY B C 1
ATOM 2621 O O . GLY B 1 108 ? -3.186 -5.32 -10.414 1 97.19 108 GLY B O 1
ATOM 2622 N N . MET B 1 109 ? -1.192 -5.672 -9.516 1 97.25 109 MET B N 1
ATOM 2623 C CA . MET B 1 109 ? -1.71 -5.777 -8.156 1 97.25 109 MET B CA 1
ATOM 2624 C C . MET B 1 109 ? -1.379 -4.527 -7.352 1 97.25 109 MET B C 1
ATOM 2626 O O . MET B 1 109 ? -1.992 -4.27 -6.312 1 97.25 109 MET B O 1
ATOM 2630 N N . LEU B 1 110 ? -0.376 -3.703 -7.793 1 95.88 110 LEU B N 1
ATOM 2631 C CA . LEU B 1 110 ? 0.279 -2.785 -6.867 1 95.88 110 LEU B CA 1
ATOM 2632 C C . LEU B 1 110 ? 0.026 -1.336 -7.27 1 95.88 110 LEU B C 1
ATOM 2634 O O . LEU B 1 110 ? 0.504 -0.412 -6.605 1 95.88 110 LEU B O 1
ATOM 2638 N N . GLY B 1 111 ? -0.758 -1.064 -8.297 1 88.25 111 GLY B N 1
ATOM 2639 C CA . GLY B 1 111 ? -0.94 0.302 -8.758 1 88.25 111 GLY B CA 1
ATOM 2640 C C . GLY B 1 111 ? -2.396 0.721 -8.82 1 88.25 111 GLY B C 1
ATOM 2641 O O . GLY B 1 111 ? -3.295 -0.122 -8.758 1 88.25 111 GLY B O 1
ATOM 2642 N N . GLY B 1 112 ? -2.607 2.041 -8.906 1 89.94 112 GLY B N 1
ATOM 2643 C CA . GLY B 1 112 ? -3.947 2.588 -9.047 1 89.94 112 GLY B CA 1
ATOM 2644 C C . GLY B 1 112 ? -4.602 2.916 -7.723 1 89.94 112 GLY B C 1
ATOM 2645 O O . GLY B 1 112 ? -4.191 3.855 -7.035 1 89.94 112 GLY B O 1
ATOM 2646 N N . ARG B 1 113 ? -5.605 2.166 -7.426 1 94.75 113 ARG B N 1
ATOM 2647 C CA . ARG B 1 113 ? -6.328 2.377 -6.172 1 94.75 113 ARG B CA 1
ATOM 2648 C C . ARG B 1 113 ? -5.586 1.738 -5.004 1 94.75 113 ARG B C 1
ATOM 2650 O O . ARG B 1 113 ? -5.32 0.534 -5.012 1 94.75 113 ARG B O 1
ATOM 2657 N N . VAL B 1 114 ? -5.336 2.576 -3.959 1 97.44 114 VAL B N 1
ATOM 2658 C CA . VAL B 1 114 ? -4.562 2.121 -2.811 1 97.44 114 VAL B CA 1
ATOM 2659 C C . VAL B 1 114 ? -5.363 1.083 -2.025 1 97.44 114 VAL B C 1
ATOM 2661 O O . VAL B 1 114 ? -4.793 0.15 -1.456 1 97.44 114 VAL B O 1
ATOM 2664 N N . ASP B 1 115 ? -6.715 1.227 -2.023 1 97.75 115 ASP B N 1
ATOM 2665 C CA . ASP B 1 115 ? -7.523 0.237 -1.318 1 97.75 115 ASP B CA 1
ATOM 2666 C C . ASP B 1 115 ? -7.41 -1.137 -1.978 1 97.75 115 ASP B C 1
ATOM 2668 O O . ASP B 1 115 ? -7.348 -2.158 -1.29 1 97.75 115 ASP B O 1
ATOM 2672 N N . HIS B 1 116 ? -7.297 -1.165 -3.33 1 96.94 116 HIS B N 1
ATOM 2673 C CA . HIS B 1 116 ? -7.066 -2.424 -4.027 1 96.94 116 HIS B CA 1
ATOM 2674 C C . HIS B 1 116 ? -5.68 -2.979 -3.721 1 96.94 116 HIS B C 1
ATOM 2676 O O . HIS B 1 116 ? -5.527 -4.18 -3.482 1 96.94 116 HIS B O 1
ATOM 2682 N N . LEU B 1 117 ? -4.711 -2.102 -3.773 1 97.44 117 LEU B N 1
ATOM 2683 C CA . LEU B 1 117 ? -3.346 -2.521 -3.475 1 97.44 117 LEU B CA 1
ATOM 2684 C C . LEU B 1 117 ? -3.271 -3.201 -2.111 1 97.44 117 LEU B C 1
ATOM 2686 O O . LEU B 1 117 ? -2.75 -4.312 -1.994 1 97.44 117 LEU B O 1
ATOM 2690 N N . LEU B 1 118 ? -3.84 -2.57 -1.102 1 98.38 118 LEU B N 1
ATOM 2691 C CA . LEU B 1 118 ? -3.797 -3.104 0.255 1 98.38 118 LEU B CA 1
ATOM 2692 C C . LEU B 1 118 ? -4.617 -4.387 0.36 1 98.38 118 LEU B C 1
ATOM 2694 O O . LEU B 1 118 ? -4.223 -5.324 1.06 1 98.38 118 LEU B O 1
ATOM 2698 N N . SER B 1 119 ? -5.766 -4.395 -0.338 1 97.88 119 SER B N 1
ATOM 2699 C CA . SER B 1 119 ? -6.582 -5.602 -0.347 1 97.88 119 SER B CA 1
ATOM 2700 C C . SER B 1 119 ? -5.805 -6.789 -0.904 1 97.88 119 SER B C 1
ATOM 2702 O O . SER B 1 119 ? -5.918 -7.906 -0.394 1 97.88 119 SER B O 1
ATOM 2704 N N . ASN B 1 120 ? -5.027 -6.531 -1.923 1 97.94 120 ASN B N 1
ATOM 2705 C CA . ASN B 1 120 ? -4.23 -7.59 -2.531 1 97.94 120 ASN B CA 1
ATOM 2706 C C . ASN B 1 120 ? -3.137 -8.086 -1.587 1 97.94 120 ASN B C 1
ATOM 2708 O O . ASN B 1 120 ? -2.906 -9.289 -1.472 1 97.94 120 ASN B O 1
ATOM 2712 N N . LEU B 1 121 ? -2.469 -7.199 -0.888 1 98.38 121 LEU B N 1
ATOM 2713 C CA . LEU B 1 121 ? -1.426 -7.578 0.06 1 98.38 121 LEU B CA 1
ATOM 2714 C C . LEU B 1 121 ? -2.018 -8.32 1.249 1 98.38 121 LEU B C 1
ATOM 2716 O O . LEU B 1 121 ? -1.374 -9.211 1.813 1 98.38 121 LEU B O 1
ATOM 2720 N N . TRP B 1 122 ? -3.234 -8.008 1.605 1 98.25 122 TRP B N 1
ATOM 2721 C CA . TRP B 1 122 ? -3.873 -8.531 2.809 1 98.25 122 TRP B CA 1
ATOM 2722 C C . TRP B 1 122 ? -4.391 -9.945 2.574 1 98.25 122 TRP B C 1
ATOM 2724 O O . TRP B 1 122 ? -4.73 -10.656 3.523 1 98.25 122 TRP B O 1
ATOM 2734 N N . LEU B 1 123 ? -4.461 -10.375 1.293 1 97.31 123 LEU B N 1
ATOM 2735 C CA . LEU B 1 123 ? -4.973 -11.711 0.997 1 97.31 123 LEU B CA 1
ATOM 2736 C C . LEU B 1 123 ? -4.199 -12.773 1.771 1 97.31 123 LEU B C 1
ATOM 2738 O O . LEU B 1 123 ? -4.77 -13.781 2.191 1 97.31 123 LEU B O 1
ATOM 2742 N N . ILE B 1 124 ? -2.982 -12.492 2.033 1 96.69 124 ILE B N 1
ATOM 2743 C CA . ILE B 1 124 ? -2.074 -13.477 2.604 1 96.69 124 ILE B CA 1
ATOM 2744 C C . ILE B 1 124 ? -2.422 -13.711 4.074 1 96.69 124 ILE B C 1
ATOM 2746 O O . ILE B 1 124 ? -1.965 -14.688 4.68 1 96.69 124 ILE B O 1
ATOM 2750 N N . TYR B 1 125 ? -3.207 -12.82 4.688 1 96.31 125 TYR B N 1
ATOM 2751 C CA . TYR B 1 125 ? -3.656 -13 6.066 1 96.31 125 TYR B CA 1
ATOM 2752 C C . TYR B 1 125 ? -4.668 -14.133 6.164 1 96.31 125 TYR B C 1
ATOM 2754 O O . TYR B 1 125 ? -4.918 -14.656 7.254 1 96.31 125 TYR B O 1
ATOM 2762 N N . GLN B 1 126 ? -5.301 -14.406 5.082 1 95.88 126 GLN B N 1
ATOM 2763 C CA . GLN B 1 126 ? -6.379 -15.391 5.113 1 95.88 126 GLN B CA 1
ATOM 2764 C C . GLN B 1 126 ? -5.824 -16.797 5.316 1 95.88 126 GLN B C 1
ATOM 2766 O O . GLN B 1 126 ? -4.863 -17.188 4.66 1 95.88 126 GLN B O 1
ATOM 2771 N N . GLU B 1 127 ? -6.492 -17.516 6.145 1 95.44 127 GLU B N 1
ATOM 2772 C CA . GLU B 1 127 ? -6.043 -18.859 6.496 1 95.44 127 GLU B CA 1
ATOM 2773 C C . GLU B 1 127 ? -5.965 -19.766 5.262 1 95.44 127 GLU B C 1
ATOM 2775 O O . GLU B 1 127 ? -5.078 -20.609 5.16 1 95.44 127 GLU B O 1
ATOM 2780 N N . ARG B 1 128 ? -6.828 -19.594 4.363 1 94.94 128 ARG B N 1
ATOM 2781 C CA . ARG B 1 128 ? -6.891 -20.469 3.199 1 94.94 128 ARG B CA 1
ATOM 2782 C C . ARG B 1 128 ? -5.668 -20.281 2.309 1 94.94 128 ARG B C 1
ATOM 2784 O O . ARG B 1 128 ? -5.387 -21.125 1.449 1 94.94 128 ARG B O 1
ATOM 2791 N N . PHE B 1 129 ? -4.938 -19.188 2.502 1 96.94 129 PHE B N 1
ATOM 2792 C CA . PHE B 1 129 ? -3.75 -18.953 1.69 1 96.94 129 PHE B CA 1
ATOM 2793 C C . PHE B 1 129 ? -2.482 -19.203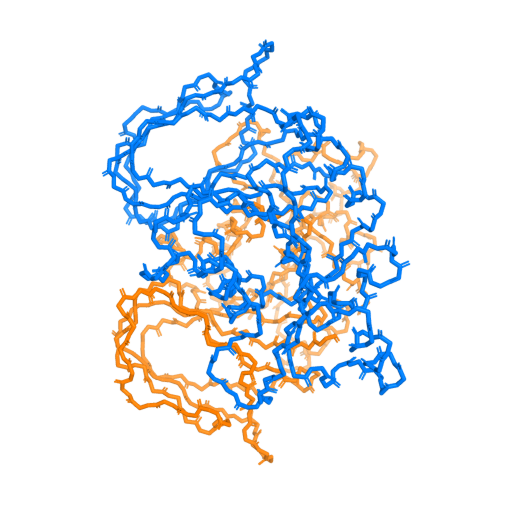 2.496 1 96.94 129 PHE B C 1
ATOM 2795 O O . PHE B 1 129 ? -1.374 -18.969 2.014 1 96.94 129 PHE B O 1
ATOM 2802 N N . ALA B 1 130 ? -2.555 -19.75 3.709 1 95 130 ALA B N 1
ATOM 2803 C CA . ALA B 1 130 ? -1.437 -19.938 4.633 1 95 130 ALA B CA 1
ATOM 2804 C C . ALA B 1 130 ? -0.374 -20.859 4.031 1 95 130 ALA B C 1
ATOM 2806 O O . ALA B 1 130 ? 0.825 -20.609 4.195 1 95 130 ALA B O 1
ATOM 2807 N N . SER B 1 131 ? -0.804 -21.844 3.293 1 95.25 131 SER B N 1
ATOM 2808 C CA . SER B 1 131 ? 0.123 -22.859 2.812 1 95.25 131 SER B CA 1
ATOM 2809 C C . SER B 1 131 ? 0.912 -22.359 1.604 1 95.25 131 SER B C 1
ATOM 2811 O O . SER B 1 131 ? 1.91 -22.969 1.217 1 95.25 131 SER B O 1
ATOM 2813 N N . MET B 1 132 ? 0.495 -21.25 1.034 1 96.94 132 MET B N 1
ATOM 2814 C CA . MET B 1 132 ? 1.143 -20.828 -0.205 1 96.94 132 MET B CA 1
ATOM 2815 C C . MET B 1 132 ? 1.85 -19.484 -0.023 1 96.94 132 MET B C 1
ATOM 2817 O O . MET B 1 132 ? 2.346 -18.906 -0.99 1 96.94 132 MET B O 1
ATOM 2821 N N . ILE B 1 133 ? 1.954 -19 1.14 1 95.69 133 ILE B N 1
ATOM 2822 C CA . ILE B 1 133 ? 2.424 -17.656 1.45 1 95.69 133 ILE B CA 1
ATOM 2823 C C . ILE B 1 133 ? 3.809 -17.438 0.845 1 95.69 133 ILE B C 1
ATOM 2825 O O . ILE B 1 133 ? 4.066 -16.406 0.221 1 95.69 133 ILE B O 1
ATOM 2829 N N . ASP B 1 134 ? 4.656 -18.406 0.94 1 95.31 134 ASP B N 1
ATOM 2830 C CA . ASP B 1 134 ? 6.047 -18.266 0.526 1 95.31 134 ASP B CA 1
ATOM 2831 C C . ASP B 1 134 ? 6.188 -18.406 -0.988 1 95.31 134 ASP B C 1
ATOM 2833 O O . ASP B 1 134 ? 7.277 -18.219 -1.535 1 95.31 134 ASP B O 1
ATOM 2837 N N . ARG B 1 135 ? 5.055 -18.703 -1.645 1 97.88 135 ARG B N 1
ATOM 2838 C CA . ARG B 1 135 ? 5.121 -18.938 -3.084 1 97.88 135 ARG B CA 1
ATOM 2839 C C . ARG B 1 135 ? 4.324 -17.891 -3.85 1 97.88 135 ARG B C 1
ATOM 2841 O O . ARG B 1 135 ? 4.164 -17.984 -5.066 1 97.88 135 ARG B O 1
ATOM 2848 N N . VAL B 1 136 ? 3.838 -16.906 -3.172 1 98.62 136 VAL B N 1
ATOM 2849 C CA . VAL B 1 136 ? 3.102 -15.805 -3.795 1 98.62 136 VAL B CA 1
ATOM 2850 C C . VAL B 1 136 ? 4.023 -14.602 -3.984 1 98.62 136 VAL B C 1
ATOM 2852 O O . VAL B 1 136 ? 4.672 -14.156 -3.035 1 98.62 136 VAL B O 1
ATOM 2855 N N . HIS B 1 137 ? 4.129 -14.156 -5.219 1 98.5 137 HIS B N 1
ATOM 2856 C CA . HIS B 1 137 ? 4.957 -13.008 -5.582 1 98.5 137 HIS B CA 1
ATOM 2857 C C . HIS B 1 137 ? 4.145 -11.953 -6.32 1 98.5 137 HIS B C 1
ATOM 2859 O O . HIS B 1 137 ? 3.488 -12.258 -7.32 1 98.5 137 HIS B O 1
ATOM 2865 N N . LEU B 1 138 ? 4.074 -10.766 -5.836 1 98.69 138 LEU B N 1
ATOM 2866 C CA . LEU B 1 138 ? 3.545 -9.641 -6.605 1 98.69 138 LEU B CA 1
ATOM 2867 C C . LEU B 1 138 ? 4.66 -8.914 -7.344 1 98.69 138 LEU B C 1
ATOM 2869 O O . LEU B 1 138 ? 5.641 -8.484 -6.727 1 98.69 138 LEU B O 1
ATOM 2873 N N . VAL B 1 139 ? 4.484 -8.781 -8.672 1 97.88 139 VAL B N 1
ATOM 2874 C CA . VAL B 1 139 ? 5.625 -8.375 -9.484 1 97.88 139 VAL B CA 1
ATOM 2875 C C . VAL B 1 139 ? 5.223 -7.223 -10.398 1 97.88 139 VAL B C 1
ATOM 2877 O O . VAL B 1 139 ? 4.199 -7.293 -11.086 1 97.88 139 VAL B O 1
ATOM 2880 N N . GLU B 1 140 ? 5.969 -6.176 -10.375 1 95.81 140 GLU B N 1
ATOM 2881 C CA . GLU B 1 140 ? 5.973 -5.078 -11.336 1 95.81 140 GLU B CA 1
ATOM 2882 C C . GLU B 1 140 ? 7.395 -4.699 -11.742 1 95.81 140 GLU B C 1
ATOM 2884 O O . GLU B 1 140 ? 8.359 -5.246 -11.211 1 95.81 140 GLU B O 1
ATOM 2889 N N . GLU B 1 141 ? 7.445 -3.758 -12.719 1 94.94 141 GLU B N 1
ATOM 2890 C CA . GLU B 1 141 ? 8.742 -3.377 -13.273 1 94.94 141 GLU B CA 1
ATOM 2891 C C . GLU B 1 141 ? 9.664 -2.822 -12.188 1 94.94 141 GLU B C 1
ATOM 2893 O O . GLU B 1 141 ? 10.867 -3.072 -12.203 1 94.94 141 GLU B O 1
ATOM 2898 N N . ASN B 1 142 ? 9.125 -2.113 -11.219 1 95.88 142 ASN B N 1
ATOM 2899 C CA . ASN B 1 142 ? 9.961 -1.431 -10.242 1 95.88 142 ASN B CA 1
ATOM 2900 C C . ASN B 1 142 ? 9.711 -1.943 -8.828 1 95.88 142 ASN B C 1
ATOM 2902 O O . ASN B 1 142 ? 10.211 -1.378 -7.859 1 95.88 142 ASN B O 1
ATOM 2906 N N . ASN B 1 143 ? 8.891 -2.893 -8.695 1 97.75 143 ASN B N 1
ATOM 2907 C CA . ASN B 1 143 ? 8.547 -3.475 -7.406 1 97.75 143 ASN B CA 1
ATOM 2908 C C . ASN B 1 143 ? 8.438 -4.996 -7.484 1 97.75 143 ASN B C 1
ATOM 2910 O O . ASN B 1 143 ? 7.797 -5.531 -8.391 1 97.75 143 ASN B O 1
ATOM 2914 N N . ALA B 1 144 ? 9.062 -5.703 -6.609 1 98.38 144 ALA B N 1
ATOM 2915 C CA . ALA B 1 144 ? 8.883 -7.141 -6.398 1 98.38 144 ALA B CA 1
ATOM 2916 C C . ALA B 1 144 ? 8.617 -7.449 -4.93 1 98.38 144 ALA B C 1
ATOM 2918 O O . ALA B 1 144 ? 9.461 -7.184 -4.07 1 98.38 144 ALA B O 1
ATOM 2919 N N . VAL B 1 145 ? 7.43 -8.023 -4.648 1 98.81 145 VAL B N 1
ATOM 2920 C CA . VAL B 1 145 ? 6.992 -8.258 -3.275 1 98.81 145 VAL B CA 1
ATOM 2921 C C . VAL B 1 145 ? 6.859 -9.75 -3.018 1 98.81 145 VAL B C 1
ATOM 2923 O O . VAL B 1 145 ? 6.238 -10.477 -3.803 1 98.81 145 VAL B O 1
ATOM 2926 N N . SER B 1 146 ? 7.438 -10.266 -2.025 1 98.69 146 SER B N 1
ATOM 2927 C CA . SER B 1 146 ? 7.246 -11.617 -1.513 1 98.69 146 SER B CA 1
ATOM 2928 C C . SER B 1 146 ? 6.926 -11.602 -0.022 1 98.69 146 SER B C 1
ATOM 2930 O O . SER B 1 146 ? 7.039 -10.57 0.634 1 98.69 146 SER B O 1
ATOM 2932 N N . PHE B 1 147 ? 6.461 -12.703 0.488 1 98.75 147 PHE B N 1
ATOM 2933 C CA . PHE B 1 147 ? 6.023 -12.844 1.872 1 98.75 147 PHE B CA 1
ATOM 2934 C C . PHE B 1 147 ? 6.879 -13.859 2.615 1 98.75 147 PHE B C 1
ATOM 2936 O O . PHE B 1 147 ? 7.246 -14.891 2.061 1 98.75 147 PHE B O 1
ATOM 2943 N N . LEU B 1 148 ? 7.246 -13.539 3.83 1 98.5 148 LEU B N 1
ATOM 2944 C CA . LEU B 1 148 ? 8.078 -14.422 4.641 1 98.5 148 LEU B CA 1
ATOM 2945 C C . LEU B 1 148 ? 7.371 -14.789 5.938 1 98.5 148 LEU B C 1
ATOM 2947 O O . LEU B 1 148 ? 6.957 -13.914 6.699 1 98.5 148 LEU B O 1
ATOM 2951 N N . ARG B 1 149 ? 7.23 -16.078 6.211 1 97.69 149 ARG B N 1
ATOM 2952 C CA . ARG B 1 149 ? 6.742 -16.594 7.484 1 97.69 149 ARG B CA 1
ATOM 2953 C C . ARG B 1 149 ? 7.891 -16.812 8.461 1 97.69 149 ARG B C 1
ATOM 2955 O O . ARG B 1 149 ? 9.062 -16.734 8.086 1 97.69 149 ARG B O 1
ATOM 2962 N N . PRO B 1 150 ? 7.598 -16.984 9.758 1 98.25 150 PRO B N 1
ATOM 2963 C CA . PRO B 1 150 ? 8.68 -17.188 10.719 1 98.25 150 PRO B CA 1
ATOM 2964 C C . PRO B 1 150 ? 9.625 -18.328 10.305 1 98.25 150 PRO B C 1
ATOM 2966 O O . PRO B 1 150 ? 9.18 -19.328 9.766 1 98.25 150 PRO B O 1
ATOM 2969 N N . GLY B 1 151 ? 10.867 -18.156 10.547 1 98.38 151 GLY B N 1
ATOM 2970 C CA . GLY B 1 151 ? 11.898 -19.109 10.164 1 98.38 151 GLY B CA 1
ATOM 2971 C C . GLY B 1 151 ? 13.141 -18.438 9.609 1 98.38 151 GLY B C 1
ATOM 2972 O O . GLY B 1 151 ? 13.375 -17.25 9.836 1 98.38 151 GLY B O 1
ATOM 2973 N N . GLN B 1 152 ? 14.023 -19.297 9.039 1 98.44 152 GLN B N 1
ATOM 2974 C CA . GLN B 1 152 ? 15.227 -18.828 8.359 1 98.44 152 GLN B CA 1
ATOM 2975 C C . GLN B 1 152 ? 15.055 -18.859 6.844 1 98.44 152 GLN B C 1
ATOM 2977 O O . GLN B 1 152 ? 14.594 -19.859 6.285 1 98.44 152 GLN B O 1
ATOM 2982 N N . HIS B 1 153 ? 15.359 -17.75 6.25 1 98.44 153 HIS B N 1
ATOM 2983 C CA . HIS B 1 153 ? 15.172 -17.625 4.805 1 98.44 153 HIS B CA 1
ATOM 2984 C C . HIS B 1 153 ? 16.391 -17.016 4.141 1 98.44 153 HIS B C 1
ATOM 2986 O O . HIS B 1 153 ? 17.141 -16.266 4.773 1 98.44 153 HIS B O 1
ATOM 2992 N N . GLN B 1 154 ? 16.609 -17.422 2.93 1 98.19 154 GLN B N 1
ATOM 2993 C CA . GLN B 1 154 ? 17.531 -16.75 2.025 1 98.19 154 GLN B CA 1
ATOM 2994 C C . GLN B 1 154 ? 16.781 -15.93 0.981 1 98.19 154 GLN B C 1
ATOM 2996 O O . GLN B 1 154 ? 15.805 -16.406 0.394 1 98.19 154 GLN B O 1
ATOM 3001 N N . VAL B 1 155 ? 17.109 -14.695 0.797 1 98.31 155 VAL B N 1
ATOM 3002 C CA . VAL B 1 155 ? 16.547 -13.852 -0.25 1 98.31 155 VAL B CA 1
ATOM 3003 C C . VAL B 1 155 ? 17.625 -13.555 -1.3 1 98.31 155 VAL B C 1
ATOM 3005 O O . VAL B 1 155 ? 18.719 -13.117 -0.964 1 98.31 155 VAL B O 1
ATOM 3008 N N . ASP B 1 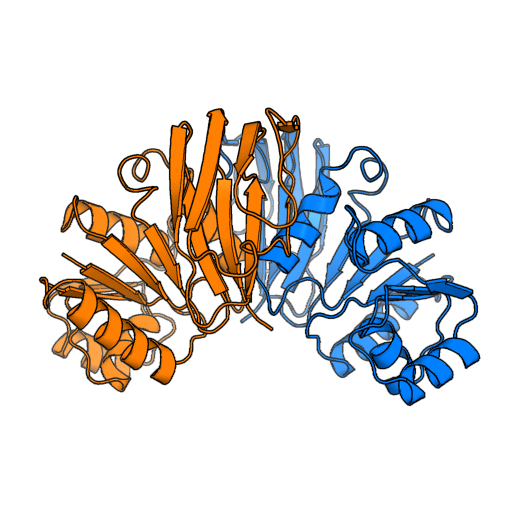156 ? 17.297 -13.836 -2.549 1 97.75 156 ASP B N 1
ATOM 3009 C CA . ASP B 1 156 ? 18.234 -13.609 -3.65 1 97.75 156 ASP B CA 1
ATOM 3010 C C . ASP B 1 156 ? 17.984 -12.242 -4.297 1 97.75 156 ASP B C 1
ATOM 3012 O O . ASP B 1 156 ? 16.844 -11.828 -4.465 1 97.75 156 ASP B O 1
ATOM 3016 N N . ARG B 1 157 ? 19.078 -11.633 -4.676 1 97.62 157 ARG B N 1
ATOM 3017 C CA . ARG B 1 157 ? 19 -10.328 -5.324 1 97.62 157 ARG B CA 1
ATOM 3018 C C . ARG B 1 157 ? 18.375 -10.438 -6.707 1 97.62 157 ARG B C 1
ATOM 3020 O O . ARG B 1 157 ? 18.75 -11.297 -7.5 1 97.62 157 ARG B O 1
ATOM 3027 N N . LEU B 1 158 ? 17.359 -9.617 -6.977 1 95.81 158 LEU B N 1
ATOM 3028 C CA . LEU B 1 158 ? 16.875 -9.422 -8.344 1 95.81 158 LEU B CA 1
ATOM 3029 C C . LEU B 1 158 ? 17.734 -8.422 -9.094 1 95.81 158 LEU B C 1
ATOM 3031 O O . LEU B 1 158 ? 17.875 -7.27 -8.672 1 95.81 158 LEU B O 1
ATOM 3035 N N . LYS B 1 159 ? 18.344 -8.789 -10.141 1 89.69 159 LYS B N 1
ATOM 3036 C CA . LYS B 1 159 ? 19.406 -8.07 -10.844 1 89.69 159 LYS B CA 1
ATOM 3037 C C . LYS B 1 159 ? 18.969 -6.648 -11.188 1 89.69 159 LYS B C 1
ATOM 3039 O O . LYS B 1 159 ? 19.766 -5.715 -11.156 1 89.69 159 LYS B O 1
ATOM 3044 N N . GLU B 1 160 ? 17.734 -6.438 -11.516 1 90.56 160 GLU B N 1
ATOM 3045 C CA . GLU B 1 160 ? 17.312 -5.129 -12 1 90.56 160 GLU B CA 1
ATOM 3046 C C . GLU B 1 160 ? 16.859 -4.23 -10.852 1 90.56 160 GLU B C 1
ATOM 3048 O O . GLU B 1 160 ? 16.531 -3.061 -11.055 1 90.56 160 GLU B O 1
ATOM 3053 N N . MET B 1 161 ? 16.828 -4.766 -9.609 1 96.25 161 MET B N 1
ATOM 3054 C CA . MET B 1 161 ? 16.359 -3.988 -8.461 1 96.25 161 MET B CA 1
ATOM 3055 C C . MET B 1 161 ? 17.547 -3.445 -7.66 1 96.25 161 MET B C 1
ATOM 3057 O O . MET B 1 161 ? 18.672 -3.949 -7.777 1 96.25 161 MET B O 1
ATOM 3061 N N . LYS B 1 162 ? 17.312 -2.373 -6.938 1 95.5 162 LYS B N 1
ATOM 3062 C CA . LYS B 1 162 ? 18.359 -1.722 -6.176 1 95.5 162 LYS B CA 1
ATOM 3063 C C . LYS B 1 162 ? 18.156 -1.897 -4.676 1 95.5 162 LYS B C 1
ATOM 3065 O O . LYS B 1 162 ? 19.078 -2.268 -3.949 1 95.5 162 LYS B O 1
ATOM 3070 N N . TYR B 1 163 ? 16.984 -1.646 -4.258 1 97 163 TYR B N 1
ATOM 3071 C CA . TYR B 1 163 ? 16.688 -1.57 -2.83 1 97 163 TYR B CA 1
ATOM 3072 C C . TYR B 1 163 ? 16.062 -2.861 -2.334 1 97 163 TYR B C 1
ATOM 3074 O O . TYR B 1 163 ? 15.383 -3.562 -3.094 1 97 163 TYR B O 1
ATOM 3082 N N . LEU B 1 164 ? 16.344 -3.223 -1.136 1 98.44 164 LEU B N 1
ATOM 3083 C CA . LEU B 1 164 ? 15.734 -4.328 -0.4 1 98.44 164 LEU B CA 1
ATOM 3084 C C . LEU B 1 164 ? 15.086 -3.83 0.887 1 98.44 164 LEU B C 1
ATOM 3086 O O . LEU B 1 164 ? 15.742 -3.211 1.724 1 98.44 164 LEU B O 1
ATOM 3090 N N . SER B 1 165 ? 13.812 -4.031 1.003 1 98.69 165 SER B N 1
ATOM 3091 C CA . SER B 1 165 ? 13.055 -3.553 2.158 1 98.69 165 SER B CA 1
ATOM 3092 C C . SER B 1 165 ? 12.344 -4.699 2.863 1 98.69 165 SER B C 1
ATOM 3094 O O . SER B 1 165 ? 11.945 -5.676 2.225 1 98.69 165 SER B O 1
ATOM 3096 N N . PHE B 1 166 ? 12.219 -4.621 4.125 1 98.75 166 PHE B N 1
ATOM 3097 C CA . PHE B 1 166 ? 11.477 -5.551 4.965 1 98.75 166 PHE B CA 1
ATOM 3098 C C . PHE B 1 166 ? 10.359 -4.832 5.715 1 98.75 166 PHE B C 1
ATOM 3100 O O . PHE B 1 166 ? 10.617 -4.078 6.652 1 98.75 166 PHE B O 1
ATOM 3107 N N . VAL B 1 167 ? 9.133 -5.074 5.32 1 98.75 167 VAL B N 1
ATOM 3108 C CA . VAL B 1 167 ? 7.973 -4.391 5.883 1 98.75 167 VAL B CA 1
ATOM 3109 C C . VAL B 1 167 ? 7.18 -5.359 6.758 1 98.75 167 VAL B C 1
ATOM 3111 O O . VAL B 1 167 ? 6.625 -6.34 6.262 1 98.75 167 VAL B O 1
ATOM 3114 N N . ALA B 1 168 ? 7.133 -5.078 8.055 1 98.69 168 ALA B N 1
ATOM 3115 C CA . ALA B 1 168 ? 6.398 -5.934 8.984 1 98.69 168 ALA B CA 1
ATOM 3116 C C . ALA B 1 168 ? 4.891 -5.777 8.797 1 98.69 168 ALA B C 1
ATOM 3118 O O . ALA B 1 168 ? 4.371 -4.656 8.812 1 98.69 168 ALA B O 1
ATOM 3119 N N . MET B 1 169 ? 4.234 -6.875 8.586 1 98.06 169 MET B N 1
ATOM 3120 C CA . MET B 1 169 ? 2.775 -6.863 8.516 1 98.06 169 MET B CA 1
ATOM 3121 C C . MET B 1 169 ? 2.166 -7.023 9.906 1 98.06 169 MET B C 1
ATOM 3123 O O . MET B 1 169 ? 0.994 -6.703 10.117 1 98.06 169 MET B O 1
ATOM 3127 N N . THR B 1 170 ? 2.893 -7.562 10.82 1 97.5 170 THR B N 1
ATOM 3128 C CA . THR B 1 170 ? 2.572 -7.773 12.227 1 97.5 170 THR B CA 1
ATOM 3129 C C . THR B 1 170 ? 3.768 -7.43 13.109 1 97.5 170 THR B C 1
ATOM 3131 O O . THR B 1 170 ? 4.852 -7.129 12.609 1 97.5 170 THR B O 1
ATOM 3134 N N . PRO B 1 171 ? 3.529 -7.359 14.484 1 97.44 171 PRO B N 1
ATOM 3135 C CA . PRO B 1 171 ? 4.734 -7.355 15.32 1 97.44 171 PRO B CA 1
ATOM 3136 C C . PRO B 1 171 ? 5.676 -8.508 14.992 1 97.44 171 PRO B C 1
ATOM 3138 O O . PRO B 1 171 ? 5.23 -9.57 14.555 1 97.44 171 PRO B O 1
ATOM 3141 N N . ILE B 1 172 ? 6.949 -8.258 15.094 1 98.56 172 ILE B N 1
ATOM 3142 C CA . ILE B 1 172 ? 7.965 -9.242 14.734 1 98.56 172 ILE B CA 1
ATOM 3143 C C . ILE B 1 172 ? 8.844 -9.539 15.945 1 98.56 172 ILE B C 1
ATOM 3145 O O . ILE B 1 172 ? 9.242 -8.617 16.672 1 98.56 172 ILE B O 1
ATOM 3149 N N . THR B 1 173 ? 9.133 -10.797 16.188 1 98.75 173 THR B N 1
ATOM 3150 C CA . THR B 1 173 ? 10.016 -11.211 17.266 1 98.75 173 THR B CA 1
ATOM 3151 C C . THR B 1 173 ? 11.336 -11.734 16.719 1 98.75 173 THR B C 1
ATOM 3153 O O . THR B 1 173 ? 11.359 -12.539 15.789 1 98.75 173 THR B O 1
ATOM 3156 N N . ASP B 1 174 ? 12.469 -11.258 17.25 1 98.69 174 ASP B N 1
ATOM 3157 C CA . ASP B 1 174 ? 13.812 -11.789 17.047 1 98.69 174 ASP B CA 1
ATOM 3158 C C . ASP B 1 174 ? 14.234 -11.664 15.578 1 98.69 174 ASP B C 1
ATOM 3160 O O . ASP B 1 174 ? 14.711 -12.625 14.984 1 98.69 174 ASP B O 1
ATOM 3164 N N . LEU B 1 175 ? 14 -10.5 14.969 1 98.88 175 LEU B N 1
ATOM 3165 C CA . LEU B 1 175 ? 14.375 -10.289 13.57 1 98.88 175 LEU B CA 1
ATOM 3166 C C . LEU B 1 175 ? 15.891 -10.172 13.43 1 98.88 175 LEU B C 1
ATOM 3168 O O . LEU B 1 175 ? 16.516 -9.344 14.102 1 98.88 175 LEU B O 1
ATOM 3172 N N . THR B 1 176 ? 16.469 -10.977 12.633 1 98.94 176 THR B N 1
ATOM 3173 C CA . THR B 1 176 ? 17.891 -10.914 12.305 1 98.94 176 THR B CA 1
ATOM 3174 C C . THR B 1 176 ? 18.094 -10.781 10.805 1 98.94 176 THR B C 1
ATOM 3176 O O . THR B 1 176 ? 17.5 -11.523 10.023 1 98.94 176 THR B O 1
ATOM 3179 N N . LEU B 1 177 ? 18.797 -9.828 10.352 1 98.75 177 LEU B N 1
ATOM 3180 C CA . LEU B 1 177 ? 19.188 -9.594 8.969 1 98.75 177 LEU B CA 1
ATOM 3181 C C . LEU B 1 177 ? 20.703 -9.688 8.805 1 98.75 177 LEU B C 1
ATOM 3183 O O . LEU B 1 177 ? 21.453 -8.992 9.5 1 98.75 177 LEU B O 1
ATOM 3187 N N . LYS B 1 178 ? 21.172 -10.508 7.926 1 98.5 178 LYS B N 1
ATOM 3188 C CA . LYS B 1 178 ? 22.594 -10.664 7.648 1 98.5 178 LYS B CA 1
ATOM 3189 C C . LYS B 1 178 ? 22.891 -10.469 6.164 1 98.5 178 LYS B C 1
ATOM 3191 O O . LYS B 1 178 ? 22.047 -10.742 5.312 1 98.5 178 LYS B O 1
ATOM 3196 N N . ASN B 1 179 ? 24.094 -9.953 5.863 1 98 179 ASN B N 1
ATOM 3197 C CA . ASN B 1 179 ? 24.609 -9.75 4.512 1 98 179 ASN B CA 1
ATOM 3198 C C . ASN B 1 179 ? 23.844 -8.633 3.795 1 98 179 ASN B C 1
ATOM 3200 O O . ASN B 1 179 ? 23.547 -8.75 2.607 1 98 179 ASN B O 1
ATOM 3204 N N . VAL B 1 180 ? 23.484 -7.668 4.559 1 98.06 180 VAL B N 1
ATOM 3205 C CA . VAL B 1 180 ? 22.859 -6.449 4.043 1 98.06 180 VAL B CA 1
ATOM 3206 C C . VAL B 1 180 ? 23.609 -5.227 4.586 1 98.06 180 VAL B C 1
ATOM 3208 O O . VAL B 1 180 ? 24.406 -5.344 5.52 1 98.06 180 VAL B O 1
ATOM 3211 N N . VAL B 1 181 ? 23.359 -4.113 3.996 1 96.75 181 VAL B N 1
ATOM 3212 C CA . VAL B 1 181 ? 24.031 -2.877 4.375 1 96.75 181 VAL B CA 1
ATOM 3213 C C . VAL B 1 181 ? 23.609 -2.471 5.789 1 96.75 181 VAL B C 1
ATOM 3215 O O . VAL B 1 181 ? 24.438 -1.988 6.57 1 96.75 181 VAL B O 1
ATOM 3218 N N . TYR B 1 182 ? 22.312 -2.641 6.188 1 96.81 182 TYR B N 1
ATOM 3219 C CA . TYR B 1 182 ? 21.781 -2.334 7.516 1 96.81 182 TYR B CA 1
ATOM 3220 C C . TYR B 1 182 ? 21.344 -3.604 8.234 1 96.81 182 TYR B C 1
ATOM 3222 O O . TYR B 1 182 ? 20.141 -3.91 8.281 1 96.81 182 TYR B O 1
ATOM 3230 N N . PRO B 1 183 ? 22.328 -4.289 8.812 1 97.69 183 PRO B N 1
ATOM 3231 C CA . PRO B 1 183 ? 22 -5.543 9.492 1 97.69 183 PRO B CA 1
ATOM 3232 C C . PRO B 1 183 ? 21.25 -5.328 10.797 1 97.69 183 PRO B C 1
ATOM 3234 O O . PRO B 1 183 ? 21.172 -4.203 11.297 1 97.69 183 PRO B O 1
ATOM 3237 N N . LEU B 1 184 ? 20.531 -6.332 11.227 1 98.25 184 LEU B N 1
ATOM 3238 C CA . LEU B 1 184 ? 19.875 -6.387 12.531 1 98.25 184 LEU B CA 1
ATOM 3239 C C . LEU B 1 184 ? 20.172 -7.707 13.234 1 98.25 184 LEU B C 1
ATOM 3241 O O . LEU B 1 184 ? 20.438 -8.719 12.578 1 98.25 184 LEU B O 1
ATOM 3245 N N . ASP B 1 185 ? 20.156 -7.699 14.523 1 98.56 185 ASP B N 1
ATOM 3246 C CA . ASP B 1 185 ? 20.375 -8.883 15.352 1 98.56 185 ASP B CA 1
ATOM 3247 C C . ASP B 1 185 ? 19.312 -8.992 16.438 1 98.56 185 ASP B C 1
ATOM 3249 O O . ASP B 1 185 ? 19.328 -8.219 17.406 1 98.56 185 ASP B O 1
ATOM 3253 N N . ASN B 1 186 ? 18.453 -9.977 16.297 1 98.5 186 ASN B N 1
ATOM 3254 C CA . ASN B 1 186 ? 17.406 -10.273 17.266 1 98.5 186 ASN B CA 1
ATOM 3255 C C . ASN B 1 186 ? 16.578 -9.031 17.594 1 98.5 186 ASN B C 1
ATOM 3257 O O . ASN B 1 186 ? 16.344 -8.734 18.766 1 98.5 186 ASN B O 1
ATOM 3261 N N . TYR B 1 187 ? 16.312 -8.297 16.625 1 98.19 187 TYR B N 1
ATOM 3262 C CA . TYR B 1 187 ? 15.555 -7.062 16.766 1 98.19 187 TYR B CA 1
ATOM 3263 C C . TYR B 1 187 ? 14.086 -7.359 17.047 1 98.19 187 TYR B C 1
ATOM 3265 O O . TYR B 1 187 ? 13.508 -8.273 16.469 1 98.19 187 TYR B O 1
ATOM 3273 N N . GLN B 1 188 ? 13.492 -6.652 18.031 1 98.31 188 GLN B N 1
ATOM 3274 C CA . GLN B 1 188 ? 12.094 -6.805 18.406 1 98.31 188 GLN B CA 1
ATOM 3275 C C . GLN B 1 188 ? 11.25 -5.656 17.859 1 98.31 188 GLN B C 1
ATOM 3277 O O . GLN B 1 188 ? 11.625 -4.488 18 1 98.31 188 GLN B O 1
ATOM 3282 N N . MET B 1 189 ? 10.172 -5.996 17.172 1 97 189 MET B N 1
ATOM 3283 C CA . MET B 1 189 ? 9.195 -5.012 16.719 1 97 189 MET B CA 1
ATOM 3284 C C . MET B 1 189 ? 7.848 -5.211 17.406 1 97 189 MET B C 1
ATOM 3286 O O . MET B 1 189 ? 7.082 -6.102 17.031 1 97 189 MET B O 1
ATOM 3290 N N . SER B 1 190 ? 7.52 -4.332 18.344 1 96.19 190 SER B N 1
ATOM 3291 C CA . SER B 1 190 ? 6.25 -4.453 19.047 1 96.19 190 SER B CA 1
ATOM 3292 C C . SER B 1 190 ? 5.094 -3.949 18.203 1 96.19 190 SER B C 1
ATOM 3294 O O . SER B 1 190 ? 3.932 -4.273 18.453 1 96.19 190 SER B O 1
ATOM 3296 N N . THR B 1 191 ? 5.398 -3.131 17.234 1 95.5 191 THR B N 1
ATOM 3297 C CA . THR B 1 191 ? 4.441 -2.674 16.234 1 95.5 191 THR B CA 1
ATOM 3298 C C . THR B 1 191 ? 5.023 -2.82 14.828 1 95.5 191 THR B C 1
ATOM 3300 O O . THR B 1 191 ? 6.242 -2.881 14.656 1 95.5 191 THR B O 1
ATOM 3303 N N . PRO B 1 192 ? 4.176 -2.971 13.836 1 97.31 192 PRO B N 1
ATOM 3304 C CA . PRO B 1 192 ? 4.711 -3.086 12.477 1 97.31 192 PRO B CA 1
ATOM 3305 C C . PRO B 1 192 ? 5.555 -1.881 12.07 1 97.31 192 PRO B C 1
ATOM 3307 O O . PRO B 1 192 ? 5.125 -0.737 12.234 1 97.31 192 PRO B O 1
ATOM 3310 N N . LEU B 1 193 ? 6.723 -2.168 11.594 1 96.44 193 LEU B N 1
ATOM 3311 C CA . LEU B 1 193 ? 7.637 -1.163 11.062 1 96.44 193 LEU B CA 1
ATOM 3312 C C . LEU B 1 193 ? 8.055 -1.513 9.633 1 96.44 193 LEU B C 1
ATOM 3314 O O . LEU B 1 193 ? 8.109 -2.689 9.273 1 96.44 193 LEU B O 1
ATOM 3318 N N . ALA B 1 194 ? 8.195 -0.506 8.852 1 97.75 194 ALA B N 1
ATOM 3319 C CA . ALA B 1 194 ? 8.781 -0.698 7.523 1 97.75 194 ALA B CA 1
ATOM 3320 C C . ALA B 1 194 ? 10.258 -0.316 7.516 1 97.75 194 ALA B C 1
ATOM 3322 O O . ALA B 1 194 ? 10.602 0.858 7.668 1 97.75 194 ALA B O 1
ATOM 3323 N N . LEU B 1 195 ? 11.125 -1.283 7.434 1 97.69 195 LEU B N 1
ATOM 3324 C CA . LEU B 1 195 ? 12.555 -1.075 7.25 1 97.69 195 LEU B CA 1
ATOM 3325 C C . LEU B 1 195 ? 12.906 -1.009 5.77 1 97.69 195 LEU B C 1
ATOM 3327 O O . LEU B 1 195 ? 13.125 -2.043 5.129 1 97.69 195 LEU B O 1
ATOM 3331 N N . ILE B 1 196 ? 12.977 0.255 5.203 1 96.94 196 ILE B N 1
ATOM 3332 C CA . ILE B 1 196 ? 13.008 0.357 3.746 1 96.94 196 ILE B CA 1
ATOM 3333 C C . ILE B 1 196 ? 14.375 0.846 3.291 1 96.94 196 ILE B C 1
ATOM 3335 O O . ILE B 1 196 ? 15.156 1.359 4.094 1 96.94 196 ILE B O 1
ATOM 3339 N N . SER B 1 197 ? 14.633 0.622 2.008 1 94.25 197 SER B N 1
ATOM 3340 C CA . SER B 1 197 ? 15.805 1.11 1.287 1 94.25 197 SER B CA 1
ATOM 3341 C C . SER B 1 197 ? 17.094 0.509 1.847 1 94.25 197 SER B C 1
ATOM 3343 O O . SER B 1 197 ? 18.109 1.188 1.927 1 94.25 197 SER B O 1
ATOM 3345 N N . ASN B 1 198 ? 16.984 -0.701 2.49 1 96.75 198 ASN B N 1
ATOM 3346 C CA . ASN B 1 198 ? 18.203 -1.481 2.693 1 96.75 198 ASN B CA 1
ATOM 3347 C C . ASN B 1 198 ? 18.828 -1.893 1.365 1 96.75 198 ASN B C 1
ATOM 3349 O O . ASN B 1 198 ? 18.375 -1.479 0.3 1 96.75 198 ASN B O 1
ATOM 3353 N N . GLU B 1 199 ? 19.969 -2.541 1.363 1 96.69 199 GLU B N 1
ATOM 3354 C CA . GLU B 1 199 ? 20.625 -3.051 0.165 1 96.69 199 GLU B CA 1
ATOM 3355 C C . GLU B 1 199 ? 21.406 -4.32 0.469 1 96.69 199 GLU B C 1
ATOM 3357 O O . GLU B 1 199 ? 21.812 -4.547 1.61 1 96.69 199 GLU B O 1
ATOM 3362 N N . PHE B 1 200 ? 21.469 -5.137 -0.58 1 97.75 200 PHE B N 1
ATOM 3363 C CA . PHE B 1 200 ? 22.422 -6.227 -0.462 1 97.75 200 PHE B CA 1
ATOM 3364 C C . PHE B 1 200 ? 23.844 -5.688 -0.268 1 97.75 200 PHE B C 1
ATOM 3366 O O . PHE B 1 200 ? 24.172 -4.605 -0.755 1 97.75 200 PHE B O 1
ATOM 3373 N N . LEU B 1 201 ? 24.719 -6.402 0.454 1 96.75 201 LEU B N 1
ATOM 3374 C CA . LEU B 1 201 ? 26.109 -6.004 0.564 1 96.75 201 LEU B CA 1
ATOM 3375 C C . LEU B 1 201 ? 26.781 -5.973 -0.807 1 96.75 201 LEU B C 1
ATOM 3377 O O . LEU B 1 201 ? 26.484 -6.805 -1.667 1 96.75 201 LEU B O 1
ATOM 3381 N N . PRO B 1 202 ? 27.75 -5.008 -0.885 1 94 202 PRO B N 1
ATOM 3382 C CA . PRO B 1 202 ? 28.453 -4.969 -2.166 1 94 202 PRO B CA 1
ATOM 3383 C C . PRO B 1 202 ? 29.078 -6.312 -2.539 1 94 202 PRO B C 1
ATOM 3385 O O . PRO B 1 202 ? 29.719 -6.949 -1.706 1 94 202 PRO B O 1
ATOM 3388 N N . GLY B 1 203 ? 28.828 -6.75 -3.674 1 93.5 203 GLY B N 1
ATOM 3389 C CA . GLY B 1 203 ? 29.391 -7.988 -4.168 1 93.5 203 GLY B CA 1
ATOM 3390 C C . GLY B 1 203 ? 28.609 -9.219 -3.764 1 93.5 203 GLY B C 1
ATOM 3391 O O . GLY B 1 203 ? 28.922 -10.336 -4.188 1 93.5 203 GLY B O 1
ATOM 3392 N N . GLN B 1 204 ? 27.578 -9.07 -2.938 1 95.19 204 GLN B N 1
ATOM 3393 C CA . GLN B 1 204 ? 26.75 -10.188 -2.51 1 95.19 204 GLN B CA 1
ATOM 3394 C C . GLN B 1 204 ? 25.422 -10.203 -3.254 1 95.19 204 GLN B C 1
ATOM 3396 O O . GLN B 1 204 ? 24.844 -9.148 -3.523 1 95.19 204 GLN B O 1
ATOM 3401 N N . ASN B 1 205 ? 24.984 -11.422 -3.547 1 96.69 205 ASN B N 1
ATOM 3402 C CA . ASN B 1 205 ? 23.734 -11.547 -4.281 1 96.69 205 ASN B CA 1
ATOM 3403 C C . ASN B 1 205 ? 22.672 -12.25 -3.447 1 96.69 205 ASN B C 1
ATOM 3405 O O . ASN B 1 205 ? 21.578 -12.539 -3.945 1 96.69 205 ASN B O 1
ATOM 3409 N N . THR B 1 206 ? 23.016 -12.539 -2.215 1 98.06 206 THR B N 1
ATOM 3410 C CA . THR B 1 206 ? 22.062 -13.172 -1.312 1 98.06 206 THR B CA 1
ATOM 3411 C C . THR B 1 206 ? 22.156 -12.57 0.088 1 98.06 206 THR B C 1
ATOM 3413 O O . THR B 1 206 ? 23.188 -12 0.451 1 98.06 206 THR B O 1
ATOM 3416 N N . MET B 1 207 ? 21.109 -12.602 0.799 1 98.5 207 MET B N 1
ATOM 3417 C CA . MET B 1 207 ? 21.094 -12.242 2.213 1 98.5 207 MET B CA 1
ATOM 3418 C C . MET B 1 207 ? 20.266 -13.234 3.018 1 98.5 207 MET B C 1
ATOM 3420 O O . MET B 1 207 ? 19.547 -14.055 2.443 1 98.5 207 MET B O 1
ATOM 3424 N N . LYS B 1 208 ? 20.469 -13.266 4.293 1 98.75 208 LYS B N 1
ATOM 3425 C CA . LYS B 1 208 ? 19.734 -14.148 5.199 1 98.75 208 LYS B CA 1
ATOM 3426 C C . LYS B 1 208 ? 18.859 -13.359 6.152 1 98.75 208 LYS B C 1
ATOM 3428 O O . LYS B 1 208 ? 19.266 -12.32 6.672 1 98.75 208 LYS B O 1
ATOM 3433 N N . ILE B 1 209 ? 17.656 -13.789 6.285 1 98.88 209 ILE B N 1
ATOM 3434 C CA . ILE B 1 209 ? 16.719 -13.211 7.234 1 98.88 209 ILE B CA 1
ATOM 3435 C C . ILE B 1 209 ? 16.125 -14.305 8.109 1 98.88 209 ILE B C 1
ATOM 3437 O O . ILE B 1 209 ? 15.82 -15.398 7.633 1 98.88 209 ILE B O 1
ATOM 3441 N N . ALA B 1 210 ? 16 -14.008 9.406 1 98.88 210 ALA B N 1
ATOM 3442 C CA . ALA B 1 210 ? 15.383 -14.945 10.344 1 98.88 210 ALA B CA 1
ATOM 3443 C C . ALA B 1 210 ? 14.523 -14.203 11.367 1 98.88 210 ALA B C 1
ATOM 3445 O O . ALA B 1 210 ? 14.875 -13.102 11.797 1 98.88 210 ALA B O 1
ATOM 3446 N N . PHE B 1 211 ? 13.43 -14.695 11.742 1 98.88 211 PHE B N 1
ATOM 3447 C CA . PHE B 1 211 ? 12.578 -14.211 12.82 1 98.88 211 PHE B CA 1
ATOM 3448 C C . PHE B 1 211 ? 11.672 -15.32 13.344 1 98.88 211 PHE B C 1
ATOM 3450 O O . PHE B 1 211 ? 11.484 -16.344 12.68 1 98.88 211 PHE B O 1
ATOM 3457 N N . SER B 1 212 ? 11.086 -15.18 14.531 1 98.81 212 SER B N 1
ATOM 3458 C CA . SER B 1 212 ? 10.438 -16.312 15.18 1 98.81 212 SER B CA 1
ATOM 3459 C C . SER B 1 212 ? 8.922 -16.156 15.203 1 98.81 212 SER B C 1
ATOM 3461 O O . SER B 1 212 ? 8.195 -17.109 15.469 1 98.81 212 SER B O 1
ATOM 3463 N N . ASN B 1 213 ? 8.445 -14.953 15.055 1 98.44 213 ASN B N 1
ATOM 3464 C CA . ASN B 1 213 ? 7.008 -14.703 15.039 1 98.44 213 ASN B CA 1
ATOM 3465 C C . ASN B 1 213 ? 6.66 -13.516 14.141 1 98.44 213 ASN B C 1
ATOM 3467 O O . ASN B 1 213 ? 7.398 -12.531 14.094 1 98.44 213 ASN B O 1
ATOM 3471 N N . GLY B 1 214 ? 5.477 -13.688 13.492 1 97.69 214 GLY B N 1
ATOM 3472 C CA . GLY B 1 214 ? 4.965 -12.586 12.695 1 97.69 214 GLY B CA 1
ATOM 3473 C C . GLY B 1 214 ? 4.969 -12.875 11.203 1 97.69 214 GLY B C 1
ATOM 3474 O O . GLY B 1 214 ? 4.996 -14.039 10.789 1 97.69 214 GLY B O 1
ATOM 3475 N N . LEU B 1 215 ? 4.793 -11.867 10.422 1 98.31 215 LEU B N 1
ATOM 3476 C CA . LEU B 1 215 ? 4.727 -11.898 8.961 1 98.31 215 LEU B CA 1
ATOM 3477 C C . LEU B 1 215 ? 5.41 -10.68 8.359 1 98.31 215 LEU B C 1
ATOM 3479 O O . LEU B 1 215 ? 5.195 -9.555 8.812 1 98.31 215 LEU B O 1
ATOM 3483 N N . ILE B 1 216 ? 6.32 -10.938 7.344 1 98.75 216 ILE B N 1
ATOM 3484 C CA . ILE B 1 216 ? 7.105 -9.844 6.773 1 98.75 216 ILE B CA 1
ATOM 3485 C C . ILE B 1 216 ? 6.941 -9.836 5.254 1 98.75 216 ILE B C 1
ATOM 3487 O O . ILE B 1 216 ? 6.945 -10.883 4.613 1 98.75 216 ILE B O 1
ATOM 3491 N N . LEU B 1 217 ? 6.707 -8.648 4.676 1 98.88 217 LEU B N 1
ATOM 3492 C CA . LEU B 1 217 ? 6.91 -8.43 3.248 1 98.88 217 LEU B CA 1
ATOM 3493 C C . LEU B 1 217 ? 8.383 -8.188 2.943 1 98.88 217 LEU B C 1
ATOM 3495 O O . LEU B 1 217 ? 9 -7.289 3.527 1 98.88 217 LEU B O 1
ATOM 3499 N N . ALA B 1 218 ? 9 -8.977 2.135 1 98.88 218 ALA B N 1
ATOM 3500 C CA . ALA B 1 218 ? 10.281 -8.648 1.514 1 98.88 218 ALA B CA 1
ATOM 3501 C C . ALA B 1 218 ? 10.07 -7.969 0.161 1 98.88 218 ALA B C 1
ATOM 3503 O O . ALA B 1 218 ? 9.469 -8.547 -0.744 1 98.88 218 ALA B O 1
ATOM 3504 N N . ILE B 1 219 ? 10.586 -6.77 0.029 1 98.88 219 ILE B N 1
ATOM 3505 C CA . ILE B 1 219 ? 10.312 -5.98 -1.167 1 98.88 219 ILE B CA 1
ATOM 3506 C C . ILE B 1 219 ? 11.625 -5.562 -1.818 1 98.88 219 ILE B C 1
ATOM 3508 O O . ILE B 1 219 ? 12.492 -4.98 -1.162 1 98.88 219 ILE B O 1
ATOM 3512 N N . GLN B 1 220 ? 11.891 -5.918 -2.977 1 98.81 220 GLN B N 1
ATOM 3513 C CA . GLN B 1 220 ? 12.961 -5.348 -3.785 1 98.81 220 GLN B CA 1
ATOM 3514 C C . GLN B 1 220 ? 12.422 -4.312 -4.77 1 98.81 220 GLN B C 1
ATOM 3516 O O . GLN B 1 220 ? 11.414 -4.555 -5.438 1 98.81 220 GLN B O 1
ATOM 3521 N N . ALA B 1 221 ? 12.992 -3.164 -4.77 1 98.12 221 ALA B N 1
ATOM 3522 C CA . ALA B 1 221 ? 12.43 -2.047 -5.531 1 98.12 221 ALA B CA 1
ATOM 3523 C C . ALA B 1 221 ? 13.539 -1.24 -6.207 1 98.12 221 ALA B C 1
ATOM 3525 O O . ALA B 1 221 ? 14.719 -1.385 -5.871 1 98.12 221 ALA B O 1
ATOM 3526 N N . ARG B 1 222 ? 13.148 -0.512 -7.18 1 95.81 222 ARG B N 1
ATOM 3527 C CA . ARG B 1 222 ? 13.984 0.486 -7.836 1 95.81 222 ARG B CA 1
ATOM 3528 C C . ARG B 1 222 ? 13.172 1.718 -8.219 1 95.81 222 ARG B C 1
ATOM 3530 O O . ARG B 1 222 ? 11.945 1.652 -8.312 1 95.81 222 ARG B O 1
ATOM 3537 N N . ASP B 1 223 ? 13.82 2.918 -8.359 1 88.12 223 ASP B N 1
ATOM 3538 C CA . ASP B 1 223 ? 13.148 4.152 -8.75 1 88.12 223 ASP B CA 1
ATOM 3539 C C . ASP B 1 223 ? 12.82 4.152 -10.234 1 88.12 223 ASP B C 1
ATOM 3541 O O . ASP B 1 223 ? 13.523 3.527 -11.039 1 88.12 223 ASP B O 1
#